Protein 4FAI (pdb70)

Solvent-accessible surface area: 24484 Å² total; per-residue (Å²): 145,75,32,105,10,26,93,21,5,102,22,89,20,110,4,54,99,88,86,0,72,102,18,6,110,50,74,51,125,135,29,3,65,100,0,0,101,85,0,21,40,38,0,20,3,58,56,104,46,3,49,66,0,35,119,39,0,12,88,24,0,113,111,31,92,10,69,13,85,52,12,54,18,104,51,130,0,41,99,79,17,157,17,74,0,24,0,0,8,0,8,9,12,67,129,14,106,80,1,0,0,0,0,0,2,0,2,4,35,46,29,100,92,74,123,5,43,0,0,1,3,0,0,0,0,0,0,4,0,3,2,1,0,52,18,0,64,101,33,2,103,84,7,51,187,39,146,36,0,0,1,0,0,0,0,0,0,9,5,0,10,115,137,86,17,124,170,10,4,11,2,0,0,64,60,0,0,134,65,6,106,159,72,63,86,12,131,52,5,1,0,0,0,1,0,5,6,1,1,9,69,130,13,21,2,27,2,30,39,94,30,1,5,42,46,1,3,9,0,26,18,0,15,59,50,9,69,169,51,161,93,147,31,1,50,38,47,15,31,44,97,34,178,40,94,1,0,2,20,9,0,59,180,74,49,6,4,0,5,7,2,4,2,36,112,65,20,117,22,103,38,50,61,89,0,37,60,102,27,14,49,68,70,11,0,28,60,0,2,19,6,4,11,0,1,0,0,1,22,19,46,63,182,94,74,35,97,8,15,87,22,5,90,24,91,19,118,7,54,85,98,93,0,75,103,18,6,99,50,73,50,124,128,35,3,72,104,0,3,108,95,0,21,40,41,0,21,4,58,61,103,45,3,32,67,0,28,104,47,0,10,93,25,0,113,118,33,92,12,66,12,90,52,10,56,18,98,49,126,7,43,111,77,29,130,20,75,0,22,0,0,10,0,9,9,14,67,132,14,112,31,1,0,0,0,0,0,2,0,2,3,36,54,31,99,93,62,138,4,38,0,0,0,3,0,0,0,0,0,0,5,0,2,2,1,1,52,20,1,63,101,37,2,96,85,6,55,186,37,145,50,0,0,0,0,0,0,0,0,0,9,4,0,14,117,139,90,14,106,160,13,3,10,1,0,0,51,60,0,0,137,57,8,116,159,72,65,86,14,113,46,4,8,0,0,0,1,0,5,4,1,1,7,70,134,12,20,4,28,2,29,44,56,32,1,1,42,47,2,2,8,0,24,19,0,3,39,42,0,50,153,59,152,54,80,192,70,32,1,46,37,51,3,16,78,24,35,177,38,92,2,0,2,53,1,0,59,148,55,84,5,4,0,5,7,3,4,3,31,112,62,20,116,21,106,43,44,76,87,0,36,56,103,28,16,47,74,69,10,0,27,25,0,3,14,0,6,11,0,0,0,0,1,22,17,50,55

Radius of gyration: 27.8 Å; Cα contacts (8 Å, |Δi|>4): 1243; chains: 2; bounding box: 54×65×81 Å

Organism: Drosophila melanogaster (NCBI:txid7227)

Secondary structure (DSSP, 8-state):
-EEEPPGGG-----S-HHHHHHHHT---HHHHHHHHHHH-S---TTSHHHHHHHHHHHHHHHHTT-EEEEEEEEEEETTTEEEEEEEEEEES-TT-SEEEEEEEE------TTS----IIIIIHHHHHHHHHHHHTHHHHGGGGTSSEEEEEEEES--S-SSS-BTTBS-HHHHHHHHHHHHTT-STTEEEEEEE-S-SSSS--EEE--GGGHHHHHHHHHHHHHHHHTT---EEEEEETT----STTHHHHTTT--EEEE--SSPPTTTTSTTSSGGG--HHHHHHHHHHHHHHHHHHHT-/--EEEPPGGG-----S-HHHHHHHHT---HHHHHHHHHHH-S---TTSHHHHHHHHHHHHHHHTTT-EEEEEEEEEEETTTEEEEEEEEEEESSTT-SEEEEEEEE------TTS----IIIIIHHHHHHHHHHHHTHHHHGGGGTSSEEEEEEEES--S-SSS-BTTBS-HHHHHHHHHHHHHT-STTEEEEEEE-S-SSSS--EEE--GGGHHHHHHHHHHHHHHHHTT----SEEEEEESS----STTHHHHTTT--EEEE--SSPPTTTTSTTSSGGG--HHHHHHHHHHHHHHHHHHHH-

InterPro domains:
  IPR007484 Peptidase M28 [PF04389] (119-341)
  IPR037457 M28 Zn-Peptidase Glutaminyl Cyclase [cd03880] (56-346)
  IPR040234 Glutaminyl-peptide cyclotransferase-like [PTHR12283] (41-347)

Sequence (607 aa):
ELVDIPKKISYNPSELSEPRFLEYSNLSDKLHLREAIDKILIPRVVGTTNHSSIVREYIVQSLRDLDWDVEVNSFHDHAPIKGKLHFHNIIATLNPNAERYLVLSCHYDSKYMPGVEFLGATDSAVPCAMLLNLAQVLQEQLKPLKKSKLSLMLLFFDGEEAFEEWGPKDSIYGARHLAKKWHHEGKLDRIDMLVLLDLLGAPDPAFYSFFENTESWYMRIQSVETRLAKLQLRYFQSQAMRSSFIEDDHIPFLRRNVPILHLIPVPFPSVWHTPDDNASVIDYATTDNLALIIRLFALEYLLAFELVDIPKISYNPSELSEPRFLEYSNLSDKLHLREAIDKKILIPRVVGTTNHSSIVREYIVQSLRDLDWDVEVNSFHDHAPIKGKLHFHNIIATLNPNAERYLVLSCHYDSKYMPGVEFLGATDSAVPCAMLLNLAQVLQEQLKPLKKSKLSLMLLFFDGEEAFEEWGPKDSIYGARHLAKKWHHEGKLDRIDMLVLLDLLGAPDPAFYSFFENTESWYMRIQSVETRLAKLQLLTRYFQSQAMRSSFIEDDHIPFLRRNVPILHLIPVPFPSVWHTPDDNASVIDYATTDNLALIIRLFALEYLLA

GO terms:
  GO:0005576 extracellular region (C, IDA)
  GO:0005739 mitochondrion (C, IDA)
  GO:0016603 glutaminyl-peptide cyclotransferase activity (F, IDA)
  GO:0016603 glutaminyl-peptide cyclotransferase activity (F, EXP)

CATH classification: 3.40.630.10

Structure (mmCIF, N/CA/C/O backbone):
data_4FAI
#
_entry.id   4FAI
#
_cell.length_a   46.443
_cell.length_b   47.734
_cell.length_c   74.556
_cell.angle_alpha   85.03
_cell.angle_beta   74.89
_cell.angle_gamma   73.90
#
_symmetry.space_group_name_H-M   'P 1'
#
loop_
_entity.id
_entity.type
_entity.pdbx_description
1 polymer 'CG5976, isoform B'
2 non-polymer 'ZINC ION'
3 non-polymer 1-(3,4-dimethoxyphenyl)-3-[3-(1H-imidazol-1-yl)propyl]thiourea
4 non-polymer 'CHLORIDE ION'
5 water water
#
loop_
_atom_site.group_PDB
_atom_site.id
_atom_site.type_symbol
_atom_site.label_atom_id
_atom_site.label_alt_id
_atom_site.label_comp_id
_atom_site.label_asym_id
_atom_site.label_entity_id
_atom_site.label_seq_id
_atom_site.pdbx_PDB_ins_code
_atom_site.Cartn_x
_atom_site.Cartn_y
_atom_site.Cartn_z
_atom_site.occupancy
_atom_site.B_iso_or_equiv
_atom_site.auth_seq_id
_atom_site.auth_comp_id
_atom_site.auth_asym_id
_atom_site.auth_atom_id
_atom_site.pdbx_PDB_model_num
ATOM 1 N N . GLU A 1 9 ? -30.839 -15.551 32.366 0.50 24.53 33 GLU A N 1
ATOM 2 C CA . GLU A 1 9 ? -30.415 -16.943 32.074 0.50 25.50 33 GLU A CA 1
ATOM 3 C C . GLU A 1 9 ? -29.098 -17.264 32.774 0.50 24.44 33 GLU A C 1
ATOM 4 O O . GLU A 1 9 ? -28.158 -16.473 32.703 0.50 23.65 33 GLU A O 1
ATOM 10 N N . LEU A 1 10 ? -29.035 -18.429 33.418 1.00 26.10 34 LEU A N 1
ATOM 11 C CA . LEU A 1 10 ? -27.784 -18.975 33.940 1.00 26.58 34 LEU A CA 1
ATOM 12 C C . LEU A 1 10 ? -27.179 -19.995 32.972 1.00 26.47 34 LEU A C 1
ATOM 13 O O . LEU A 1 10 ? -27.868 -20.856 32.455 1.00 28.17 34 LEU A O 1
ATOM 18 N N . VAL A 1 11 ? -25.875 -19.904 32.748 1.00 25.02 35 VAL A N 1
ATOM 19 C CA . VAL A 1 11 ? -25.154 -20.869 31.917 1.00 25.06 35 VAL A CA 1
ATOM 20 C C . VAL A 1 11 ? -24.032 -21.441 32.763 1.00 23.94 35 VAL A C 1
ATOM 21 O O . VAL A 1 11 ? -23.446 -20.713 33.546 1.00 21.68 35 VAL A O 1
ATOM 25 N N . ASP A 1 12 ? -23.733 -22.731 32.638 1.00 22.76 36 ASP A N 1
ATOM 26 C CA . ASP A 1 12 ? -22.601 -23.289 33.348 1.00 21.90 36 ASP A CA 1
ATOM 27 C C . ASP A 1 12 ? -21.327 -22.666 32.786 1.00 19.36 36 ASP A C 1
ATOM 28 O O . ASP A 1 12 ? -21.206 -22.469 31.571 1.00 18.89 36 ASP A O 1
ATOM 33 N N . ILE A 1 13 ? -20.381 -22.384 33.665 1.00 17.55 37 ILE A N 1
ATOM 34 C CA . ILE A 1 13 ? -19.109 -21.803 33.241 1.00 16.30 37 ILE A CA 1
ATOM 35 C C . ILE A 1 13 ? -18.277 -22.882 32.573 1.00 15.92 37 ILE A C 1
ATOM 36 O O . ILE A 1 13 ? -18.102 -23.981 33.134 1.00 15.52 37 ILE A O 1
ATOM 41 N N . PRO A 1 14 ? -17.785 -22.612 31.352 1.00 15.54 38 PRO A N 1
ATOM 42 C CA . PRO A 1 14 ? -16.995 -23.672 30.680 1.00 14.91 38 PRO A CA 1
ATOM 43 C C . PRO A 1 14 ? -15.618 -23.917 31.319 1.00 15.58 38 PRO A C 1
ATOM 44 O O . PRO A 1 14 ? -15.064 -23.052 32.007 1.00 14.80 38 PRO A O 1
ATOM 48 N N . LYS A 1 15 ? -15.066 -25.099 31.086 1.00 15.75 39 LYS A N 1
ATOM 49 C CA A LYS A 1 15 ? -13.761 -25.507 31.621 0.50 16.59 39 LYS A CA 1
ATOM 50 C CA B LYS A 1 15 ? -13.794 -25.448 31.696 0.50 16.86 39 LYS A CA 1
ATOM 51 C C . LYS A 1 15 ? -12.627 -24.554 31.282 1.00 15.89 39 LYS A C 1
ATOM 52 O O . LYS A 1 15 ? -11.674 -24.409 32.046 1.00 16.15 39 LYS A O 1
ATOM 63 N N . ILE A 1 16 ? -12.698 -23.911 30.119 1.00 14.94 40 ILE A N 1
ATOM 64 C CA . ILE A 1 16 ? -11.634 -23.012 29.700 1.00 15.02 40 ILE A CA 1
ATOM 65 C C . ILE A 1 16 ? -11.429 -21.871 30.715 1.00 14.20 40 ILE A C 1
ATOM 66 O O . ILE A 1 16 ? -10.328 -21.306 30.839 1.00 14.73 40 ILE A O 1
ATOM 71 N N . SER A 1 17 ? -12.499 -21.558 31.422 1.00 13.91 41 SER A N 1
ATOM 72 C CA . SER A 1 17 ? -12.473 -20.468 32.384 1.00 14.51 41 SER A CA 1
ATOM 73 C C . SER A 1 17 ? -12.028 -20.906 33.771 1.00 14.81 41 SER A C 1
ATOM 74 O O . SER A 1 17 ? -11.892 -20.070 34.651 1.00 15.59 41 SER A O 1
ATOM 77 N N . TYR A 1 18 ? -11.872 -22.201 34.006 1.00 16.09 42 TYR A N 1
ATOM 78 C CA . TYR A 1 18 ? -11.440 -22.660 35.334 1.00 16.44 42 TYR A CA 1
ATOM 79 C C . TYR A 1 18 ? -10.048 -22.137 35.596 1.00 14.99 42 TYR A C 1
ATOM 80 O O . TYR A 1 18 ? -9.256 -21.950 34.668 1.00 15.03 42 TYR A O 1
ATOM 89 N N . ASN A 1 19 ? -9.781 -21.789 36.852 1.00 14.53 43 ASN A N 1
ATOM 90 C CA . ASN A 1 19 ? -8.567 -21.051 37.182 1.00 15.00 43 ASN A CA 1
ATOM 91 C C . ASN A 1 19 ? -8.288 -21.289 38.658 1.00 15.89 43 ASN A C 1
ATOM 92 O O . ASN A 1 19 ? -8.438 -20.397 39.499 1.00 14.86 43 ASN A O 1
ATOM 97 N N . PRO A 1 20 ? -7.858 -22.511 38.973 1.00 16.71 44 PRO A N 1
ATOM 98 C CA . PRO A 1 20 ? -7.777 -22.874 40.384 1.00 17.62 44 PRO A CA 1
ATOM 99 C C . PRO A 1 20 ? -6.764 -22.066 41.183 1.00 16.81 44 PRO A C 1
ATOM 100 O O . PRO A 1 20 ? -5.747 -21.605 40.649 1.00 16.07 44 PRO A O 1
ATOM 104 N N . SER A 1 21 ? -7.048 -21.956 42.480 1.00 17.67 45 SER A N 1
ATOM 105 C CA . SER A 1 21 ? -6.087 -21.445 43.471 1.00 18.14 45 SER A CA 1
ATOM 106 C C . SER A 1 21 ? -4.665 -21.962 43.248 1.00 19.15 45 SER A C 1
ATOM 107 O O . SER A 1 21 ? -4.463 -23.169 43.017 1.00 19.66 45 SER A O 1
ATOM 110 N N . GLU A 1 22 ? -3.699 -21.054 43.269 1.00 18.77 46 GLU A N 1
ATOM 111 C CA . GLU A 1 22 ? -2.301 -21.347 42.934 1.00 21.09 46 GLU A CA 1
ATOM 112 C C . GLU A 1 22 ? -1.331 -21.178 44.110 1.00 20.47 46 GLU A C 1
ATOM 113 O O . GLU A 1 22 ? -0.148 -21.544 43.998 1.00 20.41 46 GLU A O 1
ATOM 119 N N . LEU A 1 23 ? -1.790 -20.587 45.209 1.00 20.01 47 LEU A N 1
ATOM 120 C CA . LEU A 1 23 ? -0.917 -20.453 46.378 1.00 19.96 47 LEU A CA 1
ATOM 121 C C . LEU A 1 23 ? -0.502 -21.858 46.835 1.00 17.91 47 LEU A C 1
ATOM 122 O O . LEU A 1 23 ? -1.291 -22.807 46.774 1.00 18.54 47 LEU A O 1
ATOM 127 N N . SER A 1 24 ? 0.753 -21.981 47.257 1.00 20.08 48 SER A N 1
ATOM 128 C CA . SER A 1 24 ? 1.206 -23.215 47.884 1.00 20.87 48 SER A CA 1
ATOM 129 C C . SER A 1 24 ? 0.274 -23.572 49.063 1.00 20.50 48 SER A C 1
ATOM 130 O O . SER A 1 24 ? -0.332 -22.690 49.705 1.00 19.81 48 SER A O 1
ATOM 133 N N . GLU A 1 25 ? 0.152 -24.851 49.377 1.00 20.79 49 GLU A N 1
ATOM 134 C CA . GLU A 1 25 ? -0.642 -25.249 50.518 1.00 22.52 49 GLU A CA 1
ATOM 135 C C . GLU A 1 25 ? -0.184 -24.545 51.799 1.00 21.41 49 GLU A C 1
ATOM 136 O O . GLU A 1 25 ? -1.025 -24.086 52.585 1.00 21.20 49 GLU A O 1
ATOM 142 N N . PRO A 1 26 ? 1.137 -24.474 52.026 1.00 21.45 50 PRO A N 1
ATOM 143 C CA . PRO A 1 26 ? 1.506 -23.869 53.316 1.00 22.54 50 PRO A CA 1
ATOM 144 C C . PRO A 1 26 ? 1.079 -22.397 53.398 1.00 21.45 50 PRO A C 1
ATOM 145 O O . PRO A 1 26 ? 0.562 -21.966 54.433 1.00 20.72 50 PRO A O 1
ATOM 149 N N . ARG A 1 27 ? 1.288 -21.647 52.315 1.00 20.24 51 ARG A N 1
ATOM 150 C CA . ARG A 1 27 ? 0.949 -20.216 52.287 1.00 22.38 51 ARG A CA 1
ATOM 151 C C . ARG A 1 27 ? -0.559 -20.024 52.337 1.00 20.06 51 ARG A C 1
ATOM 152 O O . ARG A 1 27 ? -1.053 -19.099 53.007 1.00 18.96 51 ARG A O 1
ATOM 160 N N . PHE A 1 28 ? -1.296 -20.888 51.651 1.00 18.42 52 PHE A N 1
ATOM 161 C CA . PHE A 1 28 ? -2.762 -20.823 51.701 1.00 18.36 52 PHE A CA 1
ATOM 162 C C . PHE A 1 28 ? -3.250 -21.058 53.146 1.00 19.58 52 PHE A C 1
ATOM 163 O O . PHE A 1 28 ? -4.106 -20.330 53.649 1.00 17.67 52 PHE A O 1
ATOM 171 N N . LEU A 1 29 ? -2.682 -22.071 53.814 1.00 19.63 53 LEU A N 1
ATOM 172 C CA . LEU A 1 29 ? -3.028 -22.371 55.208 1.00 19.92 53 LEU A CA 1
ATOM 173 C C . LEU A 1 29 ? -2.667 -21.194 56.128 1.00 19.22 53 LEU A C 1
ATOM 174 O O . LEU A 1 29 ? -3.450 -20.810 56.977 1.00 19.58 53 LEU A O 1
ATOM 179 N N . GLU A 1 30 ? -1.470 -20.663 55.953 1.00 19.12 54 GLU A N 1
ATOM 180 C CA . GLU A 1 30 ? -0.970 -19.547 56.751 1.00 20.00 54 GLU A CA 1
ATOM 181 C C . GLU A 1 30 ? -1.854 -18.307 56.561 1.00 18.98 54 GLU A C 1
ATOM 182 O O . GLU A 1 30 ? -2.284 -17.700 57.523 1.00 16.94 54 GLU A O 1
ATOM 188 N N . TYR A 1 31 ? -2.110 -17.954 55.302 1.00 18.09 55 TYR A N 1
ATOM 189 C CA . TYR A 1 31 ? -2.885 -16.743 55.009 1.00 19.15 55 TYR A CA 1
ATOM 190 C C . TYR A 1 31 ? -4.348 -16.904 55.395 1.00 20.03 55 TYR A C 1
ATOM 191 O O . TYR A 1 31 ? -4.977 -15.934 55.844 1.00 21.07 55 TYR A O 1
ATOM 200 N N . SER A 1 32 ? -4.890 -18.108 55.280 1.00 20.26 56 SER A N 1
ATOM 201 C CA . SER A 1 32 ? -6.282 -18.323 55.644 1.00 21.57 56 SER A CA 1
ATOM 202 C C . SER A 1 32 ? -6.487 -18.279 57.166 1.00 22.17 56 SER A C 1
ATOM 203 O O . SER A 1 32 ? -7.618 -18.197 57.623 1.00 22.19 56 SER A O 1
ATOM 206 N N . ASN A 1 33 ? -5.391 -18.326 57.931 1.00 22.93 57 ASN A N 1
ATOM 207 C CA . ASN A 1 33 ? -5.489 -18.153 59.368 1.00 24.83 57 ASN A CA 1
ATOM 208 C C . ASN A 1 33 ? -5.214 -16.748 59.883 1.00 24.07 57 ASN A C 1
ATOM 209 O O . ASN A 1 33 ? -5.155 -16.546 61.094 1.00 25.08 57 ASN A O 1
ATOM 214 N N . LEU A 1 34 ? -5.047 -15.782 58.974 1.00 21.97 58 LEU A N 1
ATOM 215 C CA . LEU A 1 34 ? -4.888 -14.382 59.339 1.00 21.63 58 LEU A CA 1
ATOM 216 C C . LEU A 1 34 ? -6.288 -13.803 59.397 1.00 20.48 58 LEU A C 1
ATOM 217 O O . LEU A 1 34 ? -7.086 -13.949 58.457 1.00 18.68 58 LEU A O 1
ATOM 222 N N . SER A 1 35 ? -6.603 -13.185 60.528 1.00 19.95 59 SER A N 1
ATOM 223 C CA . SER A 1 35 ? -7.867 -12.474 60.673 1.00 18.94 59 SER A CA 1
ATOM 224 C C . SER A 1 35 ? -7.806 -11.510 61.839 1.00 19.12 59 SER A C 1
ATOM 225 O O . SER A 1 35 ? -6.874 -11.551 62.658 1.00 19.61 59 SER A O 1
ATOM 228 N N . ASP A 1 36 ? -8.820 -10.656 61.920 1.00 17.80 60 ASP A N 1
ATOM 229 C CA . ASP A 1 36 ? -8.993 -9.758 63.061 1.00 17.97 60 ASP A CA 1
ATOM 230 C C . ASP A 1 36 ? -10.501 -9.470 63.167 1.00 18.28 60 ASP A C 1
ATOM 231 O O . ASP A 1 36 ? -10.973 -8.446 62.705 1.00 18.69 60 ASP A O 1
ATOM 236 N N . LYS A 1 37 ? -11.230 -10.404 63.762 1.00 18.01 61 LYS A N 1
ATOM 237 C CA . LYS A 1 37 ? -12.688 -10.338 63.872 1.00 18.71 61 LYS A CA 1
ATOM 238 C C . LYS A 1 37 ? -13.073 -9.067 64.620 1.00 18.70 61 LYS A C 1
ATOM 239 O O . LYS A 1 37 ? -14.063 -8.430 64.295 1.00 18.67 61 LYS A O 1
ATOM 245 N N . LEU A 1 38 ? -12.298 -8.736 65.655 1.00 20.59 62 LEU A N 1
ATOM 246 C CA . LEU A 1 38 ? -12.610 -7.571 66.464 1.00 20.11 62 LEU A CA 1
ATOM 247 C C . LEU A 1 38 ? -12.485 -6.312 65.631 1.00 18.20 62 LEU A C 1
ATOM 248 O O . LEU A 1 38 ? -13.380 -5.463 65.689 1.00 19.60 62 LEU A O 1
ATOM 253 N N . HIS A 1 39 ? -11.402 -6.174 64.863 1.00 16.80 63 HIS A N 1
ATOM 254 C CA . HIS A 1 39 ? -11.267 -5.002 64.010 1.00 15.78 63 HIS A CA 1
ATOM 255 C C . HIS A 1 39 ? -12.432 -4.919 63.009 1.00 15.65 63 HIS A C 1
ATOM 256 O O . HIS A 1 39 ? -12.984 -3.842 62.791 1.00 15.31 63 HIS A O 1
ATOM 263 N N . LEU A 1 40 ? -12.802 -6.046 62.401 1.00 14.43 64 LEU A N 1
ATOM 264 C CA . LEU A 1 40 ? -13.907 -6.038 61.414 1.00 14.81 64 LEU A CA 1
ATOM 265 C C . LEU A 1 40 ? -15.209 -5.514 62.029 1.00 15.89 64 LEU A C 1
ATOM 266 O O . LEU A 1 40 ? -15.871 -4.645 61.460 1.00 13.32 64 LEU A O 1
ATOM 271 N N . ARG A 1 41 ? -15.524 -5.997 63.229 1.00 16.16 65 ARG A N 1
ATOM 272 C CA . ARG A 1 41 ? -16.709 -5.578 63.967 1.00 17.72 65 ARG A CA 1
ATOM 273 C C . ARG A 1 41 ? -16.600 -4.109 64.386 1.00 16.21 65 ARG A C 1
ATOM 274 O O . ARG A 1 41 ? -17.585 -3.395 64.278 1.00 15.87 65 ARG A O 1
ATOM 282 N N . GLU A 1 42 ? -15.405 -3.645 64.776 1.00 17.50 66 GLU A N 1
ATOM 283 C CA . GLU A 1 42 ? -15.199 -2.227 65.135 1.00 19.08 66 GLU A CA 1
ATOM 284 C C . GLU A 1 42 ? -15.399 -1.276 63.925 1.00 17.58 66 GLU A C 1
ATOM 285 O O . GLU A 1 42 ? -16.056 -0.208 64.031 1.00 16.98 66 GLU A O 1
ATOM 291 N N . ALA A 1 43 ? -14.809 -1.654 62.791 1.00 16.18 67 ALA A N 1
ATOM 292 C CA . ALA A 1 43 ? -15.000 -0.926 61.534 1.00 14.59 67 ALA A CA 1
ATOM 293 C C . ALA A 1 43 ? -16.478 -0.874 61.141 1.00 14.52 67 ALA A C 1
ATOM 294 O O . ALA A 1 43 ? -16.965 0.191 60.748 1.00 15.16 67 ALA A O 1
ATOM 296 N N . ILE A 1 44 ? -17.183 -2.014 61.234 1.00 14.11 68 ILE A N 1
ATOM 297 C CA . ILE A 1 44 ? -18.598 -2.029 60.917 1.00 13.63 68 ILE A CA 1
ATOM 298 C C . ILE A 1 44 ? -19.330 -0.994 61.820 1.00 14.78 68 ILE A C 1
ATOM 299 O O . ILE A 1 44 ? -20.097 -0.142 61.356 1.00 15.03 68 ILE A O 1
ATOM 304 N N . ASP A 1 45 ? -19.073 -1.079 63.115 1.00 16.07 69 ASP A N 1
ATOM 305 C CA . ASP A 1 45 ? -19.717 -0.161 64.091 1.00 18.26 69 ASP A CA 1
ATOM 306 C C . ASP A 1 45 ? -19.449 1.312 63.794 1.00 16.82 69 ASP A C 1
ATOM 307 O O . ASP A 1 45 ? -20.344 2.174 63.916 1.00 18.84 69 ASP A O 1
ATOM 312 N N . LYS A 1 46 ? -18.238 1.627 63.379 1.00 15.38 70 LYS A N 1
ATOM 313 C CA . LYS A 1 46 ? -17.886 3.002 63.094 1.00 16.39 70 LYS A CA 1
ATOM 314 C C . LYS A 1 46 ? -18.589 3.545 61.853 1.00 15.55 70 LYS A C 1
ATOM 315 O O . LYS A 1 46 ? -18.952 4.729 61.799 1.00 17.53 70 LYS A O 1
ATOM 321 N N . ILE A 1 47 ? -18.710 2.698 60.844 1.00 14.05 71 ILE A N 1
ATOM 322 C CA . ILE A 1 47 ? -19.236 3.094 59.537 1.00 13.56 71 ILE A CA 1
ATOM 323 C C . ILE A 1 47 ? -20.761 3.050 59.492 1.00 13.32 71 ILE A C 1
ATOM 324 O O . ILE A 1 47 ? -21.382 3.821 58.731 1.00 12.90 71 ILE A O 1
ATOM 329 N N . LEU A 1 48 ? -21.367 2.197 60.325 1.00 13.80 72 LEU A N 1
ATOM 330 C CA . LEU A 1 48 ? -22.804 1.930 60.286 1.00 14.47 72 LEU A CA 1
ATOM 331 C C . LEU A 1 48 ? -23.587 3.021 61.029 1.00 13.94 72 LEU A C 1
ATOM 332 O O . LEU A 1 48 ? -24.161 2.796 62.104 1.00 16.02 72 LEU A O 1
ATOM 337 N N . ILE A 1 49 ? -23.591 4.189 60.415 1.00 13.43 73 ILE A N 1
ATOM 338 C CA . ILE A 1 49 ? -24.286 5.376 60.871 1.00 14.21 73 ILE A CA 1
ATOM 339 C C . ILE A 1 49 ? -24.925 5.971 59.633 1.00 14.07 73 ILE A C 1
ATOM 340 O O . ILE A 1 49 ? -24.441 5.724 58.518 1.00 14.36 73 ILE A O 1
ATOM 345 N N . PRO A 1 50 ? -25.997 6.762 59.791 1.00 13.83 74 PRO A N 1
ATOM 346 C CA . PRO A 1 50 ? -26.500 7.465 58.609 1.00 14.44 74 PRO A CA 1
ATOM 347 C C . PRO A 1 50 ? -25.429 8.380 58.061 1.00 13.58 74 PRO A C 1
ATOM 348 O O . PRO A 1 50 ? -24.774 9.055 58.843 1.00 13.76 74 PRO A O 1
ATOM 352 N N . ARG A 1 51 ? -25.222 8.338 56.748 1.00 13.21 75 ARG A N 1
ATOM 353 C CA . ARG A 1 51 ? -24.063 8.964 56.113 1.00 13.45 75 ARG A CA 1
ATOM 354 C C . ARG A 1 51 ? -24.418 9.439 54.714 1.00 13.98 75 ARG A C 1
ATOM 355 O O . ARG A 1 51 ? -23.758 9.152 53.706 1.00 12.74 75 ARG A O 1
ATOM 363 N N . VAL A 1 52 ? -25.495 10.227 54.668 1.00 14.27 76 VAL A N 1
ATOM 364 C CA . VAL A 1 52 ? -25.930 10.861 53.428 1.00 14.46 76 VAL A CA 1
ATOM 365 C C . VAL A 1 52 ? -24.924 11.903 52.974 1.00 14.19 76 VAL A C 1
ATOM 366 O O . VAL A 1 52 ? -24.370 12.677 53.801 1.00 14.43 76 VAL A O 1
ATOM 370 N N . VAL A 1 53 ? -24.670 11.957 51.663 1.00 13.59 77 VAL A N 1
ATOM 371 C CA . VAL A 1 53 ? -23.732 12.924 51.115 1.00 14.15 77 VAL A CA 1
ATOM 372 C C . VAL A 1 53 ? -24.020 14.340 51.663 1.00 15.57 77 VAL A C 1
ATOM 373 O O . VAL A 1 53 ? -25.182 14.771 51.753 1.00 16.73 77 VAL A O 1
ATOM 377 N N . GLY A 1 54 ? -22.957 15.021 52.078 1.00 15.72 78 GLY A N 1
ATOM 378 C CA . GLY A 1 54 ? -23.042 16.405 52.563 1.00 17.58 78 GLY A CA 1
ATOM 379 C C . GLY A 1 54 ? -23.269 16.554 54.058 1.00 18.84 78 GLY A C 1
ATOM 380 O O . GLY A 1 54 ? -23.193 17.688 54.569 1.00 22.70 78 GLY A O 1
ATOM 381 N N . THR A 1 55 ? -23.570 15.453 54.758 1.00 16.76 79 THR A N 1
ATOM 382 C CA . THR A 1 55 ? -23.855 15.502 56.188 1.00 16.47 79 THR A CA 1
ATOM 383 C C . THR A 1 55 ? -22.556 15.374 57.018 1.00 16.52 79 THR A C 1
ATOM 384 O O . THR A 1 55 ? -21.491 14.965 56.529 1.00 15.14 79 THR A O 1
ATOM 388 N N . THR A 1 56 ? -22.630 15.784 58.283 1.00 16.01 80 THR A N 1
ATOM 389 C CA . THR A 1 56 ? -21.517 15.628 59.188 1.00 15.57 80 THR A CA 1
ATOM 390 C C . THR A 1 56 ? -21.032 14.170 59.238 1.00 15.15 80 THR A C 1
ATOM 391 O O . THR A 1 56 ? -19.830 13.925 59.214 1.00 16.08 80 THR A O 1
ATOM 395 N N . ASN A 1 57 ? -21.946 13.214 59.357 1.00 13.88 81 ASN A N 1
ATOM 396 C CA . ASN A 1 57 ? -21.534 11.818 59.483 1.00 14.05 81 ASN A CA 1
ATOM 397 C C . ASN A 1 57 ? -20.817 11.328 58.228 1.00 13.57 81 ASN A C 1
ATOM 398 O O . ASN A 1 57 ? -19.949 10.470 58.321 1.00 12.42 81 ASN A O 1
ATOM 403 N N . HIS A 1 58 ? -21.224 11.845 57.086 1.00 13.91 82 HIS A N 1
ATOM 404 C CA . HIS A 1 58 ? -20.598 11.473 55.795 1.00 13.81 82 HIS A CA 1
ATOM 405 C C . HIS A 1 58 ? -19.128 11.848 55.843 1.00 13.70 82 HIS A C 1
ATOM 406 O O . HIS A 1 58 ? -18.273 11.071 55.451 1.00 14.27 82 HIS A O 1
ATOM 413 N N A SER A 1 59 ? -18.837 13.053 56.321 0.50 13.61 83 SER A N 1
ATOM 414 N N B SER A 1 59 ? -18.842 13.045 56.338 0.50 13.63 83 SER A N 1
ATOM 415 C CA A SER A 1 59 ? -17.458 13.496 56.526 0.50 13.85 83 SER A CA 1
ATOM 416 C CA B SER A 1 59 ? -17.466 13.490 56.511 0.50 13.88 83 SER A CA 1
ATOM 417 C C A SER A 1 59 ? -16.732 12.657 57.582 0.50 13.66 83 SER A C 1
ATOM 418 C C B SER A 1 59 ? -16.726 12.691 57.597 0.50 13.68 83 SER A C 1
ATOM 419 O O A SER A 1 59 ? -15.538 12.354 57.424 0.50 13.52 83 SER A O 1
ATOM 420 O O B SER A 1 59 ? -15.517 12.440 57.468 0.50 13.49 83 SER A O 1
ATOM 425 N N . ILE A 1 60 ? -17.437 12.285 58.657 1.00 12.87 84 ILE A N 1
ATOM 426 C CA . ILE A 1 60 ? -16.852 11.436 59.715 1.00 13.71 84 ILE A CA 1
ATOM 427 C C . ILE A 1 60 ? -16.442 10.064 59.171 1.00 12.95 84 ILE A C 1
ATOM 428 O O . ILE A 1 60 ? -15.340 9.567 59.458 1.00 13.05 84 ILE A O 1
ATOM 433 N N . VAL A 1 61 ? -17.311 9.473 58.352 1.00 12.45 85 VAL A N 1
ATOM 434 C CA . VAL A 1 61 ? -17.002 8.144 57.771 1.00 12.07 85 VAL A CA 1
ATOM 435 C C . VAL A 1 61 ? -15.809 8.271 56.800 1.00 11.81 85 VAL A C 1
ATOM 436 O O . VAL A 1 61 ? -14.882 7.441 56.854 1.00 11.29 85 VAL A O 1
ATOM 440 N N . ARG A 1 62 ? -15.790 9.315 55.967 1.00 12.13 86 ARG A N 1
ATOM 441 C CA . ARG A 1 62 ? -14.643 9.550 55.052 1.00 12.56 86 ARG A CA 1
ATOM 442 C C . ARG A 1 62 ? -13.341 9.684 55.849 1.00 13.34 86 ARG A C 1
ATOM 443 O O . ARG A 1 62 ? -12.344 9.014 55.555 1.00 13.50 86 ARG A O 1
ATOM 451 N N . GLU A 1 63 ? -13.372 10.501 56.904 1.00 13.97 87 GLU A N 1
ATOM 452 C CA . GLU A 1 63 ? -12.180 10.704 57.757 1.00 15.29 87 GLU A CA 1
ATOM 453 C C . GLU A 1 63 ? -11.663 9.395 58.381 1.00 14.50 87 GLU A C 1
ATOM 454 O O . GLU A 1 63 ? -10.452 9.173 58.446 1.00 15.66 87 GLU A O 1
ATOM 460 N N . TYR A 1 64 ? -12.578 8.538 58.799 1.00 13.86 88 TYR A N 1
ATOM 461 C CA . TYR A 1 64 ? -12.253 7.237 59.365 1.00 14.12 88 TYR A CA 1
ATOM 462 C C . TYR A 1 64 ? -11.570 6.350 58.338 1.00 13.03 88 TYR A C 1
ATOM 463 O O . TYR A 1 64 ? -10.554 5.717 58.658 1.00 12.81 88 TYR A O 1
ATOM 472 N N . ILE A 1 65 ? -12.136 6.291 57.150 1.00 12.03 89 ILE A N 1
ATOM 473 C CA . ILE A 1 65 ? -11.542 5.482 56.064 1.00 12.00 89 ILE A CA 1
ATOM 474 C C . ILE A 1 65 ? -10.149 6.037 55.725 1.00 12.25 89 ILE A C 1
ATOM 475 O O . ILE A 1 65 ? -9.181 5.287 55.632 1.00 13.35 89 ILE A O 1
ATOM 480 N N . VAL A 1 66 ? -10.066 7.343 55.521 1.00 12.47 90 VAL A N 1
ATOM 481 C CA . VAL A 1 66 ? -8.819 7.998 55.115 1.00 12.93 90 VAL A CA 1
ATOM 482 C C . VAL A 1 66 ? -7.763 7.806 56.191 1.00 13.73 90 VAL A C 1
ATOM 483 O O . VAL A 1 66 ? -6.629 7.347 55.891 1.00 14.46 90 VAL A O 1
ATOM 487 N N . GLN A 1 67 ? -8.111 8.101 57.447 1.00 13.85 91 GLN A N 1
ATOM 488 C CA . GLN A 1 67 ? -7.121 7.972 58.512 1.00 16.16 91 GLN A CA 1
ATOM 489 C C . GLN A 1 67 ? -6.684 6.535 58.765 1.00 15.55 91 GLN A C 1
ATOM 490 O O . GLN A 1 67 ? -5.467 6.259 59.023 1.00 15.53 91 GLN A O 1
ATOM 496 N N . SER A 1 68 ? -7.638 5.600 58.701 1.00 14.98 92 SER A N 1
ATOM 497 C CA . SER A 1 68 ? -7.308 4.187 58.909 1.00 14.74 92 SER A CA 1
ATOM 498 C C . SER A 1 68 ? -6.212 3.733 57.914 1.00 13.75 92 SER A C 1
ATOM 499 O O . SER A 1 68 ? -5.252 3.050 58.302 1.00 14.89 92 SER A O 1
ATOM 502 N N . LEU A 1 69 ? -6.373 4.074 56.638 1.00 13.33 93 LEU A N 1
ATOM 503 C CA . LEU A 1 69 ? -5.466 3.630 55.603 1.00 13.70 93 LEU A CA 1
ATOM 504 C C . LEU A 1 69 ? -4.165 4.412 55.670 1.00 15.20 93 LEU A C 1
ATOM 505 O O . LEU A 1 69 ? -3.087 3.835 55.550 1.00 14.77 93 LEU A O 1
ATOM 510 N N . ARG A 1 70 ? -4.250 5.719 55.891 1.00 15.51 94 ARG A N 1
ATOM 511 C CA . ARG A 1 70 ? -3.006 6.504 56.077 1.00 16.37 94 ARG A CA 1
ATOM 512 C C . ARG A 1 70 ? -2.166 5.990 57.260 1.00 17.25 94 ARG A C 1
ATOM 513 O O . ARG A 1 70 ? -0.920 5.918 57.174 1.00 18.30 94 ARG A O 1
ATOM 521 N N . ASP A 1 71 ? -2.818 5.580 58.342 1.00 16.58 95 ASP A N 1
ATOM 522 C CA . ASP A 1 71 ? -2.138 5.001 59.519 1.00 17.92 95 ASP A CA 1
ATOM 523 C C . ASP A 1 71 ? -1.429 3.668 59.211 1.00 18.67 95 ASP A C 1
ATOM 524 O O . ASP A 1 71 ? -0.410 3.329 59.840 1.00 20.05 95 ASP A O 1
ATOM 529 N N . LEU A 1 72 ? -1.927 2.944 58.201 1.00 16.10 96 LEU A N 1
ATOM 530 C CA . LEU A 1 72 ? -1.319 1.729 57.662 1.00 17.06 96 LEU A CA 1
ATOM 531 C C . LEU A 1 72 ? -0.346 2.014 56.473 1.00 16.49 96 LEU A C 1
ATOM 532 O O . LEU A 1 72 ? 0.028 1.099 55.735 1.00 17.93 96 LEU A O 1
ATOM 537 N N . ASP A 1 73 ? 0.016 3.276 56.275 1.00 17.86 97 ASP A N 1
ATOM 538 C CA . ASP A 1 73 ? 0.996 3.725 55.266 1.00 17.97 97 ASP A CA 1
ATOM 539 C C . ASP A 1 73 ? 0.538 3.598 53.798 1.00 17.14 97 ASP A C 1
ATOM 540 O O . ASP A 1 73 ? 1.344 3.391 52.913 1.00 17.14 97 ASP A O 1
ATOM 545 N N . TRP A 1 74 ? -0.777 3.696 53.565 1.00 15.52 98 TRP A N 1
ATOM 546 C CA . TRP A 1 74 ? -1.330 3.848 52.237 1.00 14.95 98 TRP A CA 1
ATOM 547 C C . TRP A 1 74 ? -1.289 5.314 51.826 1.00 15.32 98 TRP A C 1
ATOM 548 O O . TRP A 1 74 ? -1.537 6.238 52.644 1.00 15.28 98 TRP A O 1
ATOM 559 N N . ASP A 1 75 ? -1.001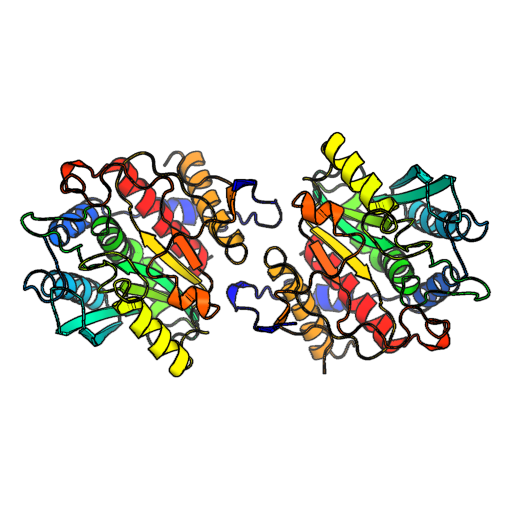 5.539 50.561 1.00 16.48 99 ASP A N 1
ATOM 560 C CA . ASP A 1 75 ? -1.214 6.832 49.970 1.00 17.29 99 ASP A CA 1
ATOM 561 C C . ASP A 1 75 ? -2.725 7.002 49.754 1.00 17.56 99 ASP A C 1
ATOM 562 O O . ASP A 1 75 ? -3.343 6.136 49.145 1.00 17.35 99 ASP A O 1
ATOM 567 N N . VAL A 1 76 ? -3.300 8.093 50.250 1.00 15.61 100 VAL A N 1
ATOM 568 C CA . VAL A 1 76 ? -4.747 8.339 50.083 1.00 16.01 100 VAL A CA 1
ATOM 569 C C . VAL A 1 76 ? -5.059 9.706 49.441 1.00 17.20 100 VAL A C 1
ATOM 570 O O . VAL A 1 76 ? -4.645 10.752 49.962 1.00 17.83 100 VAL A O 1
ATOM 574 N N . GLU A 1 77 ? -5.732 9.674 48.289 1.00 17.09 101 GLU A N 1
ATOM 575 C CA . GLU A 1 77 ? -6.138 10.884 47.555 1.00 17.90 101 GLU A CA 1
ATOM 576 C C . GLU A 1 77 ? -7.624 10.983 47.710 1.00 17.56 101 GLU A C 1
ATOM 577 O O . GLU A 1 77 ? -8.305 9.995 47.558 1.00 18.39 101 GLU A O 1
ATOM 583 N N . VAL A 1 78 ? -8.125 12.172 48.010 1.00 15.63 102 VAL A N 1
ATOM 584 C CA . VAL A 1 78 ? -9.565 12.401 47.951 1.00 15.82 102 VAL A CA 1
ATOM 585 C C . VAL A 1 78 ? -9.877 13.184 46.686 1.00 16.72 102 VAL A C 1
ATOM 586 O O . VAL A 1 78 ? -9.345 14.283 46.491 1.00 17.83 102 VAL A O 1
ATOM 590 N N . ASN A 1 79 ? -10.728 12.611 45.845 1.00 15.35 103 ASN A N 1
ATOM 591 C CA . ASN A 1 79 ? -11.207 13.214 44.601 1.00 15.65 103 ASN A CA 1
ATOM 592 C C . ASN A 1 79 ? -12.546 13.927 44.879 1.00 16.58 103 ASN A C 1
ATOM 593 O O . ASN A 1 79 ? -13.622 13.291 44.922 1.00 16.33 103 ASN A O 1
ATOM 598 N N . SER A 1 80 ? -12.462 15.245 45.080 1.00 17.39 104 SER A N 1
ATOM 599 C CA . SER A 1 80 ? -13.621 16.072 45.477 1.00 18.65 104 SER A CA 1
ATOM 600 C C . SER A 1 80 ? -14.202 16.874 44.307 1.00 18.54 104 SER A C 1
ATOM 601 O O . SER A 1 80 ? -13.453 17.452 43.517 1.00 21.36 104 SER A O 1
ATOM 604 N N . PHE A 1 81 ? -15.515 16.913 44.189 1.00 17.76 105 PHE A N 1
ATOM 605 C CA . PHE A 1 81 ? -16.167 17.619 43.116 1.00 18.91 105 PHE A CA 1
ATOM 606 C C . PHE A 1 81 ? -17.612 17.952 43.467 1.00 20.44 105 PHE A C 1
ATOM 607 O O . PHE A 1 81 ? -18.213 17.356 44.368 1.00 19.33 105 PHE A O 1
ATOM 615 N N . HIS A 1 82 ? -18.174 18.917 42.745 1.00 22.69 106 HIS A N 1
ATOM 616 C CA . HIS A 1 82 ? -19.568 19.288 42.936 1.00 23.27 106 HIS A CA 1
ATOM 617 C C . HIS A 1 82 ? -20.450 18.769 41.800 1.00 23.05 106 HIS A C 1
ATOM 618 O O . HIS A 1 82 ? -20.024 18.705 40.646 1.00 24.78 106 HIS A O 1
ATOM 625 N N . ASP A 1 83 ? -21.665 18.356 42.140 1.00 23.49 107 ASP A N 1
ATOM 626 C CA . ASP A 1 83 ? -22.660 17.968 41.161 1.00 23.76 107 ASP A CA 1
ATOM 627 C C . ASP A 1 83 ? -24.066 18.239 41.731 1.00 23.19 107 ASP A C 1
ATOM 628 O O . ASP A 1 83 ? -24.243 18.363 42.946 1.00 23.18 107 ASP A O 1
ATOM 633 N N . HIS A 1 84 ? -25.057 18.319 40.851 1.00 23.62 108 HIS A N 1
ATOM 634 C CA . HIS A 1 84 ? -26.436 18.604 41.240 1.00 25.59 108 HIS A CA 1
ATOM 635 C C . HIS A 1 84 ? -27.313 17.351 41.301 1.00 23.64 108 HIS A C 1
ATOM 636 O O . HIS A 1 84 ? -27.385 16.563 40.345 1.00 24.22 108 HIS A O 1
ATOM 643 N N . ALA A 1 85 ? -27.983 17.169 42.430 1.00 22.61 109 ALA A N 1
ATOM 644 C CA . ALA A 1 85 ? -28.874 16.051 42.643 1.00 21.81 109 ALA A CA 1
ATOM 645 C C . ALA A 1 85 ? -30.307 16.543 42.789 1.00 23.38 109 ALA A C 1
ATOM 646 O O . ALA A 1 85 ? -30.529 17.603 43.357 1.00 21.35 109 ALA A O 1
ATOM 648 N N . PRO A 1 86 ? -31.286 15.729 42.370 1.00 24.13 110 PRO A N 1
ATOM 649 C CA . PRO A 1 86 ? -32.655 16.063 42.745 1.00 25.09 110 PRO A CA 1
ATOM 650 C C . PRO A 1 86 ? -32.780 16.143 44.250 1.00 25.22 110 PRO A C 1
ATOM 651 O O . PRO A 1 86 ? -32.054 15.443 44.962 1.00 23.26 110 PRO A O 1
ATOM 655 N N . ILE A 1 87 ? -33.685 17.000 44.715 1.00 23.95 111 ILE A N 1
ATOM 656 C CA . ILE A 1 87 ? -34.004 17.165 46.132 1.00 24.54 111 ILE A CA 1
ATOM 657 C C . ILE A 1 87 ? -32.896 17.924 46.874 1.00 26.24 111 ILE A C 1
ATOM 658 O O . ILE A 1 87 ? -33.135 18.996 47.423 1.00 23.84 111 ILE A O 1
ATOM 663 N N . LYS A 1 88 ? -31.685 17.379 46.878 1.00 23.58 112 LYS A N 1
ATOM 664 C CA . LYS A 1 88 ? -30.582 17.950 47.638 1.00 24.06 112 LYS A CA 1
ATOM 665 C C . LYS A 1 88 ? -29.890 19.123 46.994 1.00 23.45 112 LYS A C 1
ATOM 666 O O . LYS A 1 88 ? -29.197 19.870 47.688 1.00 24.00 112 LYS A O 1
ATOM 672 N N . GLY A 1 89 ? -30.056 19.293 45.685 1.00 22.53 113 GLY A N 1
ATOM 673 C CA . GLY A 1 89 ? -29.363 20.365 44.973 1.00 23.77 113 GLY A CA 1
ATOM 674 C C . GLY A 1 89 ? -27.863 20.129 44.861 1.00 25.20 113 GLY A C 1
ATOM 675 O O . GLY A 1 89 ? -27.410 18.981 44.678 1.00 24.29 113 GLY A O 1
ATOM 676 N N . LYS A 1 90 ? -27.089 21.204 44.962 1.00 26.17 114 LYS A N 1
ATOM 677 C CA . LYS A 1 90 ? -25.639 21.124 44.785 1.00 26.57 114 LYS A CA 1
ATOM 678 C C . LYS A 1 90 ? -24.990 20.429 45.983 1.00 24.55 114 LYS A C 1
ATOM 679 O O . LYS A 1 90 ? -25.200 20.820 47.134 1.00 22.88 114 LYS A O 1
ATOM 685 N N . LEU A 1 91 ? -24.208 19.381 45.715 1.00 21.88 115 LEU A N 1
ATOM 686 C CA . LEU A 1 91 ? -23.531 18.624 46.786 1.00 20.85 115 LEU A CA 1
ATOM 687 C C . LEU A 1 91 ? -22.051 18.510 46.444 1.00 21.15 115 LEU A C 1
ATOM 688 O O . LEU A 1 91 ? -21.705 18.468 45.255 1.00 20.73 115 LEU A O 1
ATOM 693 N N . HIS A 1 92 ? -21.208 18.465 47.485 1.00 20.69 116 HIS A N 1
ATOM 694 C CA . HIS A 1 92 ? -19.786 18.164 47.399 1.00 21.20 116 HIS A CA 1
ATOM 695 C C . HIS A 1 92 ? -19.602 16.644 47.629 1.00 19.97 116 HIS A C 1
ATOM 696 O O . HIS A 1 92 ? -19.862 16.131 48.736 1.00 19.74 116 HIS A O 1
ATOM 703 N N . PHE A 1 93 ? -19.195 15.953 46.575 1.00 16.57 117 PHE A N 1
ATOM 704 C CA . PHE A 1 93 ? -18.898 14.512 46.608 1.00 15.91 117 PHE A CA 1
ATOM 705 C C . PHE A 1 93 ? -17.373 14.320 46.783 1.00 14.63 117 PHE A C 1
ATOM 706 O O . PHE A 1 93 ? -16.561 15.156 46.343 1.00 14.56 117 PHE A O 1
ATOM 714 N N . HIS A 1 94 ? -16.968 13.210 47.400 1.00 14.37 118 HIS A N 1
ATOM 715 C CA . HIS A 1 94 ? -15.578 12.957 47.712 1.00 14.15 118 HIS A CA 1
ATOM 716 C C . HIS A 1 94 ? -15.264 11.466 47.542 1.00 13.10 118 HIS A C 1
ATOM 717 O O . HIS A 1 94 ? -15.541 10.697 48.437 1.00 11.94 118 HIS A O 1
ATOM 724 N N . ASN A 1 95 ? -14.748 11.065 46.369 1.00 12.31 119 ASN A N 1
ATOM 725 C CA . ASN A 1 95 ? -14.265 9.690 46.183 1.00 12.91 119 ASN A CA 1
ATOM 726 C C . ASN A 1 95 ? -12.955 9.507 46.949 1.00 12.69 119 ASN A C 1
ATOM 727 O O . ASN A 1 95 ? -12.116 10.424 47.003 1.00 13.29 119 ASN A O 1
ATOM 732 N N . ILE A 1 96 ? -12.753 8.340 47.553 1.00 12.29 120 ILE A N 1
ATOM 733 C CA . ILE A 1 96 ? -11.501 8.052 48.271 1.00 12.07 120 ILE A CA 1
ATOM 734 C C . ILE A 1 96 ? -10.675 7.023 47.502 1.00 11.71 120 ILE A C 1
ATOM 735 O O . ILE A 1 96 ? -11.146 5.935 47.238 1.00 11.51 120 ILE A O 1
ATOM 740 N N . ILE A 1 97 ? -9.449 7.383 47.126 1.00 12.55 121 ILE A N 1
ATOM 741 C CA . ILE A 1 97 ? -8.605 6.509 46.322 1.00 13.16 121 ILE A CA 1
ATOM 742 C C . ILE A 1 97 ? -7.341 6.175 47.127 1.00 12.72 121 ILE A C 1
ATOM 743 O O . ILE A 1 97 ? -6.427 7.011 47.280 1.00 13.85 121 ILE A O 1
ATOM 748 N N . ALA A 1 98 ? -7.249 4.953 47.625 1.00 12.47 122 ALA A N 1
ATOM 749 C CA . ALA A 1 98 ? -6.129 4.544 48.473 1.00 12.27 122 ALA A CA 1
ATOM 750 C C . ALA A 1 98 ? -5.253 3.576 47.691 1.00 12.78 122 ALA A C 1
ATOM 751 O O . ALA A 1 98 ? -5.764 2.628 47.101 1.00 12.76 122 ALA A O 1
ATOM 753 N N . THR A 1 99 ? -3.933 3.799 47.688 1.00 12.82 123 THR A N 1
ATOM 754 C CA . THR A 1 99 ? -3.037 2.871 46.993 1.00 14.24 123 THR A CA 1
ATOM 755 C C . THR A 1 99 ? -1.833 2.535 47.851 1.00 14.14 123 THR A C 1
ATOM 756 O O . THR A 1 99 ? -1.384 3.357 48.678 1.00 14.27 123 THR A O 1
ATOM 760 N N . LEU A 1 100 ? -1.351 1.305 47.723 1.00 14.42 124 LEU A N 1
ATOM 761 C CA . LEU A 1 100 ? -0.110 0.935 48.393 1.00 15.44 124 LEU A CA 1
ATOM 762 C C . LEU A 1 100 ? 1.064 1.585 47.647 1.00 15.95 124 LEU A C 1
ATOM 763 O O . LEU A 1 100 ? 1.911 2.181 48.282 1.00 17.19 124 LEU A O 1
ATOM 768 N N . ASN A 1 101 ? 1.078 1.477 46.321 1.00 16.42 125 ASN A N 1
ATOM 769 C CA . ASN A 1 101 ? 2.059 2.170 45.468 1.00 17.52 125 ASN A CA 1
ATOM 770 C C . ASN A 1 101 ? 1.353 3.188 44.587 1.00 18.05 125 ASN A C 1
ATOM 771 O O . ASN A 1 101 ? 0.739 2.820 43.606 1.00 18.46 125 ASN A O 1
ATOM 776 N N . PRO A 1 102 ? 1.429 4.481 44.938 1.00 18.86 126 PRO A N 1
ATOM 777 C CA . PRO A 1 102 ? 0.795 5.522 44.126 1.00 20.43 126 PRO A CA 1
ATOM 778 C C . PRO A 1 102 ? 1.445 5.676 42.749 1.00 21.20 126 PRO A C 1
ATOM 779 O O . PRO A 1 102 ? 0.845 6.256 41.856 1.00 21.55 126 PRO A O 1
ATOM 783 N N . ASN A 1 103 ? 2.642 5.120 42.583 1.00 22.59 127 ASN A N 1
ATOM 784 C CA . ASN A 1 103 ? 3.330 5.105 41.288 1.00 24.25 127 ASN A CA 1
ATOM 785 C C . ASN A 1 103 ? 3.294 3.791 40.505 1.00 22.60 127 ASN A C 1
ATOM 786 O O . ASN A 1 103 ? 4.060 3.638 39.534 1.00 22.35 127 ASN A O 1
ATOM 791 N N . ALA A 1 104 ? 2.401 2.865 40.876 1.00 21.16 128 ALA A N 1
ATOM 792 C CA . ALA A 1 104 ? 2.275 1.595 40.153 1.00 20.73 128 ALA A CA 1
ATOM 793 C C . ALA A 1 104 ? 1.934 1.800 38.694 1.00 19.91 128 ALA A C 1
ATOM 794 O O . ALA A 1 104 ? 1.288 2.780 38.314 1.00 20.91 128 ALA A O 1
ATOM 796 N N . GLU A 1 105 ? 2.336 0.838 37.876 1.00 21.07 129 GLU A N 1
ATOM 797 C CA . GLU A 1 105 ? 1.924 0.803 36.487 1.00 21.33 129 GLU A CA 1
ATOM 798 C C . GLU A 1 105 ? 0.531 0.190 36.353 1.00 19.10 129 GLU A C 1
ATOM 799 O O . GLU A 1 105 ? -0.210 0.561 35.459 1.00 17.98 129 GLU A O 1
ATOM 805 N N . ARG A 1 106 ? 0.213 -0.771 37.225 1.00 18.03 130 ARG A N 1
ATOM 806 C CA . ARG A 1 106 ? -1.053 -1.531 37.144 1.00 18.77 130 ARG A CA 1
ATOM 807 C C . ARG A 1 106 ? -1.643 -1.732 38.538 1.00 16.94 130 ARG A C 1
ATOM 808 O O . ARG A 1 106 ? -0.908 -1.804 39.520 1.00 16.52 130 ARG A O 1
ATOM 816 N N . TYR A 1 107 ? -2.981 -1.811 38.612 1.00 15.49 131 TYR A N 1
ATOM 817 C CA . TYR A 1 107 ? -3.673 -2.078 39.878 1.00 14.84 131 TYR A CA 1
ATOM 818 C C . TYR A 1 107 ? -4.737 -3.173 39.774 1.00 13.50 131 TYR A C 1
ATOM 819 O O . TYR A 1 107 ? -5.542 -3.208 38.817 1.00 13.19 131 TYR A O 1
ATOM 828 N N . LEU A 1 108 ? -4.765 -4.023 40.798 1.00 12.59 132 LEU A N 1
ATOM 829 C CA . LEU A 1 108 ? -6.019 -4.680 41.160 1.00 11.61 132 LEU A CA 1
ATOM 830 C C . LEU A 1 108 ? -6.783 -3.625 41.963 1.00 10.97 132 LEU A C 1
ATOM 831 O O . LEU A 1 108 ? -6.237 -3.110 42.911 1.00 11.03 132 LEU A O 1
ATOM 836 N N . VAL A 1 109 ? -8.061 -3.383 41.629 1.00 10.26 133 VAL A N 1
ATOM 837 C CA . VAL A 1 109 ? -8.866 -2.411 42.399 1.00 10.25 133 VAL A CA 1
ATOM 838 C C . VAL A 1 109 ? -10.019 -3.117 43.102 1.00 10.03 133 VAL A C 1
ATOM 839 O O . VAL A 1 109 ? -10.766 -3.847 42.473 1.00 9.98 133 VAL A O 1
ATOM 843 N N . LEU A 1 110 ? -10.092 -2.976 44.427 1.00 10.03 134 LEU A N 1
ATOM 844 C CA . LEU A 1 110 ? -11.246 -3.458 45.201 1.00 10.02 134 LEU A CA 1
ATOM 845 C C . LEU A 1 110 ? -12.003 -2.231 45.627 1.00 9.81 134 LEU A C 1
ATOM 846 O O . LEU A 1 110 ? -11.414 -1.231 46.085 1.00 9.70 134 LEU A O 1
ATOM 851 N N . SER A 1 111 ? -13.314 -2.306 45.511 1.00 10.00 135 SER A N 1
ATOM 852 C CA . SER A 1 111 ? -14.120 -1.074 45.616 1.00 10.40 135 SER A CA 1
ATOM 853 C C . SER A 1 111 ? -15.481 -1.309 46.218 1.00 10.59 135 SER A C 1
ATOM 854 O O . SER A 1 111 ? -15.952 -2.418 46.241 1.00 10.07 135 SER A O 1
ATOM 857 N N . CYS A 1 112 ? -16.083 -0.229 46.709 1.00 11.02 136 CYS A N 1
ATOM 858 C CA . CYS A 1 112 ? -17.451 -0.241 47.195 1.00 11.75 136 CYS A CA 1
ATOM 859 C C . CYS A 1 112 ? -17.879 1.203 47.355 1.00 11.09 136 CYS A C 1
ATOM 860 O O . CYS A 1 112 ? -17.087 2.075 47.099 1.00 10.81 136 CYS A O 1
ATOM 863 N N . HIS A 1 113 ? -19.107 1.462 47.805 1.00 11.09 137 HIS A N 1
ATOM 864 C CA . HIS A 1 113 ? -19.544 2.823 48.074 1.00 10.38 137 HIS A CA 1
ATOM 865 C C . HIS A 1 113 ? -19.681 3.100 49.559 1.00 10.59 137 HIS A C 1
ATOM 866 O O . HIS A 1 113 ? -20.072 2.218 50.305 1.00 10.96 137 HIS A O 1
ATOM 873 N N . TYR A 1 114 ? -19.366 4.322 49.984 1.00 10.50 138 TYR A N 1
ATOM 874 C CA . TYR A 1 114 ? -19.428 4.671 51.428 1.00 10.55 138 TYR A CA 1
ATOM 875 C C . TYR A 1 114 ? -20.600 5.573 51.834 1.00 11.54 138 TYR A C 1
ATOM 876 O O . TYR A 1 114 ? -20.863 5.717 53.025 1.00 11.49 138 TYR A O 1
ATOM 885 N N . ASP A 1 115 ? -21.310 6.139 50.855 1.00 11.98 139 ASP A N 1
ATOM 886 C CA . ASP A 1 115 ? -22.504 6.945 51.138 1.00 12.25 139 ASP A CA 1
ATOM 887 C C . ASP A 1 115 ? -23.656 6.030 51.502 1.00 12.33 139 ASP A C 1
ATOM 888 O O . ASP A 1 115 ? -23.675 4.873 51.090 1.00 12.44 139 ASP A O 1
ATOM 893 N N . SER A 1 116 ? -24.626 6.552 52.261 1.00 11.65 140 SER A N 1
ATOM 894 C CA . SER A 1 116 ? -25.866 5.826 52.470 1.00 12.48 140 SER A CA 1
ATOM 895 C C . SER A 1 116 ? -27.032 6.546 51.783 1.00 13.12 140 SER A C 1
ATOM 896 O O . SER A 1 116 ? -26.988 7.760 51.611 1.00 14.50 140 SER A O 1
ATOM 899 N N . LYS A 1 117 ? -28.006 5.768 51.336 1.00 13.94 141 LYS A N 1
ATOM 900 C CA . LYS A 1 117 ? -29.172 6.279 50.615 1.00 15.84 141 LYS A CA 1
ATOM 901 C C . LYS A 1 117 ? -30.012 7.244 51.467 1.00 16.68 141 LYS A C 1
ATOM 902 O O . LYS A 1 117 ? -30.314 6.979 52.618 1.00 15.37 141 LYS A O 1
ATOM 908 N N . TYR A 1 118 ? -30.356 8.361 50.848 1.00 17.50 142 TYR A N 1
ATOM 909 C CA . TYR A 1 118 ? -31.232 9.355 51.431 1.00 20.28 142 TYR A CA 1
ATOM 910 C C . TYR A 1 118 ? -32.673 8.813 51.370 1.00 19.80 142 TYR A C 1
ATOM 911 O O . TYR A 1 118 ? -33.169 8.437 50.301 1.00 19.15 142 TYR A O 1
ATOM 920 N N . MET A 1 119 ? -33.311 8.709 52.527 1.00 22.29 143 MET A N 1
ATOM 921 C CA . MET A 1 119 ? -34.693 8.195 52.618 1.00 25.57 143 MET A CA 1
ATOM 922 C C . MET A 1 119 ? -35.512 9.192 53.419 1.00 27.30 143 MET A C 1
ATOM 923 O O . MET A 1 119 ? -35.348 9.276 54.628 1.00 25.94 143 MET A O 1
ATOM 928 N N . PRO A 1 120 ? -36.394 9.955 52.751 1.00 31.10 144 PRO A N 1
ATOM 929 C CA . PRO A 1 120 ? -37.075 11.028 53.487 1.00 31.92 144 PRO A CA 1
ATOM 930 C C . PRO A 1 120 ? -37.820 10.494 54.703 1.00 30.59 144 PRO A C 1
ATOM 931 O O . PRO A 1 120 ? -38.492 9.472 54.600 1.00 32.21 144 PRO A O 1
ATOM 935 N N . GLY A 1 121 ? -37.632 11.145 55.850 1.00 30.99 145 GLY A N 1
ATOM 936 C CA . GLY A 1 121 ? -38.376 10.842 57.075 1.00 32.36 145 GLY A CA 1
ATOM 937 C C . GLY A 1 121 ? -37.984 9.614 57.883 1.00 32.13 145 GLY A C 1
ATOM 938 O O . GLY A 1 121 ? -38.661 9.271 58.846 1.00 32.59 145 GLY A O 1
ATOM 939 N N . VAL A 1 122 ? -36.892 8.948 57.510 1.00 29.82 146 VAL A N 1
ATOM 940 C CA . VAL A 1 122 ? -36.425 7.785 58.250 1.00 28.94 146 VAL A CA 1
ATOM 941 C C . VAL A 1 122 ? -34.895 7.719 58.196 1.00 27.50 146 VAL A C 1
ATOM 942 O O . VAL A 1 122 ? -34.291 8.233 57.266 1.00 27.96 146 VAL A O 1
ATOM 946 N N . GLU A 1 123 ? -34.266 7.131 59.209 1.00 27.07 147 GLU A N 1
ATOM 947 C CA . GLU A 1 123 ? -32.828 6.890 59.133 1.00 24.87 147 GLU A CA 1
ATOM 948 C C . GLU A 1 123 ? -32.628 5.579 58.369 1.00 22.94 147 GLU A C 1
ATOM 949 O O . GLU A 1 123 ? -33.305 4.554 58.638 1.00 22.31 147 GLU A O 1
ATOM 955 N N . PHE A 1 124 ? -31.726 5.613 57.400 1.00 19.27 148 PHE A N 1
ATOM 956 C CA . PHE A 1 124 ? -31.369 4.401 56.677 1.00 17.54 148 PHE A CA 1
ATOM 957 C C . PHE A 1 124 ? -29.888 4.151 56.898 1.00 16.08 148 PHE A C 1
ATOM 958 O O . PHE A 1 124 ? -29.065 4.962 56.522 1.00 16.33 148 PHE A O 1
ATOM 966 N N . LEU A 1 125 ? -29.571 2.998 57.459 1.00 16.18 149 LEU A N 1
ATOM 967 C CA . LEU A 1 125 ? -28.188 2.714 57.841 1.00 16.31 149 LEU A CA 1
ATOM 968 C C . LEU A 1 125 ? -27.378 2.009 56.758 1.00 15.61 149 LEU A C 1
ATOM 969 O O . LEU A 1 125 ? -26.150 2.092 56.773 1.00 14.34 149 LEU A O 1
ATOM 974 N N . GLY A 1 126 ? -28.035 1.308 55.843 1.00 14.13 150 GLY A N 1
ATOM 975 C CA . GLY A 1 126 ? -27.339 0.609 54.757 1.00 14.10 150 GLY A CA 1
ATOM 976 C C . GLY A 1 126 ? -26.232 -0.313 55.264 1.00 14.37 150 GLY A C 1
ATOM 977 O O . GLY A 1 126 ? -25.066 -0.165 54.883 1.00 13.57 150 GLY A O 1
ATOM 978 N N . ALA A 1 127 ? -26.596 -1.273 56.104 1.00 13.48 151 ALA A N 1
ATOM 979 C CA . ALA A 1 127 ? -25.622 -2.226 56.662 1.00 13.48 151 ALA A CA 1
ATOM 980 C C . ALA A 1 127 ? -24.899 -3.035 55.578 1.00 14.02 151 ALA A C 1
ATOM 981 O O . ALA A 1 127 ? -23.678 -3.050 55.546 1.00 14.46 151 ALA A O 1
ATOM 983 N N . THR A 1 128 ? -25.666 -3.705 54.713 1.00 13.87 152 THR A N 1
ATOM 984 C CA . THR A 1 128 ? -25.120 -4.476 53.597 1.00 14.55 152 THR A CA 1
ATOM 985 C C . THR A 1 128 ? -24.753 -3.545 52.460 1.00 14.28 152 THR A C 1
ATOM 986 O O . THR A 1 128 ? -23.969 -3.926 51.596 1.00 13.94 152 THR A O 1
ATOM 990 N N . ASP A 1 129 ? -25.299 -2.322 52.491 1.00 13.41 153 ASP A N 1
ATOM 991 C CA . ASP A 1 129 ? -25.341 -1.418 51.336 1.00 13.57 153 ASP A CA 1
ATOM 992 C C . ASP A 1 129 ? -24.820 -0.008 51.676 1.00 12.68 153 ASP A C 1
ATOM 993 O O . ASP A 1 129 ? -25.606 0.975 51.764 1.00 13.21 153 ASP A O 1
ATOM 998 N N . SER A 1 130 ? -23.516 0.167 51.910 1.00 12.06 154 SER A N 1
ATOM 999 C CA . SER A 1 130 ? -22.449 -0.821 51.868 1.00 11.98 154 SER A CA 1
ATOM 1000 C C . SER A 1 130 ? -21.461 -0.668 53.031 1.00 11.09 154 SER A C 1
ATOM 1001 O O . SER A 1 130 ? -20.231 -0.759 52.878 1.00 10.16 154 SER A O 1
ATOM 1004 N N . ALA A 1 131 ? -21.994 -0.487 54.243 1.00 11.34 155 ALA A N 1
ATOM 1005 C CA . ALA A 1 131 ? -21.157 -0.389 55.425 1.00 11.19 155 ALA A CA 1
ATOM 1006 C C . ALA A 1 131 ? -20.263 -1.626 55.594 1.00 10.71 155 ALA A C 1
ATOM 1007 O O . ALA A 1 131 ? -19.056 -1.484 55.836 1.00 11.71 155 ALA A O 1
ATOM 1009 N N . VAL A 1 132 ? -20.854 -2.830 55.499 1.00 10.58 156 VAL A N 1
ATOM 1010 C CA . VAL A 1 132 ? -20.076 -4.069 55.622 1.00 10.87 156 VAL A CA 1
ATOM 1011 C C . VAL A 1 132 ? -18.966 -4.194 54.536 1.00 10.70 156 VAL A C 1
ATOM 1012 O O . VAL A 1 132 ? -17.802 -4.456 54.890 1.00 10.46 156 VAL A O 1
ATOM 1016 N N . PRO A 1 133 ? -19.304 -4.041 53.250 1.00 10.73 157 PRO A N 1
ATOM 1017 C CA . PRO A 1 133 ? -18.226 -3.966 52.229 1.00 10.70 157 PRO A CA 1
ATOM 1018 C C . PRO A 1 133 ? -17.107 -2.987 52.606 1.00 10.84 157 PRO A C 1
ATOM 1019 O O . PRO A 1 133 ? -15.941 -3.310 52.476 1.00 9.66 157 PRO A O 1
ATOM 1023 N N . CYS A 1 134 ? -17.453 -1.768 53.035 1.00 10.54 158 CYS A N 1
ATOM 1024 C CA . CYS A 1 134 ? -16.419 -0.805 53.401 1.00 11.39 158 CYS A CA 1
ATOM 1025 C C . CYS A 1 134 ? -15.502 -1.331 54.521 1.00 10.81 158 CYS A C 1
ATOM 1026 O O . CYS A 1 134 ? -14.283 -1.224 54.426 1.00 11.25 158 CYS A O 1
ATOM 1029 N N . ALA A 1 135 ? -16.121 -1.862 55.562 1.00 10.87 159 ALA A N 1
ATOM 1030 C CA . ALA A 1 135 ? -15.423 -2.498 56.670 1.00 10.87 159 ALA A CA 1
ATOM 1031 C C . ALA A 1 135 ? -14.570 -3.665 56.211 1.00 10.77 159 ALA A C 1
ATOM 1032 O O . ALA A 1 135 ? -13.459 -3.789 56.694 1.00 10.83 159 ALA A O 1
ATOM 1034 N N . MET A 1 136 ? -15.058 -4.494 55.272 1.00 10.87 160 MET A N 1
ATOM 1035 C CA . MET A 1 136 ? -14.249 -5.625 54.766 1.00 11.53 160 MET A CA 1
ATOM 1036 C C . MET A 1 136 ? -12.945 -5.140 54.133 1.00 10.53 160 MET A C 1
ATOM 1037 O O . MET A 1 136 ? -11.935 -5.784 54.301 1.00 10.75 160 MET A O 1
ATOM 1042 N N . LEU A 1 137 ? -12.988 -4.016 53.419 1.00 9.95 161 LEU A N 1
ATOM 1043 C CA . LEU A 1 137 ? -11.804 -3.500 52.751 1.00 10.55 161 LEU A CA 1
ATOM 1044 C C . LEU A 1 137 ? -10.825 -2.882 53.740 1.00 10.79 161 LEU A C 1
ATOM 1045 O O . LEU A 1 137 ? -9.615 -3.105 53.631 1.00 11.25 161 LEU A O 1
ATOM 1050 N N . LEU A 1 138 ? -11.312 -2.138 54.724 1.00 11.36 162 LEU A N 1
ATOM 1051 C CA . LEU A 1 138 ? -10.412 -1.638 55.774 1.00 11.78 162 LEU A CA 1
ATOM 1052 C C . LEU A 1 138 ? -9.783 -2.799 56.571 1.00 12.12 162 LEU A C 1
ATOM 1053 O O . LEU A 1 138 ? -8.577 -2.762 56.915 1.00 12.85 162 LEU A O 1
ATOM 1058 N N . ASN A 1 139 ? -10.599 -3.814 56.843 1.00 12.04 163 ASN A N 1
ATOM 1059 C CA . ASN A 1 139 ? -10.160 -4.971 57.570 1.00 12.26 163 ASN A CA 1
ATOM 1060 C C . ASN A 1 139 ? -9.117 -5.776 56.766 1.00 12.60 163 ASN A C 1
ATOM 1061 O O . ASN A 1 139 ? -8.164 -6.332 57.340 1.00 13.52 163 ASN A O 1
ATOM 1066 N N . LEU A 1 140 ? -9.259 -5.774 55.452 1.00 11.80 164 LEU A N 1
ATOM 1067 C CA . LEU A 1 140 ? -8.311 -6.446 54.570 1.00 12.33 164 LEU A CA 1
ATOM 1068 C C . LEU A 1 140 ? -6.945 -5.796 54.711 1.00 12.71 164 LEU A C 1
ATOM 1069 O O . LEU A 1 140 ? -5.940 -6.485 54.886 1.00 12.93 164 LEU A O 1
ATOM 1074 N N . ALA A 1 141 ? -6.917 -4.461 54.698 1.00 12.76 165 ALA A N 1
ATOM 1075 C CA . ALA A 1 141 ? -5.668 -3.707 54.844 1.00 14.08 165 ALA A CA 1
ATOM 1076 C C . ALA A 1 141 ? -5.001 -3.980 56.208 1.00 14.60 165 ALA A C 1
ATOM 1077 O O . ALA A 1 141 ? -3.780 -4.131 56.295 1.00 15.26 165 ALA A O 1
ATOM 1079 N N . GLN A 1 142 ? -5.809 -4.024 57.253 1.00 15.06 166 GLN A N 1
ATOM 1080 C CA . GLN A 1 142 ? -5.328 -4.241 58.628 1.00 15.15 166 GLN A CA 1
ATOM 1081 C C . GLN A 1 142 ? -4.767 -5.665 58.781 1.00 14.76 166 GLN A C 1
ATOM 1082 O O . GLN A 1 142 ? -3.632 -5.851 59.243 1.00 15.32 166 GLN A O 1
ATOM 1088 N N . VAL A 1 143 ? -5.547 -6.658 58.349 1.00 14.02 167 VAL A N 1
ATOM 1089 C CA . VAL A 1 143 ? -5.195 -8.073 58.533 1.00 14.70 167 VAL A CA 1
ATOM 1090 C C . VAL A 1 143 ? -3.974 -8.487 57.722 1.00 15.20 167 VAL A C 1
ATOM 1091 O O . VAL A 1 143 ? -3.093 -9.189 58.252 1.00 16.79 167 VAL A O 1
ATOM 1095 N N . LEU A 1 144 ? -3.868 -8.019 56.475 1.00 15.78 168 LEU A N 1
ATOM 1096 C CA . LEU A 1 144 ? -2.787 -8.415 55.542 1.00 16.81 168 LEU A CA 1
ATOM 1097 C C . LEU A 1 144 ? -1.606 -7.441 55.483 1.00 16.51 168 LEU A C 1
ATOM 1098 O O . LEU A 1 144 ? -0.799 -7.498 54.575 1.00 17.55 168 LEU A O 1
ATOM 1103 N N . GLN A 1 145 ? -1.505 -6.524 56.442 1.00 16.91 169 GLN A N 1
ATOM 1104 C CA . GLN A 1 145 ? -0.557 -5.440 56.309 1.00 17.88 169 GLN A CA 1
ATOM 1105 C C . GLN A 1 145 ? 0.892 -5.962 56.073 1.00 18.28 169 GLN A C 1
ATOM 1106 O O . GLN A 1 145 ? 1.625 -5.397 55.285 1.00 20.35 169 GLN A O 1
ATOM 1112 N N . GLU A 1 146 ? 1.261 -7.054 56.728 1.00 19.79 170 GLU A N 1
ATOM 1113 C CA . GLU A 1 146 ? 2.597 -7.624 56.535 1.00 21.60 170 GLU A CA 1
ATOM 1114 C C . GLU A 1 146 ? 2.796 -8.163 55.117 1.00 20.20 170 GLU A C 1
ATOM 1115 O O . GLU A 1 146 ? 3.822 -7.907 54.488 1.00 20.82 170 GLU A O 1
ATOM 1121 N N . GLN A 1 147 ? 1.797 -8.855 54.593 1.00 20.15 171 GLN A N 1
ATOM 1122 C CA . GLN A 1 147 ? 1.906 -9.500 53.279 1.00 19.61 171 GLN A CA 1
ATOM 1123 C C . GLN A 1 147 ? 1.880 -8.498 52.130 1.00 19.76 171 GLN A C 1
ATOM 1124 O O . GLN A 1 147 ? 2.413 -8.755 51.054 1.00 19.87 171 GLN A O 1
ATOM 1130 N N . LEU A 1 148 ? 1.221 -7.352 52.358 1.00 18.97 172 LEU A N 1
ATOM 1131 C CA . LEU A 1 148 ? 1.042 -6.303 51.364 1.00 18.13 172 LEU A CA 1
ATOM 1132 C C . LEU A 1 148 ? 2.220 -5.324 51.207 1.00 18.29 172 LEU A C 1
ATOM 1133 O O . LEU A 1 148 ? 2.307 -4.567 50.227 1.00 19.32 172 LEU A O 1
ATOM 1138 N N . LYS A 1 149 ? 3.128 -5.340 52.183 1.00 19.69 173 LYS A N 1
ATOM 1139 C CA . LYS A 1 149 ? 4.250 -4.413 52.201 1.00 20.60 173 LYS A CA 1
ATOM 1140 C C . LYS A 1 149 ? 5.047 -4.286 50.881 1.00 20.40 173 LYS A C 1
ATOM 1141 O O . LYS A 1 149 ? 5.325 -3.188 50.433 1.00 21.81 173 LYS A O 1
ATOM 1147 N N . PRO A 1 150 ? 5.385 -5.406 50.234 1.00 21.60 174 PRO A N 1
ATOM 1148 C CA . PRO A 1 150 ? 6.106 -5.316 48.966 1.00 22.27 174 PRO A CA 1
ATOM 1149 C C . PRO A 1 150 ? 5.352 -4.607 47.848 1.00 21.90 174 PRO A C 1
ATOM 1150 O O . PRO A 1 150 ? 5.980 -4.047 46.941 1.00 22.29 174 PRO A O 1
ATOM 1154 N N . LEU A 1 151 ? 4.018 -4.621 47.920 1.00 20.10 175 LEU A N 1
ATOM 1155 C CA . LEU A 1 151 ? 3.193 -3.929 46.945 1.00 20.08 175 LEU A CA 1
ATOM 1156 C C . LEU A 1 151 ? 3.313 -2.411 46.999 1.00 19.23 175 LEU A C 1
ATOM 1157 O O . LEU A 1 151 ? 2.807 -1.721 46.107 1.00 19.54 175 LEU A O 1
ATOM 1162 N N . LYS A 1 152 ? 3.954 -1.861 48.040 1.00 18.64 176 LYS A N 1
ATOM 1163 C CA . LYS A 1 152 ? 4.222 -0.428 48.068 1.00 19.46 176 LYS A CA 1
ATOM 1164 C C . LYS A 1 152 ? 5.242 -0.020 47.000 1.00 19.86 176 LYS A C 1
ATOM 1165 O O . LYS A 1 152 ? 5.290 1.144 46.595 1.00 19.97 176 LYS A O 1
ATOM 1171 N N . LYS A 1 153 ? 6.042 -0.979 46.544 1.00 21.79 177 LYS A N 1
ATOM 1172 C CA . LYS A 1 153 ? 7.068 -0.706 45.534 1.00 23.67 177 LYS A CA 1
ATOM 1173 C C . LYS A 1 153 ? 6.925 -1.423 44.179 1.00 24.47 177 LYS A C 1
ATOM 1174 O O . LYS A 1 153 ? 7.616 -1.081 43.220 1.00 26.77 177 LYS A O 1
ATOM 1180 N N . SER A 1 154 ? 5.973 -2.344 44.060 1.00 23.26 178 SER A N 1
ATOM 1181 C CA . SER A 1 154 ? 5.878 -3.184 42.862 1.00 23.53 178 SER A CA 1
ATOM 1182 C C . SER A 1 154 ? 5.122 -2.491 41.734 1.00 22.75 178 SER A C 1
ATOM 1183 O O . SER A 1 154 ? 4.346 -1.574 41.989 1.00 22.22 178 SER A O 1
ATOM 1186 N N . LYS A 1 155 ? 5.342 -2.947 40.496 1.00 21.05 179 LYS A N 1
ATOM 1187 C CA . LYS A 1 155 ? 4.699 -2.395 39.321 1.00 21.67 179 LYS A CA 1
ATOM 1188 C C . LYS A 1 155 ? 3.202 -2.699 39.307 1.00 19.70 179 LYS A C 1
ATOM 1189 O O . LYS A 1 155 ? 2.424 -1.890 38.830 1.00 20.47 179 LYS A O 1
ATOM 1195 N N . LEU A 1 156 ? 2.838 -3.860 39.812 1.00 19.49 180 LEU A N 1
ATOM 1196 C CA . LEU A 1 156 ? 1.407 -4.196 40.044 1.00 18.60 180 LEU A CA 1
ATOM 1197 C C . LEU A 1 156 ? 1.157 -4.049 41.529 1.00 17.57 180 LEU A C 1
ATOM 1198 O O . LEU A 1 156 ? 1.842 -4.657 42.358 1.00 18.44 180 LEU A O 1
ATOM 1203 N N . SER A 1 157 ? 0.168 -3.243 41.872 1.00 17.36 181 SER A N 1
ATOM 1204 C CA . SER A 1 157 ? -0.116 -2.960 43.267 1.00 15.92 181 SER A CA 1
ATOM 1205 C C . SER A 1 157 ? -1.639 -3.038 43.509 1.00 14.72 181 SER A C 1
ATOM 1206 O O . SER A 1 157 ? -2.397 -3.491 42.650 1.00 14.87 181 SER A O 1
ATOM 1209 N N . LEU A 1 158 ? -2.052 -2.587 44.690 1.00 13.45 182 LEU A N 1
ATOM 1210 C CA . LEU A 1 158 ? -3.444 -2.727 45.136 1.00 12.99 182 LEU A CA 1
ATOM 1211 C C . LEU A 1 158 ? -3.983 -1.332 45.378 1.00 13.00 182 LEU A C 1
ATOM 1212 O O . LEU A 1 158 ? -3.292 -0.475 45.985 1.00 13.67 182 LEU A O 1
ATOM 1217 N N . MET A 1 159 ? -5.210 -1.107 44.912 1.00 12.42 183 MET A N 1
ATOM 1218 C CA . MET A 1 159 ? -5.957 0.107 45.170 1.00 12.20 183 MET A CA 1
ATOM 1219 C C . MET A 1 159 ? -7.262 -0.283 45.855 1.00 11.58 183 MET A C 1
ATOM 1220 O O . MET A 1 159 ? -7.927 -1.257 45.435 1.00 11.73 183 MET A O 1
ATOM 1225 N N . LEU A 1 160 ? -7.612 0.464 46.911 1.00 11.05 184 LEU A N 1
ATOM 1226 C CA . LEU A 1 160 ? -8.938 0.373 47.538 1.00 10.50 184 LEU A CA 1
ATOM 1227 C C . LEU A 1 160 ? -9.664 1.689 47.217 1.00 10.88 184 LEU A C 1
ATOM 1228 O O . LEU A 1 160 ? -9.188 2.782 47.595 1.00 11.71 184 LEU A O 1
ATOM 1233 N N . LEU A 1 161 ? -10.818 1.581 46.549 1.00 10.17 185 LEU A N 1
ATOM 1234 C CA . LEU A 1 161 ? -11.545 2.722 46.009 1.00 10.65 185 LEU A CA 1
ATOM 1235 C C . LEU A 1 161 ? -12.923 2.753 46.636 1.00 10.16 185 LEU A C 1
ATOM 1236 O O . LEU A 1 161 ? -13.726 1.821 46.460 1.00 10.71 185 LEU A O 1
ATOM 1241 N N . PHE A 1 162 ? -13.190 3.814 47.409 1.00 9.66 186 PHE A N 1
ATOM 1242 C CA . PHE A 1 162 ? -14.479 4.010 48.076 1.00 10.45 186 PHE A CA 1
ATOM 1243 C C . PHE A 1 162 ? -15.223 5.116 47.342 1.00 10.46 186 PHE A C 1
ATOM 1244 O O . PHE A 1 162 ? -14.894 6.316 47.475 1.00 11.26 186 PHE A O 1
ATOM 1252 N N . PHE A 1 163 ? -16.175 4.688 46.521 1.00 10.44 187 PHE A N 1
ATOM 1253 C CA . PHE A 1 163 ? -16.972 5.617 45.697 1.00 10.90 187 PHE A CA 1
ATOM 1254 C C . PHE A 1 163 ? -17.927 6.397 46.590 1.00 11.04 187 PHE A C 1
ATOM 1255 O O . PHE A 1 163 ? -18.481 5.881 47.545 1.00 10.95 187 PHE A O 1
ATOM 1263 N N . ASP A 1 164 ? -18.129 7.656 46.239 1.00 12.08 188 ASP A N 1
ATOM 1264 C CA . ASP A 1 164 ? -19.134 8.472 46.864 1.00 12.77 188 ASP A CA 1
ATOM 1265 C C . ASP A 1 164 ? -20.344 8.603 45.952 1.00 13.65 188 ASP A C 1
ATOM 1266 O O . ASP A 1 164 ? -20.240 8.422 44.714 1.00 13.10 188 ASP A O 1
ATOM 1271 N N . GLY A 1 165 ? -21.488 8.930 46.559 1.00 13.39 189 GLY A N 1
ATOM 1272 C CA . GLY A 1 165 ? -22.736 9.195 45.815 1.00 13.60 189 GLY A CA 1
ATOM 1273 C C . GLY A 1 165 ? -23.220 8.091 44.878 1.00 14.08 189 GLY A C 1
ATOM 1274 O O . GLY A 1 165 ? -23.765 8.357 43.800 1.00 14.63 189 GLY A O 1
ATOM 1275 N N . GLU A 1 166 ? -23.005 6.828 45.254 1.00 14.44 190 GLU A N 1
ATOM 1276 C CA . GLU A 1 166 ? -23.605 5.724 44.522 1.00 14.84 190 GLU A CA 1
ATOM 1277 C C . GLU A 1 166 ? -25.135 5.821 44.452 1.00 14.85 190 GLU A C 1
ATOM 1278 O O . GLU A 1 166 ? -25.723 5.559 43.396 1.00 13.72 190 GLU A O 1
ATOM 1284 N N . GLU A 1 167 ? -25.775 6.194 45.561 1.00 14.90 191 GLU A N 1
ATOM 1285 C CA . GLU A 1 167 ? -27.233 6.096 45.656 1.00 15.59 191 GLU A CA 1
ATOM 1286 C C . GLU A 1 167 ? -27.942 7.285 45.027 1.00 16.38 191 GLU A C 1
ATOM 1287 O O . GLU A 1 167 ? -27.460 8.401 45.069 1.00 16.08 191 GLU A O 1
ATOM 1293 N N . ALA A 1 168 ? -29.101 6.979 44.453 1.00 17.94 192 ALA A N 1
ATOM 1294 C CA . ALA A 1 168 ? -30.010 7.997 43.940 1.00 17.94 192 ALA A CA 1
ATOM 1295 C C . ALA A 1 168 ? -30.607 8.772 45.108 1.00 17.76 192 ALA A C 1
ATOM 1296 O O . ALA A 1 168 ? -30.769 8.251 46.199 1.00 17.36 192 ALA A O 1
ATOM 1298 N N . PHE A 1 169 ? -30.962 10.028 44.845 1.00 18.83 193 PHE A N 1
ATOM 1299 C CA . PHE A 1 169 ? -31.610 10.875 45.824 1.00 19.06 193 PHE A CA 1
ATOM 1300 C C . PHE A 1 169 ? -33.122 10.919 45.673 1.00 21.35 193 PHE A C 1
ATOM 1301 O O . PHE A 1 169 ? -33.815 11.095 46.672 1.00 24.79 193 PHE A O 1
ATOM 1309 N N . GLU A 1 170 ? -33.630 10.709 44.458 1.00 23.85 194 GLU A N 1
ATOM 1310 C CA . GLU A 1 170 ? -35.079 10.690 44.231 1.00 25.69 194 GLU A CA 1
ATOM 1311 C C . GLU A 1 170 ? -35.559 9.400 43.588 1.00 25.56 194 GLU A C 1
ATOM 1312 O O . GLU A 1 170 ? -36.458 8.749 44.102 1.00 28.56 194 GLU A O 1
ATOM 1318 N N . GLU A 1 171 ? -34.978 9.051 42.449 1.00 26.89 195 GLU A N 1
ATOM 1319 C CA . GLU A 1 171 ? -35.346 7.841 41.726 1.00 27.24 195 GLU A CA 1
ATOM 1320 C C . GLU A 1 171 ? -34.181 7.439 40.829 1.00 25.30 195 GLU A C 1
ATOM 1321 O O . GLU A 1 171 ? -33.711 8.250 40.015 1.00 22.65 195 GLU A O 1
ATOM 1327 N N . TRP A 1 172 ? -33.730 6.199 40.986 1.00 24.49 196 TRP A N 1
ATOM 1328 C CA . TRP A 1 172 ? -32.547 5.691 40.286 1.00 24.11 196 TRP A CA 1
ATOM 1329 C C . TRP A 1 172 ? -32.743 5.858 38.787 1.00 25.24 196 TRP A C 1
ATOM 1330 O O . TRP A 1 172 ? -33.740 5.403 38.244 1.00 25.52 196 TRP A O 1
ATOM 1341 N N . GLY A 1 173 ? -31.801 6.538 38.151 1.00 24.89 197 GLY A N 1
ATOM 1342 C CA . GLY A 1 173 ? -31.801 6.737 36.707 1.00 26.64 197 GLY A CA 1
ATOM 1343 C C . GLY A 1 173 ? -30.439 7.221 36.262 1.00 27.53 197 GLY A C 1
ATOM 1344 O O . GLY A 1 173 ? -29.559 7.443 37.100 1.00 25.60 197 GLY A O 1
ATOM 1345 N N . PRO A 1 174 ? -30.254 7.422 34.944 1.00 29.33 198 PRO A N 1
ATOM 1346 C CA . PRO A 1 174 ? -28.934 7.838 34.437 1.00 29.66 198 PRO A CA 1
ATOM 1347 C C . PRO A 1 174 ? -28.409 9.179 34.998 1.00 27.96 198 PRO A C 1
ATOM 1348 O O . PRO A 1 174 ? -27.193 9.371 35.104 1.00 26.48 198 PRO A O 1
ATOM 1352 N N . LYS A 1 175 ? -29.307 10.095 35.355 1.00 28.01 199 LYS A N 1
ATOM 1353 C CA . LYS A 1 175 ? -28.902 11.378 35.918 1.00 26.99 199 LYS A CA 1
ATOM 1354 C C . LYS A 1 175 ? -29.065 11.443 37.451 1.00 24.62 199 LYS A C 1
ATOM 1355 O O . LYS A 1 175 ? -28.819 12.496 38.051 1.00 26.94 199 LYS A O 1
ATOM 1361 N N . ASP A 1 176 ? -29.490 10.348 38.076 1.00 22.62 200 ASP A N 1
ATOM 1362 C CA . ASP A 1 176 ? -29.645 10.330 39.541 1.00 21.45 200 ASP A CA 1
ATOM 1363 C C . ASP A 1 176 ? -29.186 8.963 40.046 1.00 19.99 200 ASP A C 1
ATOM 1364 O O . ASP A 1 176 ? -29.979 8.083 40.386 1.00 20.06 200 ASP A O 1
ATOM 1369 N N . SER A 1 177 ? -27.875 8.793 40.020 1.00 18.54 201 SER A N 1
ATOM 1370 C CA . SER A 1 177 ? -27.207 7.565 40.519 1.00 17.22 201 SER A CA 1
ATOM 1371 C C . SER A 1 177 ? -25.709 7.689 40.247 1.00 15.46 201 SER A C 1
ATOM 1372 O O . SER A 1 177 ? -25.283 8.463 39.396 1.00 15.06 201 SER A O 1
ATOM 1375 N N . ILE A 1 178 ? -24.913 6.911 40.985 1.00 15.87 202 ILE A N 1
ATOM 1376 C CA . ILE A 1 178 ? -23.477 6.751 40.739 1.00 14.94 202 ILE A CA 1
ATOM 1377 C C . ILE A 1 178 ? -22.740 8.065 40.386 1.00 14.21 202 ILE A C 1
ATOM 1378 O O . ILE A 1 178 ? -21.966 8.186 39.415 1.00 14.17 202 ILE A O 1
ATOM 1383 N N . TYR A 1 179 ? -22.949 9.060 41.226 1.00 13.64 203 TYR A N 1
ATOM 1384 C CA . TYR A 1 179 ? -22.330 10.369 40.998 1.00 13.65 203 TYR A CA 1
ATOM 1385 C C . TYR A 1 179 ? -20.804 10.357 41.007 1.00 12.81 203 TYR A C 1
ATOM 1386 O O . TYR A 1 179 ? -20.154 10.887 40.118 1.00 13.41 203 TYR A O 1
ATOM 1395 N N . GLY A 1 180 ? -20.242 9.738 42.038 1.00 12.58 204 GLY A N 1
ATOM 1396 C CA . GLY A 1 180 ? -18.829 9.615 42.198 1.00 11.36 204 GLY A CA 1
ATOM 1397 C C . GLY A 1 180 ? -18.171 8.757 41.130 1.00 11.46 204 GLY A C 1
ATOM 1398 O O . GLY A 1 180 ? -17.096 9.096 40.649 1.00 11.87 204 GLY A O 1
ATOM 1399 N N . ALA A 1 181 ? -18.795 7.646 40.792 1.00 11.88 205 ALA A N 1
ATOM 1400 C CA . ALA A 1 181 ? -18.205 6.728 39.818 1.00 12.38 205 ALA A CA 1
ATOM 1401 C C . ALA A 1 181 ? -18.213 7.357 38.424 1.00 13.33 205 ALA A C 1
ATOM 1402 O O . ALA A 1 181 ? -17.222 7.266 37.671 1.00 14.03 205 ALA A O 1
ATOM 1404 N N . ARG A 1 182 ? -19.307 8.006 38.079 1.00 14.20 206 ARG A N 1
ATOM 1405 C CA . ARG A 1 182 ? -19.420 8.664 36.737 1.00 15.83 206 ARG A CA 1
ATOM 1406 C C . ARG A 1 182 ? -18.363 9.763 36.600 1.00 15.99 206 ARG A C 1
ATOM 1407 O O . ARG A 1 182 ? -17.666 9.846 35.585 1.00 17.24 206 ARG A O 1
ATOM 1415 N N . HIS A 1 183 ? -18.216 10.598 37.630 1.00 15.37 207 HIS A N 1
ATOM 1416 C CA . HIS A 1 183 ? -17.166 11.605 37.661 1.00 15.73 207 HIS A CA 1
ATOM 1417 C C . HIS A 1 183 ? -15.752 11.053 37.528 1.00 16.10 207 HIS A C 1
ATOM 1418 O O . HIS A 1 183 ? -14.962 11.512 36.681 1.00 15.60 207 HIS A O 1
ATOM 1425 N N . LEU A 1 184 ? -15.439 10.050 38.340 1.00 15.45 208 LEU A N 1
ATOM 1426 C CA . LEU A 1 184 ? -14.107 9.519 38.404 1.00 15.02 208 LEU A CA 1
ATOM 1427 C C . LEU A 1 184 ? -13.774 8.734 37.110 1.00 14.75 208 LEU A C 1
ATOM 1428 O O . LEU A 1 184 ? -12.664 8.849 36.597 1.00 14.24 208 LEU A O 1
ATOM 1433 N N . ALA A 1 185 ? -14.719 7.944 36.614 1.00 14.18 209 ALA A N 1
ATOM 1434 C CA . ALA A 1 185 ? -14.499 7.209 35.345 1.00 14.76 209 ALA A CA 1
ATOM 1435 C C . ALA A 1 185 ? -14.225 8.192 34.178 1.00 16.14 209 ALA A C 1
ATOM 1436 O O . ALA A 1 185 ? -13.315 7.971 33.359 1.00 17.67 209 ALA A O 1
ATOM 1438 N N . LYS A 1 186 ? -15.011 9.261 34.098 1.00 16.33 210 LYS A N 1
ATOM 1439 C CA . LYS A 1 186 ? -14.778 10.302 33.067 1.00 18.97 210 LYS A CA 1
ATOM 1440 C C . LYS A 1 186 ? -13.405 10.982 33.225 1.00 18.10 210 LYS A C 1
ATOM 1441 O O . LYS A 1 186 ? -12.669 11.177 32.236 1.00 18.00 210 LYS A O 1
ATOM 1447 N N . LYS A 1 187 ? -13.063 11.364 34.457 1.00 16.87 211 LYS A N 1
ATOM 1448 C CA . LYS A 1 187 ? -11.796 12.006 34.756 1.00 17.81 211 LYS A CA 1
ATOM 1449 C C . LYS A 1 187 ? -10.593 11.125 34.402 1.00 18.50 211 LYS A C 1
ATOM 1450 O O . LYS A 1 187 ? -9.629 11.566 33.743 1.00 18.61 211 LYS A O 1
ATOM 1456 N N . TRP A 1 188 ? -10.624 9.887 34.866 1.00 16.27 212 TRP A N 1
ATOM 1457 C CA . TRP A 1 188 ? -9.532 8.977 34.599 1.00 16.25 212 TRP A CA 1
ATOM 1458 C C . TRP A 1 188 ? -9.456 8.591 33.107 1.00 15.89 212 TRP A C 1
ATOM 1459 O O . TRP A 1 188 ? -8.359 8.384 32.607 1.00 18.05 212 TRP A O 1
ATOM 1470 N N . HIS A 1 189 ? -10.587 8.479 32.428 1.00 16.05 213 HIS A N 1
ATOM 1471 C CA . HIS A 1 189 ? -10.616 8.195 30.979 1.00 16.97 213 HIS A CA 1
ATOM 1472 C C . HIS A 1 189 ? -9.893 9.341 30.247 1.00 17.56 213 HIS A C 1
ATOM 1473 O O . HIS A 1 189 ? -8.969 9.112 29.459 1.00 18.43 213 HIS A O 1
ATOM 1480 N N . HIS A 1 190 ? -10.288 10.564 30.582 1.00 18.30 214 HIS A N 1
ATOM 1481 C CA . HIS A 1 190 ? -9.708 11.770 29.994 1.00 20.49 214 HIS A CA 1
ATOM 1482 C C . HIS A 1 190 ? -8.205 11.831 30.237 1.00 19.57 214 HIS A C 1
ATOM 1483 O O . HIS A 1 190 ? -7.455 12.247 29.342 1.00 20.64 214 HIS A O 1
ATOM 1490 N N . GLU A 1 191 ? -7.773 11.444 31.444 1.00 18.44 215 GLU A N 1
ATOM 1491 C CA . GLU A 1 191 ? -6.364 11.440 31.895 1.00 19.47 215 GLU A CA 1
ATOM 1492 C C . GLU A 1 191 ? -5.513 10.214 31.503 1.00 20.58 215 GLU A C 1
ATOM 1493 O O . GLU A 1 191 ? -4.338 10.133 31.900 1.00 21.60 215 GLU A O 1
ATOM 1499 N N . GLY A 1 192 ? -6.084 9.292 30.731 1.00 20.34 216 GLY A N 1
ATOM 1500 C CA . GLY A 1 192 ? -5.408 8.037 30.384 1.00 22.50 216 GLY A CA 1
ATOM 1501 C C . GLY A 1 192 ? -5.029 7.201 31.591 1.00 23.55 216 GLY A C 1
ATOM 1502 O O . GLY A 1 192 ? -3.964 6.577 31.615 1.00 24.31 216 GLY A O 1
ATOM 1503 N N . LYS A 1 193 ? -5.898 7.188 32.604 1.00 23.04 217 LYS A N 1
ATOM 1504 C CA . LYS A 1 193 ? -5.620 6.463 33.852 1.00 21.70 217 LYS A CA 1
ATOM 1505 C C . LYS A 1 193 ? -6.563 5.257 34.059 1.00 20.64 217 LYS A C 1
ATOM 1506 O O . LYS A 1 193 ? -6.651 4.742 35.182 1.00 23.15 217 LYS A O 1
ATOM 1512 N N . LEU A 1 194 ? -7.265 4.835 33.011 1.00 18.68 218 LEU A N 1
ATOM 1513 C CA . LEU A 1 194 ? -8.168 3.655 33.099 1.00 16.91 218 LEU A CA 1
ATOM 1514 C C . LEU A 1 194 ? -7.450 2.394 32.663 1.00 18.72 218 LEU A C 1
ATOM 1515 O O . LEU A 1 194 ? -7.734 1.302 33.165 1.00 17.36 218 LEU A O 1
ATOM 1520 N N . ASP A 1 195 ? -6.511 2.546 31.728 1.00 19.92 219 ASP A N 1
ATOM 1521 C CA . ASP A 1 195 ? -5.793 1.386 31.215 1.00 21.79 219 ASP A CA 1
ATOM 1522 C C . ASP A 1 195 ? -5.015 0.663 32.312 1.00 20.75 219 ASP A C 1
ATOM 1523 O O . ASP A 1 195 ? -4.868 -0.573 32.257 1.00 23.74 219 ASP A O 1
ATOM 1528 N N . ARG A 1 196 ? -4.548 1.411 33.316 1.00 20.98 220 ARG A N 1
ATOM 1529 C CA . ARG A 1 196 ? -3.796 0.846 34.456 1.00 19.27 220 ARG A CA 1
ATOM 1530 C C . ARG A 1 196 ? -4.654 -0.039 35.400 1.00 17.12 220 ARG A C 1
ATOM 1531 O O . ARG A 1 196 ? -4.107 -0.713 36.264 1.00 16.41 220 ARG A O 1
ATOM 1539 N N . ILE A 1 197 ? -5.973 0.003 35.267 1.00 15.58 221 ILE A N 1
ATOM 1540 C CA . ILE A 1 197 ? -6.826 -0.892 36.045 1.00 14.02 221 ILE A CA 1
ATOM 1541 C C . ILE A 1 197 ? -6.850 -2.289 35.389 1.00 14.08 221 ILE A C 1
ATOM 1542 O O . ILE A 1 197 ? -7.448 -2.469 34.316 1.00 14.27 221 ILE A O 1
ATOM 1547 N N . ASP A 1 198 ? -6.218 -3.263 36.025 1.00 13.32 222 ASP A N 1
ATOM 1548 C CA . ASP A 1 198 ? -6.302 -4.661 35.564 1.00 13.80 222 ASP A CA 1
ATOM 1549 C C . ASP A 1 198 ? -7.754 -5.116 35.613 1.00 13.40 222 ASP A C 1
ATOM 1550 O O . ASP A 1 198 ? -8.326 -5.590 34.622 1.00 13.41 222 ASP A O 1
ATOM 1555 N N . MET A 1 199 ? -8.358 -4.913 36.766 1.00 12.95 223 MET A N 1
ATOM 1556 C CA . MET A 1 199 ? -9.746 -5.292 36.985 1.00 12.82 223 MET A CA 1
ATOM 1557 C C . MET A 1 199 ? -10.273 -4.470 38.147 1.00 11.89 223 MET A C 1
ATOM 1558 O O . MET A 1 199 ? -9.554 -4.259 39.116 1.00 11.19 223 MET A O 1
ATOM 1563 N N . LEU A 1 200 ? -11.528 -4.067 38.037 1.00 11.77 224 LEU A N 1
ATOM 1564 C CA . LEU A 1 200 ? -12.260 -3.368 39.089 1.00 12.19 224 LEU A CA 1
ATOM 1565 C C . LEU A 1 200 ? -13.209 -4.386 39.691 1.00 12.02 224 LEU A C 1
ATOM 1566 O O . LEU A 1 200 ? -14.180 -4.825 39.032 1.00 12.69 224 LEU A O 1
ATOM 1571 N N . VAL A 1 201 ? -12.915 -4.751 40.932 1.00 11.06 225 VAL A N 1
ATOM 1572 C CA . VAL A 1 201 ? -13.744 -5.679 41.698 1.00 11.07 225 VAL A CA 1
ATOM 1573 C C . VAL A 1 201 ? -14.656 -4.806 42.565 1.00 10.95 225 VAL A C 1
ATOM 1574 O O . VAL A 1 201 ? -14.170 -4.004 43.379 1.00 11.99 225 VAL A O 1
ATOM 1578 N N . LEU A 1 202 ? -15.967 -4.963 42.393 1.00 10.19 226 LEU A N 1
ATOM 1579 C CA . LEU A 1 202 ? -16.925 -4.126 43.112 1.00 10.38 226 LEU A CA 1
ATOM 1580 C C . LEU A 1 202 ? -17.732 -4.957 44.096 1.00 10.36 226 LEU A C 1
ATOM 1581 O O . LEU A 1 202 ? -18.486 -5.853 43.673 1.00 11.37 226 LEU A O 1
ATOM 1586 N N . LEU A 1 203 ? -17.564 -4.679 45.393 1.00 10.56 227 LEU A N 1
ATOM 1587 C CA . LEU A 1 203 ? -18.323 -5.354 46.498 1.00 11.01 227 LEU A CA 1
ATOM 1588 C C . LEU A 1 203 ? -19.595 -4.556 46.790 1.00 11.23 227 LEU A C 1
ATOM 1589 O O . LEU A 1 203 ? -19.507 -3.356 47.006 1.00 12.02 227 LEU A O 1
ATOM 1594 N N . ASP A 1 204 ? -20.762 -5.189 46.796 1.00 11.85 228 ASP A N 1
ATOM 1595 C CA . ASP A 1 204 ? -21.999 -4.462 47.122 1.00 12.15 228 ASP A CA 1
ATOM 1596 C C . ASP A 1 204 ? -22.987 -5.462 47.731 1.00 12.42 228 ASP A C 1
ATOM 1597 O O . ASP A 1 204 ? -23.010 -6.621 47.333 1.00 12.60 228 ASP A O 1
ATOM 1602 N N . LEU A 1 205 ? -23.781 -4.998 48.693 1.00 12.40 229 LEU A N 1
ATOM 1603 C CA . LEU A 1 205 ? -24.863 -5.786 49.316 1.00 12.59 229 LEU A CA 1
ATOM 1604 C C . LEU A 1 205 ? -24.363 -7.078 50.004 1.00 13.30 229 LEU A C 1
ATOM 1605 O O . LEU A 1 205 ? -24.937 -8.152 49.829 1.00 12.82 229 LEU A O 1
ATOM 1610 N N . LEU A 1 206 ? -23.267 -6.952 50.750 1.00 12.72 230 LEU A N 1
ATOM 1611 C CA . LEU A 1 206 ? -22.678 -8.089 51.457 1.00 12.59 230 LEU A CA 1
ATOM 1612 C C . LEU A 1 206 ? -22.928 -7.961 52.959 1.00 13.90 230 LEU A C 1
ATOM 1613 O O . LEU A 1 206 ? -22.910 -6.855 53.519 1.00 13.25 230 LEU A O 1
ATOM 1618 N N . GLY A 1 207 ? -23.098 -9.116 53.597 1.00 14.64 231 GLY A N 1
ATOM 1619 C CA . GLY A 1 207 ? -23.233 -9.199 55.052 1.00 14.60 231 GLY A CA 1
ATOM 1620 C C . GLY A 1 207 ? -24.502 -9.904 55.514 1.00 16.20 231 GLY A C 1
ATOM 1621 O O . GLY A 1 207 ? -24.602 -10.261 56.694 1.00 16.59 231 GLY A O 1
ATOM 1622 N N . ALA A 1 208 ? -25.461 -10.060 54.613 1.00 17.73 232 ALA A N 1
ATOM 1623 C CA . ALA A 1 208 ? -26.686 -10.794 54.927 1.00 19.14 232 ALA A CA 1
ATOM 1624 C C . ALA A 1 208 ? -26.460 -12.308 54.728 1.00 19.55 232 ALA A C 1
ATOM 1625 O O . ALA A 1 208 ? -25.489 -12.726 54.116 1.00 19.53 232 ALA A O 1
ATOM 1627 N N . PRO A 1 209 ? -27.356 -13.146 55.270 1.00 21.33 233 PRO A N 1
ATOM 1628 C CA . PRO A 1 209 ? -27.175 -14.590 55.115 1.00 21.83 233 PRO A CA 1
ATOM 1629 C C . PRO A 1 209 ? -27.350 -15.071 53.676 1.00 20.58 233 PRO A C 1
ATOM 1630 O O . PRO A 1 209 ? -28.007 -14.402 52.911 1.00 21.74 233 PRO A O 1
ATOM 1634 N N . ASP A 1 210 ? -26.751 -16.221 53.351 1.00 23.53 234 ASP A N 1
ATOM 1635 C CA . ASP A 1 210 ? -27.031 -16.991 52.118 1.00 24.69 234 ASP A CA 1
ATOM 1636 C C . ASP A 1 210 ? -26.935 -16.180 50.804 1.00 22.11 234 ASP A C 1
ATOM 1637 O O . ASP A 1 210 ? -27.826 -16.247 49.947 1.00 21.50 234 ASP A O 1
ATOM 1642 N N . PRO A 1 211 ? -25.851 -15.409 50.630 1.00 19.86 235 PRO A N 1
ATOM 1643 C CA . PRO A 1 211 ? -25.697 -14.770 49.336 1.00 18.26 235 PRO A CA 1
ATOM 1644 C C . PRO A 1 211 ? -25.368 -15.797 48.237 1.00 17.70 235 PRO A C 1
ATOM 1645 O O . PRO A 1 211 ? -24.719 -16.782 48.520 1.00 17.82 235 PRO A O 1
ATOM 1649 N N . ALA A 1 212 ? -25.824 -15.549 47.015 1.00 16.04 236 ALA A N 1
ATOM 1650 C CA . ALA A 1 212 ? -2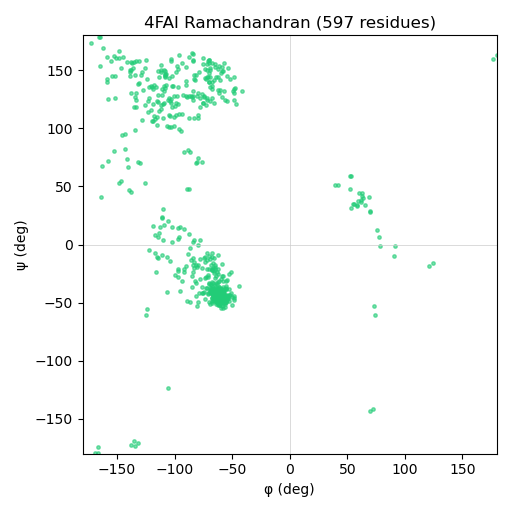5.403 -16.355 45.862 1.00 15.41 236 ALA A CA 1
ATOM 1651 C C . ALA A 1 212 ? -24.770 -15.471 44.799 1.00 14.64 236 ALA A C 1
ATOM 1652 O O . ALA A 1 212 ? -25.357 -14.495 44.380 1.00 14.96 236 ALA A O 1
ATOM 1654 N N . PHE A 1 213 ? -23.559 -15.816 44.383 1.00 14.18 237 PHE A N 1
ATOM 1655 C CA . PHE A 1 213 ? -22.840 -15.048 43.351 1.00 14.06 237 PHE A CA 1
ATOM 1656 C C . PHE A 1 213 ? -22.769 -15.793 42.038 1.00 14.28 237 PHE A C 1
ATOM 1657 O O . PHE A 1 213 ? -22.721 -17.015 42.014 1.00 14.14 237 PHE A O 1
ATOM 1665 N N . TYR A 1 214 ? -22.749 -15.018 40.965 1.00 14.39 238 TYR A N 1
ATOM 1666 C CA . TYR A 1 214 ? -22.580 -15.513 39.622 1.00 15.28 238 TYR A CA 1
ATOM 1667 C C . TYR A 1 214 ? -21.545 -14.673 38.890 1.00 13.96 238 TYR A C 1
ATOM 1668 O O . TYR A 1 214 ? -21.348 -13.491 39.216 1.00 15.07 238 TYR A O 1
ATOM 1677 N N . SER A 1 215 ? -20.939 -15.223 37.850 1.00 13.32 239 SER A N 1
ATOM 1678 C CA . SER A 1 215 ? -20.109 -14.405 36.951 1.00 12.60 239 SER A CA 1
ATOM 1679 C C . SER A 1 215 ? -20.962 -13.595 35.978 1.00 13.69 239 SER A C 1
ATOM 1680 O O . SER A 1 215 ? -21.808 -14.147 35.265 1.00 14.68 239 SER A O 1
ATOM 1683 N N . PHE A 1 216 ? -20.749 -12.282 35.936 1.00 14.02 240 PHE A N 1
ATOM 1684 C CA . PHE A 1 216 ? -21.503 -11.431 35.020 1.00 15.12 240 PHE A CA 1
ATOM 1685 C C . PHE A 1 216 ? -20.809 -11.101 33.694 1.00 15.69 240 PHE A C 1
ATOM 1686 O O . PHE A 1 216 ? -21.489 -10.698 32.734 1.00 15.88 240 PHE A O 1
ATOM 1694 N N . PHE A 1 217 ? -19.480 -11.227 33.649 1.00 14.51 241 PHE A N 1
ATOM 1695 C CA . PHE A 1 217 ? -18.710 -10.705 32.538 1.00 15.59 241 PHE A CA 1
ATOM 1696 C C . PHE A 1 217 ? -17.701 -11.733 32.041 1.00 15.85 241 PHE A C 1
ATOM 1697 O O . PHE A 1 217 ? -16.868 -12.230 32.794 1.00 14.91 241 PHE A O 1
ATOM 1705 N N . GLU A 1 218 ? -17.776 -12.031 30.755 1.00 16.32 242 GLU A N 1
ATOM 1706 C CA . GLU A 1 218 ? -16.970 -13.096 30.203 1.00 17.67 242 GLU A CA 1
ATOM 1707 C C . GLU A 1 218 ? -15.477 -12.804 30.323 1.00 15.79 242 GLU A C 1
ATOM 1708 O O . GLU A 1 218 ? -14.701 -13.709 30.536 1.00 15.26 242 GLU A O 1
ATOM 1714 N N . ASN A 1 219 ? -15.076 -11.546 30.217 1.00 14.71 243 ASN A N 1
ATOM 1715 C CA . ASN A 1 219 ? -13.629 -11.259 30.256 1.00 15.08 243 ASN A CA 1
ATOM 1716 C C . ASN A 1 219 ? -13.021 -11.403 31.645 1.00 14.56 243 ASN A C 1
ATOM 1717 O O . ASN A 1 219 ? -11.787 -11.492 31.771 1.00 16.55 243 ASN A O 1
ATOM 1722 N N . THR A 1 220 ? -13.863 -11.455 32.679 1.00 13.98 244 THR A N 1
ATOM 1723 C CA . THR A 1 220 ? -13.383 -11.722 34.051 1.00 13.20 244 THR A CA 1
ATOM 1724 C C . THR A 1 220 ? -13.842 -13.048 34.647 1.00 12.62 244 THR A C 1
ATOM 1725 O O . THR A 1 220 ? -13.597 -13.322 35.835 1.00 12.27 244 THR A O 1
ATOM 1729 N N . GLU A 1 221 ? -14.442 -13.897 33.811 1.00 12.95 245 GLU A N 1
ATOM 1730 C CA . GLU A 1 221 ? -14.985 -15.175 34.241 1.00 13.27 245 GLU A CA 1
ATOM 1731 C C . GLU A 1 221 ? -13.916 -16.056 34.845 1.00 13.04 245 GLU A C 1
ATOM 1732 O O . GLU A 1 221 ? -14.182 -16.740 35.805 1.00 12.39 245 GLU A O 1
ATOM 1738 N N . SER A 1 222 ? -12.705 -16.027 34.284 1.00 13.77 246 SER A N 1
ATOM 1739 C CA . SER A 1 222 ? -11.571 -16.798 34.797 1.00 15.38 246 SER A CA 1
ATOM 1740 C C . SER A 1 222 ? -11.151 -16.343 36.207 1.00 14.36 246 SER A C 1
ATOM 1741 O O . SER A 1 222 ? -10.886 -17.160 37.070 1.00 14.05 246 SER A O 1
ATOM 1744 N N . TRP A 1 223 ? -11.095 -15.031 36.437 1.00 13.21 247 TRP A N 1
ATOM 1745 C CA . TRP A 1 223 ? -10.849 -14.548 37.791 1.00 13.39 247 TRP A CA 1
ATOM 1746 C C . TRP A 1 223 ? -12.025 -14.789 38.754 1.00 13.31 247 TRP A C 1
ATOM 1747 O O . TRP A 1 223 ? -11.812 -15.068 39.930 1.00 12.71 247 TRP A O 1
ATOM 1758 N N . TYR A 1 224 ? -13.265 -14.724 38.263 1.00 12.96 248 TYR A N 1
ATOM 1759 C CA . TYR A 1 224 ? -14.380 -15.220 39.059 1.00 13.08 248 TYR A CA 1
ATOM 1760 C C . TYR A 1 224 ? -14.121 -16.673 39.514 1.00 12.59 248 TYR A C 1
ATOM 1761 O O . TYR A 1 224 ? -14.296 -17.026 40.694 1.00 13.65 248 TYR A O 1
ATOM 1770 N N . MET A 1 225 ? -13.677 -17.511 38.584 1.00 12.40 249 MET A N 1
ATOM 1771 C CA . MET A 1 225 ? -13.424 -18.903 38.929 1.00 12.33 249 MET A CA 1
ATOM 1772 C C . MET A 1 225 ? -12.278 -19.075 39.919 1.00 12.20 249 MET A C 1
ATOM 1773 O O . MET A 1 225 ? -12.253 -20.048 40.649 1.00 12.64 249 MET A O 1
ATOM 1778 N N . ARG A 1 226 ? -11.348 -18.127 39.995 1.00 12.09 250 ARG A N 1
ATOM 1779 C CA . ARG A 1 226 ? -10.327 -18.163 41.047 1.00 12.66 250 ARG A CA 1
ATOM 1780 C C . ARG A 1 226 ? -10.965 -17.937 42.423 1.00 12.82 250 ARG A C 1
ATOM 1781 O O . ARG A 1 226 ? -10.636 -18.639 43.371 1.00 14.04 250 ARG A O 1
ATOM 1789 N N . ILE A 1 227 ? -11.889 -16.987 42.545 1.00 12.81 251 ILE A N 1
ATOM 1790 C CA . ILE A 1 227 ? -12.633 -16.835 43.806 1.00 13.72 251 ILE A CA 1
ATOM 1791 C C . ILE A 1 227 ? -13.414 -18.091 44.148 1.00 13.73 251 ILE A C 1
ATOM 1792 O O . ILE A 1 227 ? -13.361 -18.564 45.303 1.00 13.31 251 ILE A O 1
ATOM 1797 N N . GLN A 1 228 ? -14.099 -18.658 43.149 1.00 14.35 252 GLN A N 1
ATOM 1798 C CA . GLN A 1 228 ? -14.848 -19.897 43.346 1.00 15.00 252 GLN A CA 1
ATOM 1799 C C . GLN A 1 228 ? -13.905 -20.974 43.913 1.00 14.94 252 GLN A C 1
ATOM 1800 O O . GLN A 1 228 ? -14.285 -21.690 44.838 1.00 16.23 252 GLN A O 1
ATOM 1806 N N . SER A 1 229 ? -12.693 -21.067 43.370 1.00 14.81 253 SER A N 1
ATOM 1807 C CA . SER A 1 229 ? -11.709 -22.064 43.772 1.00 15.57 253 SER A CA 1
ATOM 1808 C C . SER A 1 229 ? -11.179 -21.795 45.169 1.00 15.62 253 SER A C 1
ATOM 1809 O O . SER A 1 229 ? -10.959 -22.752 45.953 1.00 16.40 253 SER A O 1
ATOM 1812 N N . VAL A 1 230 ? -10.950 -20.529 45.492 1.00 15.11 254 VAL A N 1
ATOM 1813 C CA . VAL A 1 230 ? -10.548 -20.150 46.862 1.00 15.74 254 VAL A CA 1
ATOM 1814 C C . VAL A 1 230 ? -11.589 -20.656 47.864 1.00 14.84 254 VAL A C 1
ATOM 1815 O O . VAL A 1 230 ? -11.234 -21.263 48.896 1.00 14.59 254 VAL A O 1
ATOM 1819 N N . GLU A 1 231 ? -12.869 -20.471 47.542 1.00 14.64 255 GLU A N 1
ATOM 1820 C CA . GLU A 1 231 ? -13.961 -20.921 48.410 1.00 15.89 255 GLU A CA 1
ATOM 1821 C C . GLU A 1 231 ? -13.981 -22.460 48.586 1.00 16.43 255 GLU A C 1
ATOM 1822 O O . GLU A 1 231 ? -14.133 -22.968 49.703 1.00 16.83 255 GLU A O 1
ATOM 1828 N N . THR A 1 232 ? -13.767 -23.161 47.487 1.00 16.88 256 THR A N 1
ATOM 1829 C CA . THR A 1 232 ? -13.699 -24.608 47.477 1.00 18.28 256 THR A CA 1
ATOM 1830 C C . THR A 1 232 ? -12.530 -25.111 48.319 1.00 18.35 256 THR A C 1
ATOM 1831 O O . THR A 1 232 ? -12.706 -26.022 49.142 1.00 20.42 256 THR A O 1
ATOM 1835 N N . ARG A 1 233 ? -11.363 -24.508 48.131 1.00 17.70 257 ARG A N 1
ATOM 1836 C CA . ARG A 1 233 ? -10.158 -24.893 48.867 1.00 19.06 257 ARG A CA 1
ATOM 1837 C C . ARG A 1 233 ? -10.307 -24.638 50.383 1.00 19.29 257 ARG A C 1
ATOM 1838 O O . ARG A 1 233 ? -9.878 -25.479 51.193 1.00 20.01 257 ARG A O 1
ATOM 1846 N N . LEU A 1 234 ? -10.903 -23.509 50.772 1.00 18.93 258 LEU A N 1
ATOM 1847 C CA . LEU A 1 234 ? -11.186 -23.263 52.192 1.00 21.98 258 LEU A CA 1
ATOM 1848 C C . LEU A 1 234 ? -12.138 -24.319 52.758 1.00 23.88 258 LEU A C 1
ATOM 1849 O O . LEU A 1 234 ? -11.926 -24.800 53.872 1.00 24.48 258 LEU A O 1
ATOM 1854 N N . ALA A 1 235 ? -13.173 -24.672 51.995 1.00 26.11 259 ALA A N 1
ATOM 1855 C CA . ALA A 1 235 ? -14.119 -25.713 52.407 1.00 28.54 259 ALA A CA 1
ATOM 1856 C C . ALA A 1 235 ? -13.432 -27.057 52.610 1.00 28.38 259 ALA A C 1
ATOM 1857 O O . ALA A 1 235 ? -13.658 -27.712 53.625 1.00 31.04 259 ALA A O 1
ATOM 1859 N N . LYS A 1 236 ? -12.570 -27.434 51.667 1.00 30.27 260 LYS A N 1
ATOM 1860 C CA . LYS A 1 236 ? -11.803 -28.678 51.716 1.00 31.45 260 LYS A CA 1
ATOM 1861 C C . LYS A 1 236 ? -10.892 -28.722 52.950 1.00 34.16 260 LYS A C 1
ATOM 1862 O O . LYS A 1 236 ? -10.806 -29.750 53.617 1.00 33.90 260 LYS A O 1
ATOM 1868 N N . LEU A 1 237 ? -10.229 -27.603 53.250 1.00 36.12 261 LEU A N 1
ATOM 1869 C CA . LEU A 1 237 ? -9.444 -27.445 54.482 1.00 36.77 261 LEU A CA 1
ATOM 1870 C C . LEU A 1 237 ? -10.328 -27.159 55.707 1.00 39.90 261 LEU A C 1
ATOM 1871 O O . LEU A 1 237 ? -9.821 -26.894 56.795 1.00 44.84 261 LEU A O 1
ATOM 1876 N N . GLN A 1 238 ? -11.645 -27.173 55.512 1.00 42.49 262 GLN A N 1
ATOM 1877 C CA . GLN A 1 238 ? -12.631 -27.115 56.587 1.00 44.20 262 GLN A CA 1
ATOM 1878 C C . GLN A 1 238 ? -12.570 -25.800 57.369 1.00 46.12 262 GLN A C 1
ATOM 1879 O O . GLN A 1 238 ? -12.727 -25.776 58.587 1.00 50.46 262 GLN A O 1
ATOM 1885 N N . LEU A 1 239 ? -12.371 -24.696 56.649 1.00 45.91 263 LEU A N 1
ATOM 1886 C CA . LEU A 1 239 ? -12.242 -23.377 57.263 1.00 45.75 263 LEU A CA 1
ATOM 1887 C C . LEU A 1 239 ? -13.438 -22.484 56.941 1.00 43.79 263 LEU A C 1
ATOM 1888 O O . LEU A 1 239 ? -13.467 -21.320 57.342 1.00 45.84 263 LEU A O 1
ATOM 1893 N N . ARG A 1 255 ? -22.687 -23.081 49.905 1.00 31.12 279 ARG A N 1
ATOM 1894 C CA . ARG A 1 255 ? -21.642 -22.280 49.226 1.00 28.31 279 ARG A CA 1
ATOM 1895 C C . ARG A 1 255 ? -22.152 -21.042 48.476 1.00 24.69 279 ARG A C 1
ATOM 1896 O O . ARG A 1 255 ? -23.271 -20.996 47.967 1.00 24.31 279 ARG A O 1
ATOM 1904 N N . TYR A 1 256 ? -21.319 -20.015 48.430 1.00 19.78 280 TYR A N 1
ATOM 1905 C CA . TYR A 1 256 ? -21.743 -18.724 47.919 1.00 17.83 280 TYR A CA 1
ATOM 1906 C C . TYR A 1 256 ? -21.526 -18.594 46.422 1.00 16.44 280 TYR A C 1
ATOM 1907 O O . TYR A 1 256 ? -22.422 -18.169 45.707 1.00 15.64 280 TYR A O 1
ATOM 1916 N N . PHE A 1 257 ? -20.327 -18.940 45.959 1.00 14.89 281 PHE A N 1
ATOM 1917 C CA . PHE A 1 257 ? -19.963 -18.726 44.539 1.00 15.53 281 PHE A CA 1
ATOM 1918 C C . PHE A 1 257 ? -20.388 -19.909 43.685 1.00 16.44 281 PHE A C 1
ATOM 1919 O O . PHE A 1 257 ? -19.844 -21.003 43.806 1.00 18.16 281 PHE A O 1
ATOM 1927 N N . GLN A 1 258 ? -21.400 -19.672 42.867 1.00 16.96 282 GLN A N 1
ATOM 1928 C CA . GLN A 1 258 ? -21.919 -20.664 41.942 1.00 18.69 282 GLN A CA 1
ATOM 1929 C C . GLN A 1 258 ? -21.058 -20.712 40.696 1.00 18.17 282 GLN A C 1
ATOM 1930 O O . GLN A 1 258 ? -20.597 -19.692 40.222 1.00 19.73 282 GLN A O 1
ATOM 1936 N N . SER A 1 259 ? -20.923 -21.904 40.117 1.00 19.77 283 SER A N 1
ATOM 1937 C CA . SER A 1 259 ? -20.095 -22.082 38.922 1.00 19.76 283 SER A CA 1
ATOM 1938 C C . SER A 1 259 ? -20.896 -21.827 37.668 1.00 19.56 283 SER A C 1
ATOM 1939 O O . SER A 1 259 ? -20.856 -22.614 36.705 1.00 19.17 283 SER A O 1
ATOM 1942 N N . GLN A 1 260 ? -21.625 -20.716 37.688 1.00 19.61 284 GLN A N 1
ATOM 1943 C CA . GLN A 1 260 ? -22.511 -20.312 36.628 1.00 20.39 284 GLN A CA 1
ATOM 1944 C C . GLN A 1 260 ? -22.359 -18.830 36.317 1.00 19.65 284 GLN A C 1
ATOM 1945 O O . GLN A 1 260 ? -21.987 -18.011 37.189 1.00 18.70 284 GLN A O 1
ATOM 1951 N N . ALA A 1 261 ? -22.644 -18.503 35.071 1.00 18.47 285 ALA A N 1
ATOM 1952 C CA . ALA A 1 261 ? -22.611 -17.157 34.565 1.00 19.89 285 ALA A CA 1
ATOM 1953 C C . ALA A 1 261 ? -24.029 -16.704 34.342 1.00 22.67 285 ALA A C 1
ATOM 1954 O O . ALA A 1 261 ? -24.889 -17.499 33.956 1.00 21.30 285 ALA A O 1
ATOM 1956 N N . MET A 1 262 ? -24.275 -15.422 34.571 1.00 24.20 286 MET A N 1
ATOM 1957 C CA . MET A 1 262 ? -25.584 -14.842 34.399 1.00 28.34 286 MET A CA 1
ATOM 1958 C C . MET A 1 262 ? -25.474 -13.949 33.184 1.00 31.63 286 MET A C 1
ATOM 1959 O O . MET A 1 262 ? -24.800 -12.917 33.215 1.00 32.86 286 MET A O 1
ATOM 1964 N N . ARG A 1 263 ? -26.099 -14.387 32.101 1.00 36.35 287 ARG A N 1
ATOM 1965 C CA . ARG A 1 263 ? -26.089 -13.641 30.859 1.00 39.91 287 ARG A CA 1
ATOM 1966 C C . ARG A 1 263 ? -27.342 -12.776 30.835 1.00 44.16 287 ARG A C 1
ATOM 1967 O O . ARG A 1 263 ? -28.337 -13.073 31.528 1.00 43.68 287 ARG A O 1
ATOM 1969 N N . SER A 1 264 ? -27.278 -11.697 30.060 1.00 48.17 288 SER A N 1
ATOM 1970 C CA . SER A 1 264 ? -28.374 -10.733 29.959 1.00 51.02 288 SER A CA 1
ATOM 1971 C C . SER A 1 264 ? -28.794 -10.199 31.330 1.00 50.38 288 SER A C 1
ATOM 1972 O O . SER A 1 264 ? -29.977 -9.952 31.587 1.00 47.78 288 SER A O 1
ATOM 1975 N N . SER A 1 265 ? -27.806 -10.043 32.208 1.00 49.38 289 SER A N 1
ATOM 1976 C CA . SER A 1 265 ? -27.991 -9.373 33.478 1.00 47.73 289 SER A CA 1
ATOM 1977 C C . SER A 1 265 ? -27.503 -7.950 33.266 1.00 47.09 289 SER A C 1
ATOM 1978 O O . SER A 1 265 ? -26.391 -7.731 32.767 1.00 48.94 289 SER A O 1
ATOM 1981 N N . PHE A 1 266 ? -28.345 -6.987 33.610 1.00 43.33 290 PHE A N 1
ATOM 1982 C CA . PHE A 1 266 ? -28.009 -5.583 33.406 1.00 40.80 290 PHE A CA 1
ATOM 1983 C C . PHE A 1 266 ? -28.149 -4.836 34.729 1.00 36.61 290 PHE A C 1
ATOM 1984 O O . PHE A 1 266 ? -28.863 -3.819 34.804 1.00 34.70 290 PHE A O 1
ATOM 1992 N N . ILE A 1 267 ? -27.483 -5.357 35.768 1.00 30.10 291 ILE A N 1
ATOM 1993 C CA . ILE A 1 267 ? -27.499 -4.706 37.100 1.00 27.73 291 ILE A CA 1
ATOM 1994 C C . ILE A 1 267 ? -26.607 -3.464 37.107 1.00 26.59 291 ILE A C 1
ATOM 1995 O O . ILE A 1 267 ? -25.402 -3.538 36.837 1.00 27.50 291 ILE A O 1
ATOM 2000 N N . GLU A 1 268 ? -27.197 -2.319 37.418 1.00 22.55 292 GLU A N 1
ATOM 2001 C CA . GLU A 1 268 ? -26.457 -1.067 37.413 1.00 22.19 292 GLU A CA 1
ATOM 2002 C C . GLU A 1 268 ? -25.828 -0.783 38.785 1.00 18.90 292 GLU A C 1
ATOM 2003 O O . GLU A 1 268 ? -26.427 -1.068 39.815 1.00 18.36 292 GLU A O 1
ATOM 2009 N N . ASP A 1 269 ? -24.612 -0.259 38.783 1.00 17.98 293 ASP A N 1
ATOM 2010 C CA . ASP A 1 269 ? -23.874 0.023 40.010 1.00 16.31 293 ASP A CA 1
ATOM 2011 C C . ASP A 1 269 ? -22.680 0.915 39.616 1.00 16.56 293 ASP A C 1
ATOM 2012 O O . ASP A 1 269 ? -22.550 1.339 38.441 1.00 16.00 293 ASP A O 1
ATOM 2017 N N . ASP A 1 270 ? -21.816 1.187 40.584 1.00 15.43 294 ASP A N 1
ATOM 2018 C CA . ASP A 1 270 ? -20.625 2.012 40.373 1.00 16.58 294 ASP A CA 1
ATOM 2019 C C . ASP A 1 270 ? -19.736 1.559 39.210 1.00 16.92 294 ASP A C 1
ATOM 2020 O O . ASP A 1 270 ? -18.988 2.353 38.669 1.00 18.03 294 ASP A O 1
ATOM 2025 N N . HIS A 1 271 ? -19.784 0.283 38.846 1.00 17.32 295 HIS A N 1
ATOM 2026 C CA . HIS A 1 271 ? -18.914 -0.198 37.764 1.00 17.41 295 HIS A CA 1
ATOM 2027 C C . HIS A 1 271 ? -19.311 0.278 36.354 1.00 17.77 295 HIS A C 1
ATOM 2028 O O . HIS A 1 271 ? -18.497 0.206 35.443 1.00 17.23 295 HIS A O 1
ATOM 2035 N N . ILE A 1 272 ? -20.569 0.679 36.165 1.00 17.58 296 ILE A N 1
ATOM 2036 C CA . ILE A 1 272 ? -21.108 0.949 34.825 1.00 18.62 296 ILE A CA 1
ATOM 2037 C C . ILE A 1 272 ? -20.285 1.922 33.959 1.00 18.11 296 ILE A C 1
ATOM 2038 O O . ILE A 1 272 ? -19.969 1.592 32.779 1.00 18.95 296 ILE A O 1
ATOM 2043 N N . PRO A 1 273 ? -19.888 3.095 34.522 1.00 16.81 297 PRO A N 1
ATOM 2044 C CA . PRO A 1 273 ? -19.079 4.009 33.738 1.00 17.81 297 PRO A CA 1
ATOM 2045 C C . PRO A 1 273 ? -17.666 3.488 33.413 1.00 16.98 297 PRO A C 1
ATOM 2046 O O . PRO A 1 273 ? -17.059 3.945 32.447 1.00 18.10 297 PRO A O 1
ATOM 2050 N N . PHE A 1 274 ? -17.168 2.527 34.187 1.00 17.02 298 PHE A N 1
ATOM 2051 C CA . PHE A 1 274 ? -15.883 1.896 33.896 1.00 16.43 298 PHE A CA 1
ATOM 2052 C C . PHE A 1 274 ? -16.081 0.816 32.837 1.00 16.43 298 PHE A C 1
ATOM 2053 O O . PHE A 1 274 ? -15.294 0.717 31.890 1.00 15.14 298 PHE A O 1
ATOM 2061 N N . LEU A 1 275 ? -17.133 0.013 33.007 1.00 16.74 299 LEU A N 1
ATOM 2062 C CA . LEU A 1 275 ? -17.489 -1.059 32.055 1.00 17.90 299 LEU A CA 1
ATOM 2063 C C . LEU A 1 275 ? -17.632 -0.486 30.643 1.00 19.46 299 LEU A C 1
ATOM 2064 O O . LEU A 1 275 ? -17.102 -1.056 29.648 1.00 19.39 299 LEU A O 1
ATOM 2069 N N . ARG A 1 276 ? -18.345 0.631 30.550 1.00 20.40 300 ARG A N 1
ATOM 2070 C CA . ARG A 1 276 ? -18.608 1.284 29.274 1.00 21.19 300 ARG A CA 1
ATOM 2071 C C . ARG A 1 276 ? -17.333 1.803 28.612 1.00 20.57 300 ARG A C 1
ATOM 2072 O O . ARG A 1 276 ? -17.312 2.036 27.388 1.00 22.51 300 ARG A O 1
ATOM 2080 N N . ARG A 1 277 ? -16.271 1.963 29.394 1.00 19.81 301 ARG A N 1
ATOM 2081 C CA . ARG A 1 277 ? -14.989 2.393 28.883 1.00 20.14 301 ARG A CA 1
ATOM 2082 C C . ARG A 1 277 ? -13.903 1.302 28.903 1.00 19.78 301 ARG A C 1
ATOM 2083 O O . ARG A 1 277 ? -12.695 1.594 29.018 1.00 21.22 301 ARG A O 1
ATOM 2091 N N . ASN A 1 278 ? -14.349 0.061 28.750 1.00 19.57 302 ASN A N 1
ATOM 2092 C CA . ASN A 1 278 ? -13.484 -1.107 28.513 1.00 19.52 302 ASN A CA 1
ATOM 2093 C C . ASN A 1 278 ? -12.735 -1.620 29.742 1.00 17.13 302 ASN A C 1
ATOM 2094 O O . ASN A 1 278 ? -11.795 -2.415 29.596 1.00 17.70 302 ASN A O 1
ATOM 2099 N N . VAL A 1 279 ? -13.099 -1.174 30.943 1.00 14.56 303 VAL A N 1
ATOM 2100 C CA . VAL A 1 279 ? -12.401 -1.667 32.155 1.00 13.67 303 VAL A CA 1
ATOM 2101 C C . VAL A 1 279 ? -13.074 -2.995 32.562 1.00 12.45 303 VAL A C 1
ATOM 2102 O O . VAL A 1 279 ? -14.303 -3.054 32.642 1.00 12.93 303 VAL A O 1
ATOM 2106 N N . PRO A 1 280 ? -12.278 -4.069 32.741 1.00 12.19 304 PRO A N 1
ATOM 2107 C CA . PRO A 1 280 ? -12.828 -5.362 33.149 1.00 12.99 304 PRO A CA 1
ATOM 2108 C C . PRO A 1 280 ? -13.364 -5.284 34.596 1.00 12.40 304 PRO A C 1
ATOM 2109 O O . PRO A 1 280 ? -12.742 -4.662 35.447 1.00 12.90 304 PRO A O 1
ATOM 2113 N N . ILE A 1 281 ? -14.556 -5.814 34.793 1.00 12.69 305 ILE A N 1
ATOM 2114 C CA . ILE A 1 281 ? -15.289 -5.742 36.059 1.00 12.15 305 ILE A CA 1
ATOM 2115 C C . ILE A 1 281 ? -15.549 -7.153 36.607 1.00 12.78 305 ILE A C 1
ATOM 2116 O O . ILE A 1 281 ? -15.946 -8.073 35.870 1.00 12.32 305 ILE A O 1
ATOM 2121 N N . LEU A 1 282 ? -15.324 -7.296 37.914 1.00 13.29 306 LEU A N 1
ATOM 2122 C CA . LEU A 1 282 ? -15.808 -8.450 38.677 1.00 13.98 306 LEU A CA 1
ATOM 2123 C C . LEU A 1 282 ? -16.823 -7.906 39.690 1.00 13.51 306 LEU A C 1
ATOM 2124 O O . LEU A 1 282 ? -16.442 -7.179 40.605 1.00 13.30 306 LEU A O 1
ATOM 2129 N N . HIS A 1 283 ? -18.121 -8.202 39.516 1.00 12.98 307 HIS A N 1
ATOM 2130 C CA . HIS A 1 283 ? -19.147 -7.535 40.301 1.00 12.85 307 HIS A CA 1
ATOM 2131 C C . HIS A 1 283 ? -19.604 -8.526 41.397 1.00 12.49 307 HIS A C 1
ATOM 2132 O O . HIS A 1 283 ? -20.417 -9.446 41.159 1.00 12.43 307 HIS A O 1
ATOM 2139 N N . LEU A 1 284 ? -19.085 -8.315 42.609 1.00 12.13 308 LEU A N 1
ATOM 2140 C CA . LEU A 1 284 ? -19.421 -9.158 43.762 1.00 12.69 308 LEU A CA 1
ATOM 2141 C C . LEU A 1 284 ? -20.657 -8.625 44.484 1.00 13.01 308 LEU A C 1
ATOM 2142 O O . LEU A 1 284 ? -20.598 -7.935 45.510 1.00 13.56 308 LEU A O 1
ATOM 2147 N N . ILE A 1 285 ? -21.793 -8.990 43.917 1.00 12.72 309 ILE A N 1
ATOM 2148 C CA . ILE A 1 285 ? -23.124 -8.613 44.394 1.00 12.91 309 ILE A CA 1
ATOM 2149 C C . ILE A 1 285 ? -24.024 -9.866 44.301 1.00 13.31 309 ILE A C 1
ATOM 2150 O O . ILE A 1 285 ? -24.039 -10.546 43.269 1.00 13.18 309 ILE A O 1
ATOM 2155 N N . PRO A 1 286 ? -24.735 -10.196 45.380 1.00 14.53 310 PRO A N 1
ATOM 2156 C CA . PRO A 1 286 ? -25.563 -11.406 45.368 1.00 15.33 310 PRO A CA 1
ATOM 2157 C C . PRO A 1 286 ? -26.815 -11.193 44.516 1.00 16.08 310 PRO A C 1
ATOM 2158 O O . PRO A 1 286 ? -27.282 -10.059 44.370 1.00 17.08 310 PRO A O 1
ATOM 2162 N N . VAL A 1 287 ? -27.310 -12.276 43.930 1.00 16.56 311 VAL A N 1
ATOM 2163 C CA . VAL A 1 287 ? -28.583 -12.284 43.216 1.00 17.92 311 VAL A CA 1
ATOM 2164 C C . VAL A 1 287 ? -29.336 -13.549 43.662 1.00 18.39 311 VAL A C 1
ATOM 2165 O O . VAL A 1 287 ? -28.862 -14.668 43.494 1.00 17.05 311 VAL A O 1
ATOM 2169 N N . PRO A 1 288 ? -30.503 -13.370 44.285 1.00 20.08 312 PRO A N 1
ATOM 2170 C CA . PRO A 1 288 ? -31.199 -12.117 44.516 1.00 19.57 312 PRO A CA 1
ATOM 2171 C C . PRO A 1 288 ? -30.524 -11.168 45.542 1.00 18.50 312 PRO A C 1
ATOM 2172 O O . PRO A 1 288 ? -29.725 -11.601 46.348 1.00 21.86 312 PRO A O 1
ATOM 2176 N N . PHE A 1 289 ? -30.852 -9.880 45.482 1.00 19.42 313 PHE A N 1
ATOM 2177 C CA . PHE A 1 289 ? -30.414 -8.927 46.511 1.00 18.81 313 PHE A CA 1
ATOM 2178 C C . PHE A 1 289 ? -31.008 -9.357 47.851 1.00 19.26 313 PHE A C 1
ATOM 2179 O O . PHE A 1 289 ? -32.069 -9.985 47.884 1.00 20.65 313 PHE A O 1
ATOM 2187 N N . PRO A 1 290 ? -30.352 -9.006 48.971 1.00 19.77 314 PRO A N 1
ATOM 2188 C CA . PRO A 1 290 ? -30.931 -9.232 50.298 1.00 20.39 314 PRO A CA 1
ATOM 2189 C C . PRO A 1 290 ? -32.378 -8.730 50.376 1.00 21.25 314 PRO A C 1
ATOM 2190 O O . PRO A 1 290 ? -32.721 -7.726 49.748 1.00 20.05 314 PRO A O 1
ATOM 2194 N N . SER A 1 291 ? -33.219 -9.440 51.128 1.00 24.10 315 SER A N 1
ATOM 2195 C CA . SER A 1 291 ? -34.644 -9.097 51.189 1.00 25.19 315 SER A CA 1
ATOM 2196 C C . SER A 1 291 ? -34.889 -7.740 51.833 1.00 24.67 315 SER A C 1
ATOM 2197 O O . SER A 1 291 ? -35.886 -7.091 51.541 1.00 25.81 315 SER A O 1
ATOM 2200 N N . VAL A 1 292 ? -33.943 -7.271 52.642 1.00 21.62 316 VAL A N 1
ATOM 2201 C CA . VAL A 1 292 ? -34.083 -5.965 53.304 1.00 20.53 316 VAL A CA 1
ATOM 2202 C C . VAL A 1 292 ? -33.665 -4.766 52.454 1.00 19.81 316 VAL A C 1
ATOM 2203 O O . VAL A 1 292 ? -33.730 -3.635 52.925 1.00 20.28 316 VAL A O 1
ATOM 2207 N N . TRP A 1 293 ? -33.268 -5.020 51.201 1.00 17.71 317 TRP A N 1
ATOM 2208 C CA . TRP A 1 293 ? -32.679 -4.023 50.324 1.00 18.44 317 TRP A CA 1
ATOM 2209 C C . TRP A 1 293 ? -33.485 -2.722 50.289 1.00 19.04 317 TRP A C 1
ATOM 2210 O O . TRP A 1 293 ? -34.693 -2.737 49.976 1.00 18.43 317 TRP A O 1
ATOM 2221 N N . HIS A 1 294 ? -32.808 -1.607 50.601 1.00 17.78 318 HIS A N 1
ATOM 2222 C CA . HIS A 1 294 ? -33.426 -0.270 50.588 1.00 18.24 318 HIS A CA 1
ATOM 2223 C C . HIS A 1 294 ? -34.647 -0.141 51.522 1.00 19.06 318 HIS A C 1
ATOM 2224 O O . HIS A 1 294 ? -35.569 0.616 51.249 1.00 20.76 318 HIS A O 1
ATOM 2231 N N . THR A 1 295 ? -34.591 -0.851 52.633 1.00 20.00 319 THR A N 1
ATOM 2232 C CA . THR A 1 295 ? -35.510 -0.633 53.760 1.00 20.97 319 THR A CA 1
ATOM 2233 C C . THR A 1 295 ? -34.720 -0.381 55.046 1.00 21.17 319 THR A C 1
ATOM 2234 O O . THR A 1 295 ? -33.564 -0.807 55.169 1.00 20.78 319 THR A O 1
ATOM 2238 N N . PRO A 1 296 ? -35.353 0.250 56.055 1.00 21.19 320 PRO A N 1
ATOM 2239 C CA . PRO A 1 296 ? -34.627 0.436 57.293 1.00 21.49 320 PRO A CA 1
ATOM 2240 C C . PRO A 1 296 ? -34.234 -0.858 57.986 1.00 21.92 320 PRO A C 1
ATOM 2241 O O . PRO A 1 296 ? -33.436 -0.818 58.914 1.00 24.84 320 PRO A O 1
ATOM 2245 N N . ASP A 1 297 ? -34.738 -2.000 57.508 1.00 20.26 321 ASP A N 1
ATOM 2246 C CA . ASP A 1 297 ? -34.326 -3.293 58.034 1.00 21.24 321 ASP A CA 1
ATOM 2247 C C . ASP A 1 297 ? -32.910 -3.694 57.581 1.00 19.45 321 ASP A C 1
ATOM 2248 O O . ASP A 1 297 ? -32.358 -4.679 58.102 1.00 20.66 321 ASP A O 1
ATOM 2253 N N . ASP A 1 298 ? -32.329 -2.961 56.620 1.00 20.63 322 ASP A N 1
ATOM 2254 C CA . ASP A 1 298 ? -30.899 -3.133 56.303 1.00 18.50 322 ASP A CA 1
ATOM 2255 C C . ASP A 1 298 ? -30.053 -2.442 57.390 1.00 17.81 322 ASP A C 1
ATOM 2256 O O . ASP A 1 298 ? -29.448 -1.388 57.149 1.00 16.94 322 ASP A O 1
ATOM 2261 N N . ASN A 1 299 ? -30.041 -3.041 58.580 1.00 19.61 323 ASN A N 1
ATOM 2262 C CA . ASN A 1 299 ? -29.418 -2.470 59.754 1.00 19.15 323 ASN A CA 1
ATOM 2263 C C . ASN A 1 299 ? -28.522 -3.497 60.452 1.00 18.77 323 ASN A C 1
ATOM 2264 O O . ASN A 1 299 ? -28.290 -4.593 59.928 1.00 17.18 323 ASN A O 1
ATOM 2269 N N . ALA A 1 300 ? -28.048 -3.151 61.649 1.00 19.32 324 ALA A N 1
ATOM 2270 C CA . ALA A 1 300 ? -27.159 -4.019 62.424 1.00 20.05 324 ALA A CA 1
ATOM 2271 C C . ALA A 1 300 ? -27.692 -5.436 62.626 1.00 20.68 324 ALA A C 1
ATOM 2272 O O . ALA A 1 300 ? -26.929 -6.419 62.566 1.00 21.02 324 ALA A O 1
ATOM 2274 N N . SER A 1 301 ? -29.003 -5.549 62.835 1.00 20.56 325 SER A N 1
ATOM 2275 C CA . SER A 1 301 ? -29.650 -6.836 63.055 1.00 21.71 325 SER A CA 1
ATOM 2276 C C . SER A 1 301 ? -29.640 -7.800 61.846 1.00 21.03 325 SER A C 1
ATOM 2277 O O . SER A 1 301 ? -29.767 -9.014 62.039 1.00 22.63 325 SER A O 1
ATOM 2280 N N . VAL A 1 302 ? -29.444 -7.300 60.625 1.00 20.32 326 VAL A N 1
ATOM 2281 C CA . VAL A 1 302 ? -29.469 -8.174 59.448 1.00 19.57 326 VAL A CA 1
ATOM 2282 C C . VAL A 1 302 ? -28.126 -8.849 59.240 1.00 18.66 326 VAL A C 1
ATOM 2283 O O . VAL A 1 302 ? -28.049 -9.870 58.545 1.00 19.35 326 VAL A O 1
ATOM 2287 N N . ILE A 1 303 ? -27.070 -8.286 59.829 1.00 18.68 327 ILE A N 1
ATOM 2288 C CA . ILE A 1 303 ? -25.725 -8.778 59.581 1.00 18.51 327 ILE A CA 1
ATOM 2289 C C . ILE A 1 303 ? -25.556 -10.195 60.140 1.00 20.12 327 ILE A C 1
ATOM 2290 O O . ILE A 1 303 ? -25.792 -10.443 61.349 1.00 18.82 327 ILE A O 1
ATOM 2295 N N . ASP A 1 304 ? -25.195 -11.131 59.260 1.00 18.06 328 ASP A N 1
ATOM 2296 C CA . ASP A 1 304 ? -24.814 -12.451 59.704 1.00 19.97 328 ASP A CA 1
ATOM 2297 C C . ASP A 1 304 ? -23.307 -12.489 59.809 1.00 19.28 328 ASP A C 1
ATOM 2298 O O . ASP A 1 304 ? -22.617 -12.431 58.774 1.00 18.43 328 ASP A O 1
ATOM 2303 N N . TYR A 1 305 ? -22.784 -12.597 61.028 1.00 20.17 329 TYR A N 1
ATOM 2304 C CA . TYR A 1 305 ? -21.351 -12.403 61.237 1.00 20.33 329 TYR A CA 1
ATOM 2305 C C . TYR A 1 305 ? -20.532 -13.584 60.730 1.00 21.24 329 TYR A C 1
ATOM 2306 O O . TYR A 1 305 ? -19.402 -13.394 60.309 1.00 20.96 329 TYR A O 1
ATOM 2315 N N . ALA A 1 306 ? -21.113 -14.784 60.734 1.00 21.25 330 ALA A N 1
ATOM 2316 C CA . ALA A 1 306 ? -20.443 -15.975 60.204 1.00 22.19 330 ALA A CA 1
ATOM 2317 C C . ALA A 1 306 ? -20.245 -15.809 58.685 1.00 21.28 330 ALA A C 1
ATOM 2318 O O . ALA A 1 306 ? -19.137 -16.011 58.188 1.00 20.28 330 ALA A O 1
ATOM 2320 N N . THR A 1 307 ? -21.299 -15.398 57.990 1.00 19.39 331 THR A N 1
ATOM 2321 C CA . THR A 1 307 ? -21.224 -15.134 56.537 1.00 19.50 331 THR A CA 1
ATOM 2322 C C . THR A 1 307 ? -20.240 -13.996 56.271 1.00 17.64 331 THR A C 1
ATOM 2323 O O . THR A 1 307 ? -19.417 -14.073 55.359 1.00 16.35 331 THR A O 1
ATOM 2327 N N . THR A 1 308 ? -20.311 -12.952 57.082 1.00 17.03 332 THR A N 1
ATOM 2328 C CA . THR A 1 308 ? -19.415 -11.801 56.915 1.00 16.28 332 THR A CA 1
ATOM 2329 C C . THR A 1 308 ? -17.948 -12.163 57.088 1.00 16.07 332 THR A C 1
ATOM 2330 O O . THR A 1 308 ? -17.150 -11.818 56.245 1.00 15.28 332 THR A O 1
ATOM 2334 N N . ASP A 1 309 ? -17.605 -12.902 58.149 1.00 15.34 333 ASP A N 1
ATOM 2335 C CA . ASP A 1 309 ? -16.229 -13.335 58.379 1.00 15.63 333 ASP A CA 1
ATOM 2336 C C . ASP A 1 309 ? -15.764 -14.215 57.204 1.00 15.64 333 ASP A C 1
ATOM 2337 O O . ASP A 1 309 ? -14.645 -14.072 56.744 1.00 14.89 333 ASP A O 1
ATOM 2342 N N . ASN A 1 310 ? -16.626 -15.151 56.790 1.00 16.20 334 ASN A N 1
ATOM 2343 C CA . ASN A 1 310 ? -16.372 -16.058 55.651 1.00 16.86 334 ASN A CA 1
ATOM 2344 C C . ASN A 1 310 ? -16.061 -15.323 54.348 1.00 16.13 334 ASN A C 1
ATOM 2345 O O . ASN A 1 310 ? -15.028 -15.565 53.706 1.00 14.87 334 ASN A O 1
ATOM 2350 N N . LEU A 1 311 ? -16.955 -14.415 53.976 1.00 15.23 335 LEU A N 1
ATOM 2351 C CA . LEU A 1 311 ? -16.798 -13.664 52.714 1.00 16.34 335 LEU A CA 1
ATOM 2352 C C . LEU A 1 311 ? -15.565 -12.800 52.782 1.00 14.68 335 LEU A C 1
ATOM 2353 O O . LEU A 1 311 ? -14.822 -12.736 51.811 1.00 14.31 335 LEU A O 1
ATOM 2358 N N . ALA A 1 312 ? -15.345 -12.115 53.914 1.00 13.49 336 ALA A N 1
ATOM 2359 C CA . ALA A 1 312 ? -14.146 -11.293 54.065 1.00 12.43 336 ALA A CA 1
ATOM 2360 C C . ALA A 1 312 ? -12.876 -12.152 53.882 1.00 13.25 336 ALA A C 1
ATOM 2361 O O . ALA A 1 312 ? -11.909 -11.718 53.237 1.00 12.99 336 ALA A O 1
ATOM 2363 N N . LEU A 1 313 ? -12.876 -13.361 54.428 1.00 12.80 337 LEU A N 1
ATOM 2364 C CA . LEU A 1 313 ? -11.689 -14.218 54.311 1.00 13.22 337 LEU A CA 1
ATOM 2365 C C . LEU A 1 313 ? -11.448 -14.620 52.839 1.00 12.88 337 LEU A C 1
ATOM 2366 O O . LEU A 1 313 ? -10.323 -14.582 52.353 1.00 12.79 337 LEU A O 1
ATOM 2371 N N . ILE A 1 314 ? -12.518 -15.023 52.173 1.00 12.78 338 ILE A N 1
ATOM 2372 C CA . ILE A 1 314 ? -12.481 -15.407 50.761 1.00 13.79 338 ILE A CA 1
ATOM 2373 C C . ILE A 1 314 ? -11.933 -14.258 49.921 1.00 13.53 338 ILE A C 1
ATOM 2374 O O . ILE A 1 314 ? -11.089 -14.443 49.077 1.00 13.04 338 ILE A O 1
ATOM 2379 N N . ILE A 1 315 ? -12.408 -13.048 50.164 1.00 12.82 339 ILE A N 1
ATOM 2380 C CA . ILE A 1 315 ? -11.919 -11.888 49.428 1.00 13.17 339 ILE A CA 1
ATOM 2381 C C . ILE A 1 315 ? -10.434 -11.577 49.705 1.00 12.08 339 ILE A C 1
ATOM 2382 O O . ILE A 1 315 ? -9.688 -11.252 48.803 1.00 12.37 339 ILE A O 1
ATOM 2387 N N . ARG A 1 316 ? -10.002 -11.678 50.970 1.00 12.19 340 ARG A N 1
ATOM 2388 C CA . ARG A 1 316 ? -8.612 -11.517 51.318 1.00 12.69 340 ARG A CA 1
ATOM 2389 C C . ARG A 1 316 ? -7.708 -12.505 50.541 1.00 12.64 340 ARG A C 1
ATOM 2390 O O . ARG A 1 316 ? -6.660 -12.127 50.010 1.00 11.89 340 ARG A O 1
ATOM 2398 N N . LEU A 1 317 ? -8.116 -13.757 50.517 1.00 13.05 341 LEU A N 1
ATOM 2399 C CA . LEU A 1 317 ? -7.349 -14.779 49.829 1.00 13.65 341 LEU A CA 1
ATOM 2400 C C . LEU A 1 317 ? -7.354 -14.561 48.319 1.00 13.11 341 LEU A C 1
ATOM 2401 O O . LEU A 1 317 ? -6.344 -14.761 47.663 1.00 12.51 341 LEU A O 1
ATOM 2406 N N . PHE A 1 318 ? -8.493 -14.130 47.760 1.00 13.50 342 PHE A N 1
ATOM 2407 C CA . PHE A 1 318 ? -8.533 -13.773 46.346 1.00 13.33 342 PHE A CA 1
ATOM 2408 C C . PHE A 1 318 ? -7.504 -12.690 46.029 1.00 13.16 342 PHE A C 1
ATOM 2409 O O . PHE A 1 318 ? -6.772 -12.787 45.050 1.00 12.98 342 PHE A O 1
ATOM 2417 N N . ALA A 1 319 ? -7.458 -11.637 46.856 1.00 12.57 343 ALA A N 1
ATOM 2418 C CA . ALA A 1 319 ? -6.520 -10.551 46.648 1.00 12.96 343 ALA A CA 1
ATOM 2419 C C . ALA A 1 319 ? -5.082 -11.056 46.656 1.00 13.68 343 ALA A C 1
ATOM 2420 O O . ALA A 1 319 ? -4.279 -10.673 45.793 1.00 13.38 343 ALA A O 1
ATOM 2422 N N . LEU A 1 320 ? -4.769 -11.916 47.622 1.00 13.92 344 LEU A N 1
ATOM 2423 C CA . LEU A 1 320 ? -3.424 -12.502 47.705 1.00 15.15 344 LEU A CA 1
ATOM 2424 C C . LEU A 1 320 ? -3.118 -13.416 46.503 1.00 15.05 344 LEU A C 1
ATOM 2425 O O . LEU A 1 320 ? -1.998 -13.405 45.974 1.00 15.77 344 LEU A O 1
ATOM 2430 N N . GLU A 1 321 ? -4.103 -14.208 46.088 1.00 14.87 345 GLU A N 1
ATOM 2431 C CA . GLU A 1 321 ? -3.963 -15.060 44.880 1.00 15.30 345 GLU A CA 1
ATOM 2432 C C . GLU A 1 321 ? -3.570 -14.215 43.663 1.00 16.08 345 GLU A C 1
ATOM 2433 O O . GLU A 1 321 ? -2.616 -14.531 42.937 1.00 16.55 345 GLU A O 1
ATOM 2439 N N . TYR A 1 322 ? -4.298 -13.121 43.450 1.00 14.57 346 TYR A N 1
ATOM 2440 C CA . TYR A 1 322 ? -4.070 -12.267 42.285 1.00 15.32 346 TYR A CA 1
ATOM 2441 C C . TYR A 1 322 ? -2.735 -11.564 42.353 1.00 15.18 346 TYR A C 1
ATOM 2442 O O . TYR A 1 322 ? -1.993 -11.564 41.387 1.00 15.27 346 TYR A O 1
ATOM 2451 N N . LEU A 1 323 ? -2.424 -10.990 43.520 1.00 16.44 347 LEU A N 1
ATOM 2452 C CA . LEU A 1 323 ? -1.303 -10.072 43.660 1.00 17.61 347 LEU A CA 1
ATOM 2453 C C . LEU A 1 323 ? 0.006 -10.793 43.897 1.00 20.15 347 LEU A C 1
ATOM 2454 O O . LEU A 1 323 ? 1.026 -10.364 43.366 1.00 21.03 347 LEU A O 1
ATOM 2459 N N . LEU A 1 324 ? -0.033 -11.883 44.654 1.00 21.87 348 LEU A N 1
ATOM 2460 C CA . LEU A 1 324 ? 1.197 -12.575 45.083 1.00 26.62 348 LEU A CA 1
ATOM 2461 C C . LEU A 1 324 ? 1.455 -13.895 44.359 1.00 32.70 348 LEU A C 1
ATOM 2462 O O . LEU A 1 324 ? 2.604 -14.203 44.026 1.00 37.54 348 LEU A O 1
ATOM 2467 N N . ALA A 1 325 ? 0.407 -14.680 44.136 1.00 35.46 349 ALA A N 1
ATOM 2468 C CA . ALA A 1 325 ? 0.479 -15.855 43.255 1.00 38.70 349 ALA A CA 1
ATOM 2469 C C . ALA A 1 325 ? 1.355 -16.970 43.818 1.00 42.77 349 ALA A C 1
ATOM 2470 O O . ALA A 1 325 ? 0.891 -18.102 43.986 1.00 45.24 349 ALA A O 1
ATOM 2472 N N . PHE B 1 8 ? -16.093 -4.909 12.066 1.00 66.06 32 PHE B N 1
ATOM 2473 C CA . PHE B 1 8 ? -16.953 -3.848 12.658 1.00 63.68 32 PHE B CA 1
ATOM 2474 C C . PHE B 1 8 ? -16.196 -3.218 13.839 1.00 60.81 32 PHE B C 1
ATOM 2475 O O . PHE B 1 8 ? -14.964 -3.167 13.808 1.00 61.45 32 PHE B O 1
ATOM 2483 N N . GLU B 1 9 ? -16.906 -2.757 14.873 1.00 57.08 33 GLU B N 1
ATOM 2484 C CA . GLU B 1 9 ? -16.273 -2.014 15.971 1.00 53.69 33 GLU B CA 1
ATOM 2485 C C . GLU B 1 9 ? -15.104 -2.781 16.602 1.00 47.61 33 GLU B C 1
ATOM 2486 O O . GLU B 1 9 ? -15.262 -3.930 17.034 1.00 48.25 33 GLU B O 1
ATOM 2492 N N . LEU B 1 10 ? -13.929 -2.152 16.606 1.00 39.85 34 LEU B N 1
ATOM 2493 C CA . LEU B 1 10 ? -12.747 -2.704 17.253 1.00 37.78 34 LEU B CA 1
ATOM 2494 C C . LEU B 1 10 ? -12.553 -2.072 18.633 1.00 35.22 34 LEU B C 1
ATOM 2495 O O . LEU B 1 10 ? -12.899 -0.915 18.859 1.00 34.85 34 LEU B O 1
ATOM 2500 N N . VAL B 1 11 ? -11.996 -2.853 19.544 1.00 32.82 35 VAL B N 1
ATOM 2501 C CA . VAL B 1 11 ? -11.676 -2.409 20.892 1.00 32.03 35 VAL B CA 1
ATOM 2502 C C . VAL B 1 11 ? -10.314 -3.006 21.240 1.00 29.54 35 VAL B C 1
ATOM 2503 O O . VAL B 1 11 ? -10.001 -4.121 20.823 1.00 29.69 35 VAL B O 1
ATOM 2507 N N . ASP B 1 12 ? -9.492 -2.281 21.987 1.00 28.48 36 ASP B N 1
ATOM 2508 C CA . ASP B 1 12 ? -8.189 -2.811 22.409 1.00 27.19 36 ASP B CA 1
ATOM 2509 C C . ASP B 1 12 ? -8.431 -3.934 23.428 1.00 26.00 36 ASP B C 1
ATOM 2510 O O . ASP B 1 12 ? -9.358 -3.863 24.240 1.00 25.59 36 ASP B O 1
ATOM 2515 N N . ILE B 1 13 ? -7.595 -4.960 23.389 1.00 24.94 37 ILE B N 1
ATOM 2516 C CA . ILE B 1 13 ? -7.728 -6.061 24.333 1.00 23.68 37 ILE B CA 1
ATOM 2517 C C . ILE B 1 13 ? -7.176 -5.580 25.671 1.00 22.79 37 ILE B C 1
ATOM 2518 O O . ILE B 1 13 ? -6.059 -5.025 25.735 1.00 22.13 37 ILE B O 1
ATOM 2523 N N . PRO B 1 14 ? -7.957 -5.771 26.743 1.00 21.61 38 PRO B N 1
ATOM 2524 C CA . PRO B 1 14 ? -7.498 -5.298 28.048 1.00 21.94 38 PRO B CA 1
ATOM 2525 C C . PRO B 1 14 ? -6.327 -6.113 28.582 1.00 20.06 38 PRO B C 1
ATOM 2526 O O . PRO B 1 14 ? -6.163 -7.280 28.223 1.00 20.88 38 PRO B O 1
ATOM 2530 N N . LYS B 1 15 ? -5.524 -5.518 29.470 1.00 20.99 39 LYS B N 1
ATOM 2531 C CA . LYS B 1 15 ? -4.367 -6.217 30.059 1.00 20.35 39 LYS B CA 1
ATOM 2532 C C . LYS B 1 15 ? -4.703 -7.540 30.806 1.00 20.10 39 LYS B C 1
ATOM 2533 O O . LYS B 1 15 ? -3.889 -8.440 30.872 1.00 19.27 39 LYS B O 1
ATOM 2539 N N . ILE B 1 16 ? -5.915 -7.652 31.320 1.00 20.80 40 ILE B N 1
ATOM 2540 C CA . ILE B 1 16 ? -6.381 -8.875 31.997 1.00 21.65 40 ILE B CA 1
ATOM 2541 C C . ILE B 1 16 ? -6.302 -10.112 31.093 1.00 21.87 40 ILE B C 1
ATOM 2542 O O . ILE B 1 16 ? -6.041 -11.235 31.554 1.00 20.80 40 ILE B O 1
ATOM 2547 N N . SER B 1 17 ? -6.489 -9.888 29.797 1.00 19.52 41 SER B N 1
ATOM 2548 C CA . SER B 1 17 ? -6.513 -10.998 28.830 1.00 20.91 41 SER B CA 1
ATOM 2549 C C . SER B 1 17 ? -5.100 -11.366 28.358 1.00 22.55 41 SER B C 1
ATOM 2550 O O . SER B 1 17 ? -4.881 -12.435 27.792 1.00 24.03 41 SER B O 1
ATOM 2553 N N . TYR B 1 18 ? -4.110 -10.515 28.625 1.00 23.59 42 TYR B N 1
ATOM 2554 C CA . TYR B 1 18 ? -2.743 -10.861 28.227 1.00 24.75 42 TYR B CA 1
ATOM 2555 C C . TYR B 1 18 ? -2.355 -12.155 28.907 1.00 23.86 42 TYR B C 1
ATOM 2556 O O . TYR B 1 18 ? -2.815 -12.438 30.011 1.00 24.48 42 TYR B O 1
ATOM 2565 N N . ASN B 1 19 ? -1.521 -12.946 28.232 1.00 24.54 43 ASN B N 1
ATOM 2566 C CA . ASN B 1 19 ? -1.273 -14.343 28.587 1.00 25.19 43 ASN B CA 1
ATOM 2567 C C . ASN B 1 19 ? 0.001 -14.815 27.900 1.00 26.21 43 ASN B C 1
ATOM 2568 O O . ASN B 1 19 ? -0.027 -15.684 26.994 1.00 26.40 43 ASN B O 1
ATOM 2573 N N . PRO B 1 20 ? 1.138 -14.247 28.322 1.00 26.03 44 PRO B N 1
ATOM 2574 C CA . PRO B 1 20 ? 2.424 -14.459 27.650 1.00 26.65 44 PRO B CA 1
ATOM 2575 C C . PRO B 1 20 ? 2.812 -15.911 27.486 1.00 24.75 44 PRO B C 1
ATOM 2576 O O . PRO B 1 20 ? 2.530 -16.738 28.353 1.00 25.94 44 PRO B O 1
ATOM 2580 N N . SER B 1 21 ? 3.476 -16.205 26.369 1.00 26.13 45 SER B N 1
ATOM 2581 C CA . SER B 1 21 ? 4.097 -17.501 26.137 1.00 25.93 45 SER B CA 1
ATOM 2582 C C . SER B 1 21 ? 4.900 -17.926 27.351 1.00 29.46 45 SER B C 1
ATOM 2583 O O . SER B 1 21 ? 5.678 -17.124 27.889 1.00 27.80 45 SER B O 1
ATOM 2586 N N . GLU B 1 22 ? 4.736 -19.189 27.743 1.00 29.09 46 GLU B N 1
ATOM 2587 C CA . GLU B 1 22 ? 5.253 -19.721 29.001 1.00 31.31 46 GLU B CA 1
ATOM 2588 C C . GLU B 1 22 ? 6.323 -20.774 28.817 1.00 30.87 46 GLU B C 1
ATOM 2589 O O . GLU B 1 22 ? 6.946 -21.172 29.784 1.00 29.89 46 GLU B O 1
ATOM 2595 N N . LEU B 1 23 ? 6.518 -21.265 27.602 1.00 30.50 47 LEU B N 1
ATOM 2596 C CA . LEU B 1 23 ? 7.534 -22.292 27.391 1.00 30.45 47 LEU B CA 1
ATOM 2597 C C . LEU B 1 23 ? 8.904 -21.715 27.745 1.00 29.15 47 LEU B C 1
ATOM 2598 O O . LEU B 1 23 ? 9.173 -20.525 27.500 1.00 28.39 47 LEU B O 1
ATOM 2603 N N . SER B 1 24 ? 9.754 -22.554 28.319 1.00 29.34 48 SER B N 1
ATOM 2604 C CA . SER B 1 24 ? 11.132 -22.135 28.632 1.00 30.05 48 SER B CA 1
ATOM 2605 C C . SER B 1 24 ? 11.843 -21.642 27.357 1.00 30.67 48 SER B C 1
ATOM 2606 O O . SER B 1 24 ? 11.463 -22.004 26.244 1.00 29.66 48 SER B O 1
ATOM 2609 N N . GLU B 1 25 ? 12.866 -20.809 27.496 1.00 31.30 49 GLU B N 1
ATOM 2610 C CA . GLU B 1 25 ? 13.621 -20.400 26.303 1.00 33.18 49 GLU B CA 1
ATOM 2611 C C . GLU B 1 25 ? 14.176 -21.615 25.516 1.00 31.90 49 GLU B C 1
ATOM 2612 O O . GLU B 1 25 ? 14.046 -21.659 24.286 1.00 29.77 49 GLU B O 1
ATOM 2618 N N . PRO B 1 26 ? 14.777 -22.612 26.212 1.00 32.39 50 PRO B N 1
ATOM 2619 C CA . PRO B 1 26 ? 15.269 -23.807 25.511 1.00 33.04 50 PRO B CA 1
ATOM 2620 C C . PRO B 1 26 ? 14.214 -24.544 24.698 1.00 32.31 50 PRO B C 1
ATOM 2621 O O . PRO B 1 26 ? 14.437 -24.850 23.519 1.00 31.81 50 PRO B O 1
ATOM 2625 N N . ARG B 1 27 ? 13.082 -24.841 25.333 1.00 33.43 51 ARG B N 1
ATOM 2626 C CA . ARG B 1 27 ? 12.019 -25.609 24.676 1.00 32.30 51 ARG B CA 1
ATOM 2627 C C . ARG B 1 27 ? 11.370 -24.813 23.548 1.00 30.00 51 ARG B C 1
ATOM 2628 O O . ARG B 1 27 ? 11.131 -25.359 22.480 1.00 28.12 51 ARG B O 1
ATOM 2636 N N . PHE B 1 28 ? 11.137 -23.519 23.763 1.00 30.02 52 PHE B N 1
ATOM 2637 C CA . PHE B 1 28 ? 10.576 -22.652 22.710 1.00 30.65 52 PHE B CA 1
ATOM 2638 C C . PHE B 1 28 ? 11.500 -22.588 21.503 1.00 32.26 52 PHE B C 1
ATOM 2639 O O . PHE B 1 28 ? 11.036 -22.703 20.367 1.00 29.61 52 PHE B O 1
ATOM 2647 N N . LEU B 1 29 ? 12.807 -22.403 21.749 1.00 31.88 53 LEU B N 1
ATOM 2648 C CA . LEU B 1 29 ? 13.808 -22.454 20.672 1.00 32.96 53 LEU B CA 1
ATOM 2649 C C . LEU B 1 29 ? 13.797 -23.793 19.959 1.00 31.02 53 LEU B C 1
ATOM 2650 O O . LEU B 1 29 ? 13.803 -23.841 18.730 1.00 34.86 53 LEU B O 1
ATOM 2655 N N . GLU B 1 30 ? 13.775 -24.875 20.718 1.00 30.01 54 GLU B N 1
ATOM 2656 C CA . GLU B 1 30 ? 13.831 -26.196 20.107 1.00 30.53 54 GLU B CA 1
ATOM 2657 C C . GLU B 1 30 ? 12.622 -26.446 19.208 1.00 30.88 54 GLU B C 1
ATOM 2658 O O . GLU B 1 30 ? 12.769 -26.832 18.041 1.00 29.65 54 GLU B O 1
ATOM 2664 N N . TYR B 1 31 ? 11.436 -26.237 19.770 1.00 30.54 55 TYR B N 1
ATOM 2665 C CA . TYR B 1 31 ? 10.191 -26.508 19.044 1.00 31.71 55 TYR B CA 1
ATOM 2666 C C . TYR B 1 31 ? 10.064 -25.589 17.854 1.00 29.99 55 TYR B C 1
ATOM 2667 O O . TYR B 1 31 ? 9.594 -26.020 16.792 1.00 30.91 55 TYR B O 1
ATOM 2676 N N . SER B 1 32 ? 10.481 -24.334 18.017 1.00 29.69 56 SER B N 1
ATOM 2677 C CA . SER B 1 32 ? 10.371 -23.362 16.945 1.00 31.73 56 SER B CA 1
ATOM 2678 C C . SER B 1 32 ? 11.237 -23.703 15.735 1.00 32.51 56 SER B C 1
ATOM 2679 O O . SER B 1 32 ? 10.998 -23.177 14.653 1.00 31.77 56 SER B O 1
ATOM 2682 N N . ASN B 1 33 ? 12.226 -24.578 15.908 1.00 35.98 57 ASN B N 1
ATOM 2683 C CA . ASN B 1 33 ? 13.084 -24.973 14.796 1.00 35.83 57 ASN B CA 1
ATOM 2684 C C . ASN B 1 33 ? 12.637 -26.284 14.156 1.00 35.57 57 ASN B C 1
ATOM 2685 O O . ASN B 1 33 ? 13.303 -26.777 13.251 1.00 35.71 57 ASN B O 1
ATOM 2690 N N . LEU B 1 34 ? 11.500 -26.830 14.606 1.00 35.43 58 LEU B N 1
ATOM 2691 C CA . LEU B 1 34 ? 10.912 -28.020 13.982 1.00 35.05 58 LEU B CA 1
ATOM 2692 C C . LEU B 1 34 ? 10.039 -27.569 12.809 1.00 33.20 58 LEU B C 1
ATOM 2693 O O . LEU B 1 34 ? 9.213 -26.653 12.940 1.00 30.98 58 LEU B O 1
ATOM 2698 N N . SER B 1 35 ? 10.264 -28.156 11.643 1.00 32.76 59 SER B N 1
ATOM 2699 C CA . SER B 1 35 ? 9.476 -27.812 10.455 1.00 31.91 59 SER B CA 1
ATOM 2700 C C . SER B 1 35 ? 9.691 -28.876 9.399 1.00 30.70 59 SER B C 1
ATOM 2701 O O . SER B 1 35 ? 10.720 -29.551 9.391 1.00 30.75 59 SER B O 1
ATOM 2704 N N . ASP B 1 36 ? 8.709 -29.035 8.523 1.00 29.26 60 ASP B N 1
ATOM 2705 C CA . ASP B 1 36 ? 8.838 -29.943 7.377 1.00 29.18 60 ASP B CA 1
ATOM 2706 C C . ASP B 1 36 ? 8.122 -29.260 6.226 1.00 29.08 60 ASP B C 1
ATOM 2707 O O . ASP B 1 36 ? 6.929 -29.514 5.966 1.00 29.30 60 ASP B O 1
ATOM 2712 N N . LYS B 1 37 ? 8.853 -28.346 5.587 1.00 30.55 61 LYS B N 1
ATOM 2713 C CA . LYS B 1 37 ? 8.312 -27.502 4.524 1.00 30.43 61 LYS B CA 1
ATOM 2714 C C . LYS B 1 37 ? 7.857 -28.359 3.353 1.00 30.55 61 LYS B C 1
ATOM 2715 O O . LYS B 1 37 ? 6.853 -28.058 2.710 1.00 28.07 61 LYS B O 1
ATOM 2721 N N . LEU B 1 38 ? 8.616 -29.417 3.073 1.00 30.08 62 LEU B N 1
ATOM 2722 C CA . LEU B 1 38 ? 8.313 -30.307 1.958 1.00 30.99 62 LEU B CA 1
ATOM 2723 C C . LEU B 1 38 ? 6.999 -31.008 2.203 1.00 29.12 62 LEU B C 1
ATOM 2724 O O . LEU B 1 38 ? 6.148 -31.045 1.311 1.00 27.47 62 LEU B O 1
ATOM 2729 N N . HIS B 1 39 ? 6.843 -31.561 3.409 1.00 27.33 63 HIS B N 1
ATOM 2730 C CA . HIS B 1 39 ? 5.608 -32.256 3.752 1.00 26.36 63 HIS B CA 1
ATOM 2731 C C . HIS B 1 39 ? 4.421 -31.314 3.646 1.00 25.13 63 HIS B C 1
ATOM 2732 O O . HIS B 1 39 ? 3.403 -31.687 3.087 1.00 25.99 63 HIS B O 1
ATOM 2739 N N . LEU B 1 40 ? 4.561 -30.088 4.146 1.00 24.00 64 LEU B N 1
ATOM 2740 C CA . LEU B 1 40 ? 3.467 -29.139 4.074 1.00 23.89 64 LEU B CA 1
ATOM 2741 C C . LEU B 1 40 ? 3.070 -28.916 2.614 1.00 23.97 64 LEU B C 1
ATOM 2742 O O . LEU B 1 40 ? 1.892 -28.959 2.290 1.00 22.04 64 LEU B O 1
ATOM 2747 N N . ARG B 1 41 ? 4.058 -28.731 1.734 1.00 23.69 65 ARG B N 1
ATOM 2748 C CA . ARG B 1 41 ? 3.806 -28.546 0.301 1.00 25.44 65 ARG B CA 1
ATOM 2749 C C . ARG B 1 41 ? 3.193 -29.790 -0.370 1.00 23.27 65 ARG B C 1
ATOM 2750 O O . ARG B 1 41 ? 2.279 -29.657 -1.193 1.00 23.20 65 ARG B O 1
ATOM 2758 N N . GLU B 1 42 ? 3.633 -30.987 0.011 1.00 23.39 66 GLU B N 1
ATOM 2759 C CA . GLU B 1 42 ? 3.023 -32.222 -0.515 1.00 23.28 66 GLU B CA 1
ATOM 2760 C C . GLU B 1 42 ? 1.563 -32.405 -0.089 1.00 23.51 66 GLU B C 1
ATOM 2761 O O . GLU B 1 42 ? 0.713 -32.816 -0.886 1.00 21.70 66 GLU B O 1
ATOM 2767 N N . ALA B 1 43 ? 1.283 -32.105 1.172 1.00 21.23 67 ALA B N 1
ATOM 2768 C CA . ALA B 1 43 ? -0.067 -32.242 1.691 1.00 20.58 67 ALA B CA 1
ATOM 2769 C C . ALA B 1 43 ? -0.975 -31.259 0.954 1.00 19.34 67 ALA B C 1
ATOM 2770 O O . ALA B 1 43 ? -2.127 -31.603 0.578 1.00 19.57 67 ALA B O 1
ATOM 2772 N N . ILE B 1 44 ? -0.477 -30.048 0.735 1.00 20.38 68 ILE B N 1
ATOM 2773 C CA . ILE B 1 44 ? -1.230 -29.047 -0.002 1.00 20.18 68 ILE B CA 1
ATOM 2774 C C . ILE B 1 44 ? -1.504 -29.569 -1.423 1.00 21.83 68 ILE B C 1
ATOM 2775 O O . ILE B 1 44 ? -2.627 -29.513 -1.905 1.00 19.50 68 ILE B O 1
ATOM 2780 N N . ASP B 1 45 ? -0.460 -30.054 -2.079 1.00 21.72 69 ASP B N 1
ATOM 2781 C CA . ASP B 1 45 ? -0.585 -30.591 -3.438 1.00 23.04 69 ASP B CA 1
ATOM 2782 C C . ASP B 1 45 ? -1.669 -31.667 -3.539 1.00 23.40 69 ASP B C 1
ATOM 2783 O O . ASP B 1 45 ? -2.501 -31.652 -4.463 1.00 24.25 69 ASP B O 1
ATOM 2788 N N . LYS B 1 46 ? -1.672 -32.567 -2.556 1.00 22.31 70 LYS B N 1
ATOM 2789 C CA A LYS B 1 46 ? -2.578 -33.694 -2.501 0.50 22.97 70 LYS B CA 1
ATOM 2790 C CA B LYS B 1 46 ? -2.593 -33.693 -2.554 0.50 22.78 70 LYS B CA 1
ATOM 2791 C C . LYS B 1 46 ? -4.033 -33.269 -2.317 1.00 22.87 70 LYS B C 1
ATOM 2792 O O . LYS B 1 46 ? -4.939 -33.823 -2.936 1.00 23.47 70 LYS B O 1
ATOM 2803 N N . ILE B 1 47 ? -4.238 -32.295 -1.430 1.00 20.58 71 ILE B N 1
ATOM 2804 C CA . ILE B 1 47 ? -5.586 -31.845 -1.080 1.00 19.69 71 ILE B CA 1
ATOM 2805 C C . ILE B 1 47 ? -6.156 -30.822 -2.049 1.00 19.14 71 ILE B C 1
ATOM 2806 O O . ILE B 1 47 ? -7.388 -30.747 -2.202 1.00 17.53 71 ILE B O 1
ATOM 2811 N N . LEU B 1 48 ? -5.276 -30.107 -2.758 1.00 18.53 72 LEU B N 1
ATOM 2812 C CA . LEU B 1 48 ? -5.678 -29.007 -3.610 1.00 19.00 72 LEU B CA 1
ATOM 2813 C C . LEU B 1 48 ? -6.200 -29.529 -4.951 1.00 18.73 72 LEU B C 1
ATOM 2814 O O . LEU B 1 48 ? -5.572 -29.365 -6.006 1.00 19.23 72 LEU B O 1
ATOM 2819 N N . ILE B 1 49 ? -7.369 -30.137 -4.887 1.00 16.78 73 ILE B N 1
ATOM 2820 C CA . ILE B 1 49 ? -8.076 -30.650 -6.047 1.00 16.06 73 ILE B CA 1
ATOM 2821 C C . ILE B 1 49 ? -9.544 -30.362 -5.796 1.00 15.79 73 ILE B C 1
ATOM 2822 O O . ILE B 1 49 ? -9.957 -30.187 -4.620 1.00 15.41 73 ILE B O 1
ATOM 2827 N N . PRO B 1 50 ? -10.357 -30.286 -6.859 1.00 16.06 74 PRO B N 1
ATOM 2828 C CA . PRO B 1 50 ? -11.796 -30.079 -6.639 1.00 17.19 74 PRO B CA 1
ATOM 2829 C C . PRO B 1 50 ? -12.350 -31.241 -5.857 1.00 16.34 74 PRO B C 1
ATOM 2830 O O . PRO B 1 50 ? -12.081 -32.372 -6.213 1.00 16.77 74 PRO B O 1
ATOM 2834 N N . ARG B 1 51 ? -13.088 -30.965 -4.787 1.00 16.21 75 ARG B N 1
ATOM 2835 C CA . ARG B 1 51 ? -13.468 -31.995 -3.808 1.00 15.23 75 ARG B CA 1
ATOM 2836 C C . ARG B 1 51 ? -14.840 -31.681 -3.241 1.00 15.97 75 ARG B C 1
ATOM 2837 O O . ARG B 1 51 ? -15.039 -31.529 -2.027 1.00 15.39 75 ARG B O 1
ATOM 2845 N N . VAL B 1 52 ? -15.789 -31.530 -4.162 1.00 16.18 76 VAL B N 1
ATOM 2846 C CA . VAL B 1 52 ? -17.177 -31.278 -3.814 1.00 15.68 76 VAL B CA 1
ATOM 2847 C C . VAL B 1 52 ? -17.786 -32.531 -3.192 1.00 15.25 76 VAL B C 1
ATOM 2848 O O . VAL B 1 52 ? -17.513 -33.653 -3.633 1.00 15.75 76 VAL B O 1
ATOM 2852 N N . VAL B 1 53 ? -18.608 -32.356 -2.155 1.00 16.46 77 VAL B N 1
ATOM 2853 C CA . VAL B 1 53 ? -19.204 -33.510 -1.437 1.00 16.34 77 VAL B CA 1
ATOM 2854 C C . VAL B 1 53 ? -19.834 -34.492 -2.446 1.00 17.98 77 VAL B C 1
ATOM 2855 O O . VAL B 1 53 ? -20.511 -34.070 -3.379 1.00 18.17 77 VAL B O 1
ATOM 2859 N N . GLY B 1 54 ? -19.536 -35.774 -2.288 1.00 18.50 78 GLY B N 1
ATOM 2860 C CA . GLY B 1 54 ? -20.143 -36.817 -3.122 1.00 21.19 78 GLY B CA 1
ATOM 2861 C C . GLY B 1 54 ? -19.390 -37.195 -4.383 1.00 22.15 78 GLY B C 1
ATOM 2862 O O . GLY B 1 54 ? -19.817 -38.097 -5.109 1.00 23.98 78 GLY B O 1
ATOM 2863 N N . THR B 1 55 ? -18.261 -36.544 -4.637 1.00 20.02 79 THR B N 1
ATOM 2864 C CA . THR B 1 55 ? -17.411 -36.855 -5.788 1.00 18.85 79 THR B CA 1
ATOM 2865 C C . THR B 1 55 ? -16.270 -37.800 -5.424 1.00 17.87 79 THR B C 1
ATOM 2866 O O . THR B 1 55 ? -15.923 -37.984 -4.249 1.00 16.84 79 THR B O 1
ATOM 2870 N N . THR B 1 56 ? -15.676 -38.402 -6.446 1.00 16.00 80 THR B N 1
ATOM 2871 C CA . THR B 1 56 ? -14.560 -39.272 -6.235 1.00 17.03 80 THR B CA 1
ATOM 2872 C C . THR B 1 56 ? -13.446 -38.548 -5.482 1.00 15.67 80 THR B C 1
ATOM 2873 O O . THR B 1 56 ? -12.900 -39.108 -4.523 1.00 16.45 80 THR B O 1
ATOM 2877 N N . ASN B 1 57 ? -13.144 -37.308 -5.868 1.00 15.63 81 ASN B N 1
ATOM 2878 C CA . ASN B 1 57 ? -12.023 -36.593 -5.277 1.00 14.64 81 ASN B CA 1
ATOM 2879 C C . ASN B 1 57 ? -12.252 -36.308 -3.786 1.00 13.84 81 ASN B C 1
ATOM 2880 O O . ASN B 1 57 ? -11.306 -36.260 -3.001 1.00 13.58 81 ASN B O 1
ATOM 2885 N N . HIS B 1 58 ? -13.503 -36.050 -3.460 1.00 13.05 82 HIS B N 1
ATOM 2886 C CA . HIS B 1 58 ? -13.915 -35.819 -2.066 1.00 14.28 82 HIS B CA 1
ATOM 2887 C C . HIS B 1 58 ? -13.529 -37.043 -1.203 1.00 14.58 82 HIS B C 1
ATOM 2888 O O . HIS B 1 58 ? -12.955 -36.867 -0.119 1.00 14.43 82 HIS B O 1
ATOM 2895 N N . SER B 1 59 ? -13.818 -38.254 -1.713 1.00 15.67 83 SER B N 1
ATOM 2896 C CA A SER B 1 59 ? -13.436 -39.491 -1.024 0.50 15.79 83 SER B CA 1
ATOM 2897 C CA B SER B 1 59 ? -13.439 -39.494 -1.029 0.50 15.57 83 SER B CA 1
ATOM 2898 C C . SER B 1 59 ? -11.911 -39.667 -0.994 1.00 16.08 83 SER B C 1
ATOM 2899 O O . SER B 1 59 ? -11.343 -40.118 0.005 1.00 16.47 83 SER B O 1
ATOM 2904 N N . ILE B 1 60 ? -11.222 -39.308 -2.084 1.00 15.47 84 ILE B N 1
ATOM 2905 C CA . ILE B 1 60 ? -9.742 -39.341 -2.105 1.00 16.41 84 ILE B CA 1
ATOM 2906 C C . ILE B 1 60 ? -9.116 -38.464 -1.011 1.00 15.81 84 ILE B C 1
ATOM 2907 O O . ILE B 1 60 ? -8.191 -38.886 -0.304 1.00 16.41 84 ILE B O 1
ATOM 2912 N N . VAL B 1 61 ? -9.621 -37.236 -0.865 1.00 15.02 85 VAL B N 1
ATOM 2913 C CA . VAL B 1 61 ? -9.080 -36.323 0.133 1.00 14.31 85 VAL B CA 1
ATOM 2914 C C . VAL B 1 61 ? -9.345 -36.855 1.553 1.00 13.97 85 VAL B C 1
ATOM 2915 O O . VAL B 1 61 ? -8.462 -36.829 2.415 1.00 13.59 85 VAL B O 1
ATOM 2919 N N . ARG B 1 62 ? -10.557 -37.333 1.804 1.00 14.36 86 ARG B N 1
ATOM 2920 C CA . ARG B 1 62 ? -10.844 -37.961 3.093 1.00 15.55 86 ARG B CA 1
ATOM 2921 C C . ARG B 1 62 ? -9.877 -39.119 3.390 1.00 16.58 86 ARG B C 1
ATOM 2922 O O . ARG B 1 62 ? -9.280 -39.203 4.461 1.00 15.32 86 ARG B O 1
ATOM 2930 N N . GLU B 1 63 ? -9.727 -39.997 2.417 1.00 17.68 87 GLU B N 1
ATOM 2931 C CA . GLU B 1 63 ? -8.880 -41.183 2.586 1.00 19.60 87 GLU B CA 1
ATOM 2932 C C . GLU B 1 63 ? -7.418 -40.782 2.868 1.00 18.98 87 GLU B C 1
ATOM 2933 O O . GLU B 1 63 ? -6.761 -41.408 3.719 1.00 20.74 87 GLU B O 1
ATOM 2939 N N . TYR B 1 64 ? -6.944 -39.706 2.241 1.00 17.37 88 TYR B N 1
ATOM 2940 C CA . TYR B 1 64 ? -5.594 -39.165 2.483 1.00 18.17 88 TYR B CA 1
ATOM 2941 C C . TYR B 1 64 ? -5.409 -38.660 3.921 1.00 18.15 88 TYR B C 1
ATOM 2942 O O . TYR B 1 64 ? -4.422 -38.989 4.610 1.00 18.66 88 TYR B O 1
ATOM 2951 N N . ILE B 1 65 ? -6.342 -37.823 4.348 1.00 16.99 89 ILE B N 1
ATOM 2952 C CA . ILE B 1 65 ? -6.363 -37.291 5.704 1.00 16.44 89 ILE B CA 1
ATOM 2953 C C . ILE B 1 65 ? -6.432 -38.461 6.701 1.00 15.99 89 ILE B C 1
ATOM 2954 O O . ILE B 1 65 ? -5.587 -38.530 7.606 1.00 17.12 89 ILE B O 1
ATOM 2959 N N . VAL B 1 66 ? -7.424 -39.340 6.545 1.00 16.56 90 VAL B N 1
ATOM 2960 C CA . VAL B 1 66 ? -7.632 -40.520 7.451 1.00 17.33 90 VAL B CA 1
ATOM 2961 C C . VAL B 1 66 ? -6.360 -41.390 7.500 1.00 19.88 90 VAL B C 1
ATOM 2962 O O . VAL B 1 66 ? -5.832 -41.697 8.578 1.00 18.42 90 VAL B O 1
ATOM 2966 N N . GLN B 1 67 ? -5.831 -41.720 6.339 1.00 21.32 91 GLN B N 1
ATOM 2967 C CA . GLN B 1 67 ? -4.625 -42.566 6.305 1.00 23.15 91 GLN B CA 1
ATOM 2968 C C . GLN B 1 67 ? -3.399 -41.886 6.854 1.00 23.17 91 GLN B C 1
ATOM 2969 O O . GLN B 1 67 ? -2.578 -42.544 7.524 1.00 24.27 91 GLN B O 1
ATOM 2975 N N . SER B 1 68 ? -3.259 -40.583 6.606 1.00 21.30 92 SER B N 1
ATOM 2976 C CA . SER B 1 68 ? -2.086 -39.856 7.062 1.00 22.02 92 SER B CA 1
ATOM 2977 C C . SER B 1 68 ? -1.995 -39.924 8.577 1.00 21.48 92 SER B C 1
ATOM 2978 O O . SER B 1 68 ? -0.918 -40.196 9.140 1.00 21.80 92 SER B O 1
ATOM 2981 N N . LEU B 1 69 ? -3.135 -39.713 9.233 1.00 20.93 93 LEU B N 1
ATOM 2982 C CA . LEU B 1 69 ? -3.174 -39.712 10.682 1.00 20.41 93 LEU B CA 1
ATOM 2983 C C . LEU B 1 69 ? -3.107 -41.114 11.291 1.00 21.80 93 LEU B C 1
ATOM 2984 O O . LEU B 1 69 ? -2.398 -41.314 12.288 1.00 23.41 93 LEU B O 1
ATOM 2989 N N . ARG B 1 70 ? -3.815 -42.085 10.718 1.00 21.63 94 ARG B N 1
ATOM 2990 C CA . ARG B 1 70 ? -3.674 -43.469 11.191 1.00 23.06 94 ARG B CA 1
ATOM 2991 C C . ARG B 1 70 ? -2.212 -43.957 11.107 1.00 24.30 94 ARG B C 1
ATOM 2992 O O . ARG B 1 70 ? -1.747 -44.634 12.032 1.00 24.74 94 ARG B O 1
ATOM 3000 N N . ASP B 1 71 ? -1.482 -43.582 10.060 1.00 24.83 95 ASP B N 1
ATOM 3001 C CA . ASP B 1 71 ? -0.036 -43.925 9.956 1.00 26.65 95 ASP B CA 1
ATOM 3002 C C . ASP B 1 71 ? 0.859 -43.197 10.977 1.00 28.62 95 ASP B C 1
ATOM 3003 O O . ASP B 1 71 ? 2.026 -43.605 11.199 1.00 27.96 95 ASP B O 1
ATOM 3008 N N . LEU B 1 72 ? 0.356 -42.114 11.569 1.00 25.08 96 LEU B N 1
ATOM 3009 C CA . LEU B 1 72 ? 1.035 -41.454 12.685 1.00 25.96 96 LEU B CA 1
ATOM 3010 C C . LEU B 1 72 ? 0.502 -41.940 14.059 1.00 24.38 96 LEU B C 1
ATOM 3011 O O . LEU B 1 72 ? 0.728 -41.302 15.095 1.00 25.26 96 LEU B O 1
ATOM 3016 N N . ASP B 1 73 ? -0.215 -43.054 14.055 1.00 25.12 97 ASP B N 1
ATOM 3017 C CA . ASP B 1 73 ? -0.785 -43.666 15.260 1.00 26.54 97 ASP B CA 1
ATOM 3018 C C . ASP B 1 73 ? -1.868 -42.834 15.972 1.00 25.69 97 ASP B C 1
ATOM 3019 O O . ASP B 1 73 ? -2.015 -42.884 17.200 1.00 25.65 97 ASP B O 1
ATOM 3024 N N . TRP B 1 74 ? -2.654 -42.101 15.189 1.00 22.90 98 TRP B N 1
ATOM 3025 C CA . TRP B 1 74 ? -3.838 -41.447 15.719 1.00 21.19 98 TRP B CA 1
ATOM 3026 C C . TRP B 1 74 ? -5.001 -42.407 15.581 1.00 20.42 98 TRP B C 1
ATOM 3027 O O . TRP B 1 74 ? -5.012 -43.264 14.686 1.00 21.67 98 TRP B O 1
ATOM 3038 N N . ASP B 1 75 ? -5.977 -42.258 16.470 1.00 20.78 99 ASP B N 1
ATOM 3039 C CA . ASP B 1 75 ? -7.281 -42.891 16.325 1.00 20.82 99 ASP B CA 1
ATOM 3040 C C . ASP B 1 75 ? -8.169 -42.023 15.430 1.00 21.47 99 ASP B C 1
ATOM 3041 O O . ASP B 1 75 ? -8.366 -40.852 15.717 1.00 20.85 99 ASP B O 1
ATOM 3046 N N . VAL B 1 76 ? -8.698 -42.582 14.353 1.00 21.00 100 VAL B N 1
ATOM 3047 C CA . VAL B 1 76 ? -9.528 -41.777 13.442 1.00 20.29 100 VAL B CA 1
ATOM 3048 C C . VAL B 1 76 ? -10.916 -42.387 13.277 1.00 20.55 100 VAL B C 1
ATOM 3049 O O . VAL B 1 76 ? -11.063 -43.561 12.891 1.00 22.42 100 VAL B O 1
ATOM 3053 N N . GLU B 1 77 ? -11.945 -41.600 13.576 1.00 21.45 101 GLU B N 1
ATOM 3054 C CA . GLU B 1 77 ? -13.323 -41.999 13.352 1.00 21.77 101 GLU B CA 1
ATOM 3055 C C . GLU B 1 77 ? -13.891 -41.128 12.225 1.00 21.75 101 GLU B C 1
ATOM 3056 O O . GLU B 1 77 ? -13.699 -39.902 12.218 1.00 21.11 101 GLU B O 1
ATOM 3062 N N . VAL B 1 78 ? -14.570 -41.769 11.283 1.00 19.50 102 VAL B N 1
ATOM 3063 C CA . VAL B 1 78 ? -15.370 -41.059 10.293 1.00 18.58 102 VAL B CA 1
ATOM 3064 C C . VAL B 1 78 ? -16.839 -41.077 10.711 1.00 18.96 102 VAL B C 1
ATOM 3065 O O . VAL B 1 78 ? -17.421 -42.140 10.879 1.00 21.24 102 VAL B O 1
ATOM 3069 N N . ASN B 1 79 ? -17.416 -39.887 10.873 1.00 18.87 103 ASN B N 1
ATOM 3070 C CA . ASN B 1 79 ? -18.805 -39.698 11.237 1.00 18.87 103 ASN B CA 1
ATOM 3071 C C . ASN B 1 79 ? -19.558 -39.464 9.940 1.00 19.40 103 ASN B C 1
ATOM 3072 O O . ASN B 1 79 ? -19.547 -38.367 9.396 1.00 19.30 103 ASN B O 1
ATOM 3077 N N . SER B 1 80 ? -20.198 -40.520 9.444 1.00 19.77 104 SER B N 1
ATOM 3078 C CA . SER B 1 80 ? -20.899 -40.488 8.162 1.00 20.47 104 SER B CA 1
ATOM 3079 C C . SER B 1 80 ? -22.396 -40.351 8.357 1.00 20.65 104 SER B C 1
ATOM 3080 O O . SER B 1 80 ? -22.959 -41.027 9.222 1.00 23.11 104 SER B O 1
ATOM 3083 N N . PHE B 1 81 ? -23.037 -39.492 7.565 1.00 19.85 105 PHE B N 1
ATOM 3084 C CA . PHE B 1 81 ? -24.487 -39.275 7.656 1.00 20.70 105 PHE B CA 1
ATOM 3085 C C . PHE B 1 81 ? -25.052 -38.758 6.337 1.00 22.14 105 PHE B C 1
ATOM 3086 O O . PHE B 1 81 ? -24.330 -38.172 5.523 1.00 20.63 105 PHE B O 1
ATOM 3094 N N . HIS B 1 82 ? -26.356 -38.944 6.135 1.00 23.56 106 HIS B N 1
ATOM 3095 C CA . HIS B 1 82 ? -27.017 -38.385 4.958 1.00 24.19 106 HIS B CA 1
ATOM 3096 C C . HIS B 1 82 ? -27.809 -37.122 5.305 1.00 23.38 106 HIS B C 1
ATOM 3097 O O . HIS B 1 82 ? -28.393 -36.993 6.386 1.00 23.79 106 HIS B O 1
ATOM 3104 N N . ASP B 1 83 ? -27.828 -36.174 4.376 1.00 23.16 107 ASP B N 1
ATOM 3105 C CA . ASP B 1 83 ? -28.597 -34.964 4.525 1.00 23.55 107 ASP B CA 1
ATOM 3106 C C . ASP B 1 83 ? -28.942 -34.467 3.130 1.00 24.85 107 ASP B C 1
ATOM 3107 O O . ASP B 1 83 ? -28.314 -34.885 2.144 1.00 25.38 107 ASP B O 1
ATOM 3112 N N . HIS B 1 84 ? -29.942 -33.589 3.049 1.00 25.89 108 HIS B N 1
ATOM 3113 C CA . HIS B 1 84 ? -30.441 -33.086 1.769 1.00 28.66 108 HIS B CA 1
ATOM 3114 C C . HIS B 1 84 ? -29.981 -31.678 1.507 1.00 27.48 108 HIS B C 1
ATOM 3115 O O . HIS B 1 84 ? -30.171 -30.792 2.337 1.00 28.81 108 HIS B O 1
ATOM 3122 N N . ALA B 1 85 ? -29.352 -31.482 0.350 1.00 25.93 109 ALA B N 1
ATOM 3123 C CA . ALA B 1 85 ? -28.893 -30.177 -0.061 1.00 26.10 109 ALA B CA 1
ATOM 3124 C C . ALA B 1 85 ? -29.709 -29.696 -1.252 1.00 27.87 109 ALA B C 1
ATOM 3125 O O . ALA B 1 85 ? -30.156 -30.504 -2.070 1.00 26.30 109 ALA B O 1
ATOM 3127 N N . PRO B 1 86 ? -29.868 -28.374 -1.369 1.00 29.47 110 PRO B N 1
ATOM 3128 C CA . PRO B 1 86 ? -30.461 -27.854 -2.608 1.00 31.42 110 PRO B CA 1
ATOM 3129 C C . PRO B 1 86 ? -29.622 -28.265 -3.807 1.00 33.10 110 PRO B C 1
ATOM 3130 O O . PRO B 1 86 ? -28.403 -28.460 -3.669 1.00 33.09 110 PRO B O 1
ATOM 3134 N N . ILE B 1 87 ? -30.282 -28.442 -4.954 1.00 33.49 111 ILE B N 1
ATOM 3135 C CA . ILE B 1 87 ? -29.620 -28.792 -6.225 1.00 33.89 111 ILE B CA 1
ATOM 3136 C C . ILE B 1 87 ? -29.121 -30.240 -6.284 1.00 34.64 111 ILE B C 1
ATOM 3137 O O . ILE B 1 87 ? -29.443 -30.972 -7.222 1.00 35.50 111 ILE B O 1
ATOM 3142 N N . LYS B 1 88 ? -28.345 -30.656 -5.292 1.00 32.99 112 LYS B N 1
ATOM 3143 C CA . LYS B 1 88 ? -27.712 -31.970 -5.306 1.00 32.55 112 LYS B CA 1
ATOM 3144 C C . LYS B 1 88 ? -28.564 -33.051 -4.676 1.00 29.89 112 LYS B C 1
ATOM 3145 O O . LYS B 1 88 ? -2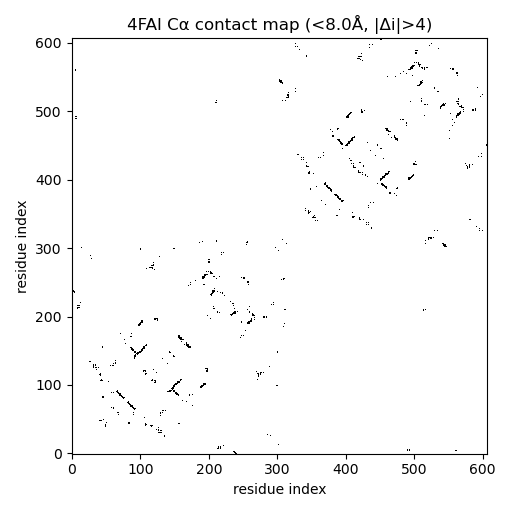8.312 -34.223 -4.901 1.00 30.58 112 LYS B O 1
ATOM 3151 N N . GLY B 1 89 ? -29.557 -32.670 -3.879 1.00 29.79 113 GLY B N 1
ATOM 3152 C CA . GLY B 1 89 ? -30.400 -33.644 -3.194 1.00 29.01 113 GLY B CA 1
ATOM 3153 C C . GLY B 1 89 ? -29.693 -34.360 -2.052 1.00 29.83 113 GLY B C 1
ATOM 3154 O O . GLY B 1 89 ? -28.913 -33.754 -1.304 1.00 29.59 113 GLY B O 1
ATOM 3155 N N . LYS B 1 90 ? -29.971 -35.651 -1.921 1.00 28.39 114 LYS B N 1
ATOM 3156 C CA . LYS B 1 90 ? -29.414 -36.455 -0.857 1.00 27.87 114 LYS B CA 1
ATOM 3157 C C . LYS B 1 90 ? -27.918 -36.630 -1.087 1.00 27.19 114 LYS B C 1
ATOM 3158 O O . LYS B 1 90 ? -27.491 -37.089 -2.143 1.00 25.70 114 LYS B O 1
ATOM 3164 N N . LEU B 1 91 ? -27.130 -36.226 -0.095 1.00 24.68 115 LEU B N 1
ATOM 3165 C CA . LEU B 1 91 ? -25.689 -36.405 -0.119 1.00 22.88 115 LEU B CA 1
ATOM 3166 C C . LEU B 1 91 ? -25.231 -37.131 1.127 1.00 21.53 115 LEU B C 1
ATOM 3167 O O . LEU B 1 91 ? -25.859 -37.006 2.185 1.00 21.32 115 LEU B O 1
ATOM 3172 N N . HIS B 1 92 ? -24.118 -37.862 0.978 1.00 20.75 116 HIS B N 1
ATOM 3173 C CA . HIS B 1 92 ? -23.458 -38.589 2.039 1.00 21.74 116 HIS B CA 1
ATOM 3174 C C . HIS B 1 92 ? -22.260 -37.738 2.508 1.00 19.59 116 HIS B C 1
ATOM 3175 O O . HIS B 1 92 ? -21.267 -37.583 1.773 1.00 19.13 116 HIS B O 1
ATOM 3182 N N . PHE B 1 93 ? -22.371 -37.191 3.713 1.00 17.26 117 PHE B N 1
ATOM 3183 C CA . PHE B 1 93 ? -21.330 -36.351 4.335 1.00 16.49 117 PHE B CA 1
ATOM 3184 C C . PHE B 1 93 ? -20.500 -37.219 5.300 1.00 14.85 117 PHE B C 1
ATOM 3185 O O . PHE B 1 93 ? -20.976 -38.202 5.844 1.00 15.45 117 PHE B O 1
ATOM 3193 N N . HIS B 1 94 ? -19.244 -36.837 5.527 1.00 14.97 118 HIS B N 1
ATOM 3194 C CA . HIS B 1 94 ? -18.332 -37.627 6.281 1.00 15.37 118 HIS B CA 1
ATOM 3195 C C . HIS B 1 94 ? -17.382 -36.697 7.072 1.00 14.51 118 HIS B C 1
ATOM 3196 O O . HIS B 1 94 ? -16.385 -36.270 6.553 1.00 13.69 118 HIS B O 1
ATOM 3203 N N . ASN B 1 95 ? -17.705 -36.402 8.330 1.00 13.62 119 ASN B N 1
ATOM 3204 C CA . ASN B 1 95 ? -16.816 -35.673 9.216 1.00 14.13 119 ASN B CA 1
ATOM 3205 C C . ASN B 1 95 ? -15.687 -36.590 9.643 1.00 14.39 119 ASN B C 1
ATOM 3206 O O . ASN B 1 95 ? -15.894 -37.806 9.805 1.00 15.32 119 ASN B O 1
ATOM 3211 N N . ILE B 1 96 ? -14.483 -36.050 9.771 1.00 14.06 120 ILE B N 1
ATOM 3212 C CA . ILE B 1 96 ? -13.314 -36.831 10.183 1.00 14.28 120 ILE B CA 1
ATOM 3213 C C . ILE B 1 96 ? -12.847 -36.398 11.569 1.00 14.25 120 ILE B C 1
ATOM 3214 O O . ILE B 1 96 ? -12.494 -35.228 11.754 1.00 14.57 120 ILE B O 1
ATOM 3219 N N . ILE B 1 97 ? -12.835 -37.335 12.521 1.00 14.69 121 ILE B N 1
ATOM 3220 C CA . ILE B 1 97 ? -12.465 -37.024 13.917 1.00 14.83 121 ILE B CA 1
ATOM 3221 C C . ILE B 1 97 ? -11.212 -37.788 14.327 1.00 14.82 121 ILE B C 1
ATOM 3222 O O . ILE B 1 97 ? -11.268 -38.980 14.505 1.00 15.62 121 ILE B O 1
ATOM 3227 N N . ALA B 1 98 ? -10.103 -37.094 14.462 1.00 14.61 122 ALA B N 1
ATOM 3228 C CA . ALA B 1 98 ? -8.821 -37.731 14.816 1.00 15.45 122 ALA B CA 1
ATOM 3229 C C . ALA B 1 98 ? -8.377 -37.332 16.220 1.00 16.56 122 ALA B C 1
ATOM 3230 O O . ALA B 1 98 ? -8.305 -36.151 16.534 1.00 15.41 122 ALA B O 1
ATOM 3232 N N . THR B 1 99 ? -8.052 -38.324 17.053 1.00 17.73 123 THR B N 1
ATOM 3233 C CA . THR B 1 99 ? -7.599 -38.073 18.432 1.00 18.23 123 THR B CA 1
ATOM 3234 C C . THR B 1 99 ? -6.288 -38.820 18.733 1.00 20.04 123 THR B C 1
ATOM 3235 O O . THR B 1 99 ? -6.063 -39.908 18.199 1.00 20.49 123 THR B O 1
ATOM 3239 N N . LEU B 1 100 ? -5.417 -38.230 19.550 1.00 21.71 124 LEU B N 1
ATOM 3240 C CA . LEU B 1 100 ? -4.187 -38.943 19.942 1.00 22.51 124 LEU B CA 1
ATOM 3241 C C . LEU B 1 100 ? -4.563 -39.927 21.033 1.00 24.09 124 LEU B C 1
ATOM 3242 O O . LEU B 1 100 ? -4.115 -41.064 21.017 1.00 26.65 124 LEU B O 1
ATOM 3247 N N . ASN B 1 101 ? -5.405 -39.491 21.965 1.00 23.69 125 ASN B N 1
ATOM 3248 C CA . ASN B 1 101 ? -5.968 -40.366 22.980 1.00 25.61 125 ASN B CA 1
ATOM 3249 C C . ASN B 1 101 ? -7.486 -40.354 22.826 1.00 25.53 125 ASN B C 1
ATOM 3250 O O . ASN B 1 101 ? -8.137 -39.365 23.178 1.00 25.10 125 ASN B O 1
ATOM 3255 N N . PRO B 1 102 ? -8.061 -41.446 22.303 1.00 25.14 126 PRO B N 1
ATOM 3256 C CA . PRO B 1 102 ? -9.508 -41.506 22.142 1.00 25.47 126 PRO B CA 1
ATOM 3257 C C . PRO B 1 102 ? -10.282 -41.621 23.455 1.00 27.17 126 PRO B C 1
ATOM 3258 O O . PRO B 1 102 ? -11.503 -41.491 23.453 1.00 26.85 126 PRO B O 1
ATOM 3262 N N . ASN B 1 103 ? -9.582 -41.849 24.562 1.00 29.00 127 ASN B N 1
ATOM 3263 C CA . ASN B 1 103 ? -10.234 -41.944 25.869 1.00 29.88 127 ASN B CA 1
ATOM 3264 C C . ASN B 1 103 ? -9.902 -40.770 26.785 1.00 29.12 127 ASN B C 1
ATOM 3265 O O . ASN B 1 103 ? -9.976 -40.897 28.021 1.00 29.88 127 ASN B O 1
ATOM 3270 N N . ALA B 1 104 ? -9.517 -39.633 26.201 1.00 26.70 128 ALA B N 1
ATOM 3271 C CA . ALA B 1 104 ? -9.200 -38.448 27.004 1.00 25.41 128 ALA B CA 1
ATOM 3272 C C . ALA B 1 104 ? -10.453 -37.860 27.665 1.00 24.49 128 ALA B C 1
ATOM 3273 O O . ALA B 1 104 ? -11.589 -37.983 27.159 1.00 23.31 128 ALA B O 1
ATOM 3275 N N . GLU B 1 105 ? -10.237 -37.245 28.820 1.00 24.65 129 GLU B N 1
ATOM 3276 C CA . GLU B 1 105 ? -11.269 -36.494 29.513 1.00 24.79 129 GLU B CA 1
ATOM 3277 C C . GLU B 1 105 ? -11.497 -35.142 28.829 1.00 22.91 129 GLU B C 1
ATOM 3278 O O . GLU B 1 105 ? -12.606 -34.642 28.848 1.00 23.44 129 GLU B O 1
ATOM 3284 N N . ARG B 1 106 ? -10.429 -34.522 28.320 1.00 21.38 130 ARG B N 1
ATOM 3285 C CA . ARG B 1 106 ? -10.517 -33.173 27.726 1.00 21.87 130 ARG B CA 1
ATOM 3286 C C . ARG B 1 106 ? -9.707 -33.073 26.444 1.00 20.63 130 ARG B C 1
ATOM 3287 O O . ARG B 1 106 ? -8.694 -33.761 26.295 1.00 18.42 130 ARG B O 1
ATOM 3295 N N . TYR B 1 107 ? -10.161 -32.211 25.535 1.00 17.35 131 TYR B N 1
ATOM 3296 C CA . TYR B 1 107 ? -9.459 -31.982 24.270 1.00 17.22 131 TYR B CA 1
ATOM 3297 C C . TYR B 1 107 ? -9.257 -30.524 23.954 1.00 16.05 131 TYR B C 1
ATOM 3298 O O . TYR B 1 107 ? -10.153 -29.704 24.156 1.00 15.58 131 TYR B O 1
ATOM 3307 N N . LEU B 1 108 ? -8.069 -30.222 23.438 1.00 15.51 132 LEU B N 1
ATOM 3308 C CA . LEU B 1 108 ? -7.891 -29.070 22.577 1.00 14.42 132 LEU B CA 1
ATOM 3309 C C . LEU B 1 108 ? -8.218 -29.595 21.174 1.00 13.99 132 LEU B C 1
ATOM 3310 O O . LEU B 1 108 ? -7.691 -30.659 20.759 1.00 13.20 132 LEU B O 1
ATOM 3315 N N . VAL B 1 109 ? -9.123 -28.903 20.477 1.00 12.71 133 VAL B N 1
ATOM 3316 C CA . VAL B 1 109 ? -9.570 -29.319 19.154 1.00 12.81 133 VAL B CA 1
ATOM 3317 C C . VAL B 1 109 ? -9.129 -28.283 18.116 1.00 12.60 133 VAL B C 1
ATOM 3318 O O . VAL B 1 109 ? -9.449 -27.095 18.243 1.00 12.38 133 VAL B O 1
ATOM 3322 N N . LEU B 1 110 ? -8.375 -28.728 17.115 1.00 12.65 134 LEU B N 1
ATOM 3323 C CA . LEU B 1 110 ? -8.015 -27.865 16.006 1.00 13.13 134 LEU B CA 1
ATOM 3324 C C . LEU B 1 110 ? -8.805 -28.382 14.816 1.00 12.25 134 LEU B C 1
ATOM 3325 O O . LEU B 1 110 ? -8.925 -29.604 14.612 1.00 12.49 134 LEU B O 1
ATOM 3330 N N . SER B 1 111 ? -9.387 -27.465 14.056 1.00 11.94 135 SER B N 1
ATOM 3331 C CA . SER B 1 111 ? -10.356 -27.855 13.048 1.00 12.21 135 SER B CA 1
ATOM 3332 C C . SER B 1 111 ? -10.317 -26.995 11.786 1.00 11.92 135 SER B C 1
ATOM 3333 O O . SER B 1 111 ? -9.784 -25.880 11.783 1.00 12.16 135 SER B O 1
ATOM 3336 N N . CYS B 1 112 ? -10.885 -27.545 10.721 1.00 11.86 136 CYS B N 1
ATOM 3337 C CA . CYS B 1 112 ? -11.092 -26.834 9.450 1.00 12.75 136 CYS B CA 1
ATOM 3338 C C . CYS B 1 112 ? -12.069 -27.648 8.634 1.00 12.64 136 CYS B C 1
ATOM 3339 O O . CYS B 1 112 ? -12.473 -28.710 9.076 1.00 11.60 136 CYS B O 1
ATOM 3342 N N . HIS B 1 113 ? -12.435 -27.182 7.437 1.00 12.15 137 HIS B N 1
ATOM 3343 C CA . HIS B 1 113 ? -13.293 -27.981 6.547 1.00 13.08 137 HIS B CA 1
ATOM 3344 C C . HIS B 1 113 ? -12.472 -28.514 5.341 1.00 12.28 137 HIS B C 1
ATOM 3345 O O . HIS B 1 113 ? -11.565 -27.829 4.859 1.00 12.88 137 HIS B O 1
ATOM 3352 N N . TYR B 1 114 ? -12.787 -29.717 4.906 1.00 11.51 138 TYR B N 1
ATOM 3353 C CA . TYR B 1 114 ? -12.085 -30.390 3.800 1.00 11.74 138 TYR B CA 1
ATOM 3354 C C . TYR B 1 114 ? -12.854 -30.402 2.476 1.00 12.30 138 TYR B C 1
ATOM 3355 O O . TYR B 1 114 ? -12.264 -30.681 1.450 1.00 12.92 138 TYR B O 1
ATOM 3364 N N . ASP B 1 115 ? -14.153 -30.092 2.491 1.00 12.01 139 ASP B N 1
ATOM 3365 C CA . ASP B 1 115 ? -14.911 -29.978 1.241 1.00 13.27 139 ASP B CA 1
ATOM 3366 C C . ASP B 1 115 ? -14.512 -28.727 0.503 1.00 13.54 139 ASP B C 1
ATOM 3367 O O . ASP B 1 115 ? -14.064 -27.769 1.109 1.00 14.79 139 ASP B O 1
ATOM 3372 N N . SER B 1 116 ? -14.696 -28.716 -0.811 1.00 14.44 140 SER B N 1
ATOM 3373 C CA . SER B 1 116 ? -14.613 -27.458 -1.558 1.00 14.59 140 SER B CA 1
ATOM 3374 C C . SER B 1 116 ? -15.986 -27.066 -2.088 1.00 15.45 140 SER B C 1
ATOM 3375 O O . SER B 1 116 ? -16.834 -27.915 -2.307 1.00 15.24 140 SER B O 1
ATOM 3378 N N . LYS B 1 117 ? -16.159 -25.764 -2.303 1.00 17.06 141 LYS B N 1
ATOM 3379 C CA . LYS B 1 117 ? -17.425 -25.188 -2.723 1.00 17.57 141 LYS B CA 1
ATOM 3380 C C . LYS B 1 117 ? -17.783 -25.589 -4.151 1.00 17.26 141 LYS B C 1
ATOM 3381 O O . LYS B 1 117 ? -16.935 -25.540 -5.032 1.00 17.05 141 LYS B O 1
ATOM 3387 N N . TYR B 1 118 ? -19.046 -25.954 -4.333 1.00 18.49 142 TYR B N 1
ATOM 3388 C CA . TYR B 1 118 ? -19.621 -26.288 -5.629 1.00 19.95 142 TYR B CA 1
ATOM 3389 C C . TYR B 1 118 ? -19.788 -24.976 -6.410 1.00 18.95 142 TYR B C 1
ATOM 3390 O O . TYR B 1 118 ? -20.465 -24.045 -5.955 1.00 19.59 142 TYR B O 1
ATOM 3399 N N . MET B 1 119 ? -19.131 -24.902 -7.561 1.00 19.80 143 MET B N 1
ATOM 3400 C CA . MET B 1 119 ? -19.206 -23.716 -8.434 1.00 21.95 143 MET B CA 1
ATOM 3401 C C . MET B 1 119 ? -19.407 -24.169 -9.874 1.00 22.56 143 MET B C 1
ATOM 3402 O O . MET B 1 119 ? -18.429 -24.527 -10.534 1.00 19.35 143 MET B O 1
ATOM 3407 N N . PRO B 1 120 ? -20.656 -24.149 -10.362 1.00 23.14 144 PRO B N 1
ATOM 3408 C CA . PRO B 1 120 ? -20.922 -24.664 -11.702 1.00 25.00 144 PRO B CA 1
ATOM 3409 C C . PRO B 1 120 ? -19.956 -24.141 -12.771 1.00 22.24 144 PRO B C 1
ATOM 3410 O O . PRO B 1 120 ? -19.680 -22.938 -12.845 1.00 23.12 144 PRO B O 1
ATOM 3414 N N . GLY B 1 121 ? -19.390 -25.054 -13.558 1.00 23.48 145 GLY B N 1
ATOM 3415 C CA . GLY B 1 121 ? -18.537 -24.701 -14.691 1.00 23.17 145 GLY B CA 1
ATOM 3416 C C . GLY B 1 121 ? -17.119 -24.309 -14.344 1.00 22.28 145 GLY B C 1
ATOM 3417 O O . GLY B 1 121 ? -16.309 -23.998 -15.209 1.00 23.14 145 GLY B O 1
ATOM 3418 N N . VAL B 1 122 ? -16.814 -24.297 -13.049 1.00 22.96 146 VAL B N 1
ATOM 3419 C CA . VAL B 1 122 ? -15.551 -23.773 -12.573 1.00 23.97 146 VAL B CA 1
ATOM 3420 C C . VAL B 1 122 ? -14.926 -24.850 -11.685 1.00 23.97 146 VAL B C 1
ATOM 3421 O O . VAL B 1 122 ? -15.625 -25.432 -10.861 1.00 24.44 146 VAL B O 1
ATOM 3425 N N . GLU B 1 123 ? -13.648 -25.146 -11.886 1.00 22.92 147 GLU B N 1
ATOM 3426 C CA . GLU B 1 123 ? -12.936 -26.074 -11.006 1.00 24.44 147 GLU B CA 1
ATOM 3427 C C . GLU B 1 123 ? -12.375 -25.329 -9.810 1.00 23.31 147 GLU B C 1
ATOM 3428 O O . GLU B 1 123 ? -11.188 -25.029 -9.772 1.00 26.96 147 GLU B O 1
ATOM 3434 N N . PHE B 1 124 ? -13.218 -25.060 -8.829 1.00 20.58 148 PHE B N 1
ATOM 3435 C CA . PHE B 1 124 ? -12.828 -24.263 -7.667 1.00 19.92 148 PHE B CA 1
ATOM 3436 C C . PHE B 1 124 ? -12.005 -25.080 -6.687 1.00 18.14 148 PHE B C 1
ATOM 3437 O O . PHE B 1 124 ? -12.505 -26.055 -6.161 1.00 19.71 148 PHE B O 1
ATOM 3445 N N . LEU B 1 125 ? -10.759 -24.675 -6.454 1.00 17.83 149 LEU B N 1
ATOM 3446 C CA . LEU B 1 125 ? -9.834 -25.463 -5.647 1.00 17.51 149 LEU B CA 1
ATOM 3447 C C . LEU B 1 125 ? -9.831 -25.099 -4.173 1.00 16.59 149 LEU B C 1
ATOM 3448 O O . LEU B 1 125 ? -9.384 -25.899 -3.354 1.00 16.33 149 LEU B O 1
ATOM 3453 N N . GLY B 1 126 ? -10.287 -23.897 -3.831 1.00 15.77 150 GLY B N 1
ATOM 3454 C CA . GLY B 1 126 ? -10.311 -23.460 -2.420 1.00 16.06 150 GLY B CA 1
ATOM 3455 C C . GLY B 1 126 ? -8.959 -23.632 -1.748 1.00 15.92 150 GLY B C 1
ATOM 3456 O O . GLY B 1 126 ? -8.827 -24.352 -0.734 1.00 15.37 150 GLY B O 1
ATOM 345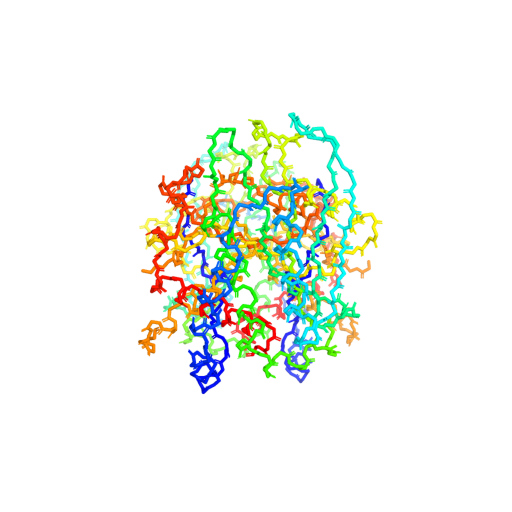7 N N . ALA B 1 127 ? -7.931 -22.973 -2.289 1.00 15.63 151 ALA B N 1
ATOM 3458 C CA . ALA B 1 127 ? -6.604 -23.093 -1.739 1.00 15.91 151 ALA B CA 1
ATOM 3459 C C . ALA B 1 127 ? -6.557 -22.653 -0.268 1.00 16.02 151 ALA B C 1
ATOM 3460 O O . ALA B 1 127 ? -6.049 -23.391 0.586 1.00 17.19 151 ALA B O 1
ATOM 3462 N N . THR B 1 128 ? -7.059 -21.449 -0.010 1.00 17.93 152 THR B N 1
ATOM 3463 C CA . THR B 1 128 ? -7.104 -20.875 1.353 1.00 17.71 152 THR B CA 1
ATOM 3464 C C . THR B 1 128 ? -8.312 -21.426 2.114 1.00 17.33 152 THR B C 1
ATOM 3465 O O . THR B 1 128 ? -8.344 -21.383 3.353 1.00 17.13 152 THR B O 1
ATOM 3469 N N . ASP B 1 129 ? -9.261 -21.988 1.363 1.00 16.14 153 ASP B N 1
ATOM 3470 C CA . ASP B 1 129 ? -10.630 -22.270 1.831 1.00 15.98 153 ASP B CA 1
ATOM 3471 C C . ASP B 1 129 ? -11.041 -23.710 1.475 1.00 15.50 153 ASP B C 1
ATOM 3472 O O . ASP B 1 129 ? -11.884 -23.936 0.586 1.00 16.97 153 ASP B O 1
ATOM 3477 N N . SER B 1 130 ? -10.471 -24.712 2.132 1.00 14.76 154 SER B N 1
ATOM 3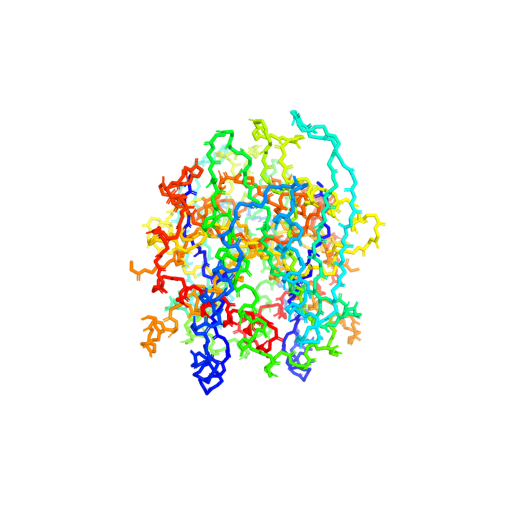478 C CA . SER B 1 130 ? -9.504 -24.605 3.188 1.00 14.87 154 SER B CA 1
ATOM 3479 C C . SER B 1 130 ? -8.440 -25.691 3.013 1.00 14.13 154 SER B C 1
ATOM 3480 O O . SER B 1 130 ? -8.067 -26.388 3.942 1.00 14.25 154 SER B O 1
ATOM 3483 N N . ALA B 1 131 ? -7.944 -25.841 1.788 1.00 13.92 155 ALA B N 1
ATOM 3484 C CA . ALA B 1 131 ? -6.919 -26.833 1.557 1.00 13.83 155 ALA B CA 1
ATOM 3485 C C . ALA B 1 131 ? -5.667 -26.586 2.402 1.00 13.53 155 ALA B C 1
ATOM 3486 O O . ALA B 1 131 ? -5.144 -27.522 2.988 1.00 14.64 155 ALA B O 1
ATOM 3488 N N . VAL B 1 132 ? -5.206 -25.336 2.473 1.00 14.79 156 VAL B N 1
ATOM 3489 C CA . VAL B 1 132 ? -4.027 -24.973 3.242 1.00 15.69 156 VAL B CA 1
ATOM 3490 C C . VAL B 1 132 ? -4.269 -25.278 4.739 1.00 15.59 156 VAL B C 1
ATOM 3491 O O . VAL B 1 132 ? -3.458 -25.979 5.326 1.00 15.12 156 VAL B O 1
ATOM 3495 N N . PRO B 1 133 ? -5.406 -24.824 5.323 1.00 14.28 157 PRO B N 1
ATOM 3496 C CA . PRO B 1 133 ? -5.672 -25.243 6.725 1.00 14.69 157 PRO B CA 1
ATOM 3497 C C . PRO B 1 133 ? -5.620 -26.760 6.960 1.00 14.53 157 PRO B C 1
ATOM 3498 O O . PRO B 1 133 ? -5.033 -27.222 7.951 1.00 14.34 157 PRO B O 1
ATOM 3502 N N . CYS B 1 134 ? -6.214 -27.555 6.070 1.00 14.15 158 CYS B N 1
ATOM 3503 C CA . CYS B 1 134 ? -6.172 -29.002 6.206 1.00 14.72 158 CYS B CA 1
ATOM 3504 C C . CYS B 1 134 ? -4.732 -29.516 6.252 1.00 15.51 158 CYS B C 1
ATOM 3505 O O . CYS B 1 134 ? -4.384 -30.344 7.100 1.00 16.97 158 CYS B O 1
ATOM 3508 N N . ALA B 1 135 ? -3.945 -29.042 5.289 1.00 15.26 159 ALA B N 1
ATOM 3509 C CA . ALA B 1 135 ? -2.529 -29.400 5.197 1.00 16.35 159 ALA B CA 1
ATOM 3510 C C . ALA B 1 135 ? -1.740 -28.944 6.436 1.00 16.12 159 ALA B C 1
ATOM 3511 O O . ALA B 1 135 ? -0.896 -29.685 6.919 1.00 16.56 159 ALA B O 1
ATOM 3513 N N . MET B 1 136 ? -2.001 -27.725 6.926 1.00 15.77 160 MET B N 1
ATOM 3514 C CA . MET B 1 136 ? -1.390 -27.238 8.184 1.00 16.47 160 MET B CA 1
ATOM 3515 C C . MET B 1 136 ? -1.586 -28.220 9.340 1.00 15.54 160 MET B C 1
ATOM 3516 O O . MET B 1 136 ? -0.645 -28.496 10.098 1.00 15.84 160 MET B O 1
ATOM 3521 N N . LEU B 1 137 ? -2.799 -28.777 9.478 1.00 15.11 161 LEU B N 1
ATOM 3522 C CA . LEU B 1 137 ? -3.069 -29.729 10.558 1.00 14.86 161 LEU B CA 1
ATOM 3523 C C . LEU B 1 137 ? -2.388 -31.071 10.356 1.00 15.04 161 LEU B C 1
ATOM 3524 O O . LEU B 1 137 ? -1.864 -31.617 11.304 1.00 16.47 161 LEU B O 1
ATOM 3529 N N . LEU B 1 138 ? -2.406 -31.607 9.136 1.00 15.93 162 LEU B N 1
ATOM 3530 C CA . LEU B 1 138 ? -1.666 -32.824 8.837 1.00 16.52 162 LEU B CA 1
ATOM 3531 C C . LEU B 1 138 ? -0.184 -32.594 9.114 1.00 16.58 162 LEU B C 1
ATOM 3532 O O . LEU B 1 138 ? 0.459 -33.474 9.673 1.00 18.44 162 LEU B O 1
ATOM 3537 N N . ASN B 1 139 ? 0.319 -31.426 8.719 1.00 17.93 163 ASN B N 1
ATOM 3538 C CA . ASN B 1 139 ? 1.738 -31.070 8.900 1.00 18.78 163 ASN B CA 1
ATOM 3539 C C . ASN B 1 139 ? 2.121 -30.952 10.371 1.00 19.79 163 ASN B C 1
ATOM 3540 O O . ASN B 1 139 ? 3.241 -31.331 10.772 1.00 19.87 163 ASN B O 1
ATOM 3545 N N . LEU B 1 140 ? 1.190 -30.435 11.164 1.00 19.18 164 LEU B N 1
ATOM 3546 C CA . LEU B 1 140 ? 1.372 -30.308 12.617 1.00 20.19 164 LEU B CA 1
ATOM 3547 C C . LEU B 1 140 ? 1.609 -31.694 13.216 1.00 21.10 164 LEU B C 1
ATOM 3548 O O . LEU B 1 140 ? 2.574 -31.895 13.973 1.00 23.92 164 LEU B O 1
ATOM 3553 N N . ALA B 1 141 ? 0.752 -32.642 12.853 1.00 20.97 165 ALA B N 1
ATOM 3554 C CA . ALA B 1 141 ? 0.832 -34.021 13.321 1.00 20.67 165 ALA B CA 1
ATOM 3555 C C . ALA B 1 141 ? 2.149 -34.671 12.863 1.00 23.06 165 ALA B C 1
ATOM 3556 O O . ALA B 1 141 ? 2.752 -35.412 13.617 1.00 21.45 165 ALA B O 1
ATOM 3558 N N . GLN B 1 142 ? 2.581 -34.360 11.640 1.00 24.52 166 GLN B N 1
ATOM 3559 C CA . GLN B 1 142 ? 3.873 -34.858 11.110 1.00 25.52 166 GLN B CA 1
ATOM 3560 C C . GLN B 1 142 ? 5.093 -34.214 11.818 1.00 24.69 166 GLN B C 1
ATOM 3561 O O . GLN B 1 142 ? 6.023 -34.906 12.265 1.00 25.14 166 GLN B O 1
ATOM 3567 N N . VAL B 1 143 ? 5.085 -32.891 11.911 1.00 24.38 167 VAL B N 1
ATOM 3568 C CA . VAL B 1 143 ? 6.230 -32.159 12.440 1.00 25.21 167 VAL B CA 1
ATOM 3569 C C . VAL B 1 143 ? 6.440 -32.469 13.939 1.00 26.74 167 VAL B C 1
ATOM 3570 O O . VAL B 1 143 ? 7.584 -32.633 14.394 1.00 25.55 167 VAL B O 1
ATOM 3574 N N . LEU B 1 144 ? 5.350 -32.609 14.685 1.00 26.85 168 LEU B N 1
ATOM 3575 C CA . LEU B 1 144 ? 5.432 -32.737 16.148 1.00 27.92 168 LEU B CA 1
ATOM 3576 C C . LEU B 1 144 ? 5.184 -34.149 16.651 1.00 28.49 168 LEU B C 1
ATOM 3577 O O . LEU B 1 144 ? 4.890 -34.333 17.822 1.00 27.92 168 LEU B O 1
ATOM 3582 N N . GLN B 1 145 ? 5.324 -35.161 15.801 1.00 29.67 169 GLN B N 1
ATOM 3583 C CA . GLN B 1 145 ? 4.932 -36.505 16.212 1.00 30.11 169 GLN B CA 1
ATOM 3584 C C . GLN B 1 145 ? 5.657 -36.962 17.493 1.00 30.64 169 GLN B C 1
ATOM 3585 O O . GLN B 1 145 ? 5.047 -37.577 18.359 1.00 28.90 169 GLN B O 1
ATOM 3591 N N . GLU B 1 146 ? 6.942 -36.628 17.623 1.00 31.22 170 GLU B N 1
ATOM 3592 C CA . GLU B 1 146 ? 7.700 -37.005 18.824 1.00 33.25 170 GLU B CA 1
ATOM 3593 C C . GLU B 1 146 ? 7.184 -36.263 20.047 1.00 31.27 170 GLU B C 1
ATOM 3594 O O . GLU B 1 146 ? 6.904 -36.887 21.054 1.00 33.44 170 GLU B O 1
ATOM 3600 N N . GLN B 1 147 ? 7.015 -34.945 19.925 1.00 30.08 171 GLN B N 1
ATOM 3601 C CA . GLN B 1 147 ? 6.554 -34.092 21.030 1.00 30.42 171 GLN B CA 1
ATOM 3602 C C . GLN B 1 147 ? 5.109 -34.410 21.493 1.00 30.52 171 GLN B C 1
ATOM 3603 O O . GLN B 1 147 ? 4.767 -34.185 22.648 1.00 30.53 171 GLN B O 1
ATOM 3609 N N . LEU B 1 148 ? 4.272 -34.902 20.580 1.00 28.73 172 LEU B N 1
ATOM 3610 C CA . LEU B 1 148 ? 2.867 -35.226 20.861 1.00 29.90 172 LEU B CA 1
ATOM 3611 C C . LEU B 1 148 ? 2.626 -36.613 21.490 1.00 30.23 172 LEU B C 1
ATOM 3612 O O . LEU B 1 148 ? 1.514 -36.916 21.957 1.00 29.02 172 LEU B O 1
ATOM 3617 N N . LYS B 1 149 ? 3.646 -37.467 21.508 1.00 31.22 173 LYS B N 1
ATOM 3618 C CA . LYS B 1 149 ? 3.459 -38.865 21.973 1.00 31.27 173 LYS B CA 1
ATOM 3619 C C . LYS B 1 149 ? 2.838 -39.064 23.383 1.00 30.25 173 LYS B C 1
ATOM 3620 O O . LYS B 1 149 ? 1.982 -39.928 23.554 1.00 30.50 173 LYS B O 1
ATOM 3626 N N . PRO B 1 150 ? 3.293 -38.296 24.389 1.00 30.78 174 PRO B N 1
ATOM 3627 C CA . PRO B 1 150 ? 2.688 -38.344 25.725 1.00 30.96 174 PRO B CA 1
ATOM 3628 C C . PRO B 1 150 ? 1.171 -38.103 25.720 1.00 31.81 174 PRO B C 1
ATOM 3629 O O . PRO B 1 150 ? 0.466 -38.668 26.559 1.00 30.56 174 PRO B O 1
ATOM 3633 N N . LEU B 1 151 ? 0.679 -37.304 24.763 1.00 29.13 175 LEU B N 1
ATOM 3634 C CA . LEU B 1 151 ? -0.762 -37.034 24.649 1.00 27.81 175 LEU B CA 1
ATOM 3635 C C . LEU B 1 151 ? -1.606 -38.236 24.231 1.00 26.24 175 LEU B C 1
ATOM 3636 O O . LEU B 1 151 ? -2.843 -38.164 24.241 1.00 25.41 175 LEU B O 1
ATOM 3641 N N . LYS B 1 152 ? -0.971 -39.348 23.868 1.00 26.53 176 LYS B N 1
ATOM 3642 C CA . LYS B 1 152 ? -1.716 -40.572 23.610 1.00 27.77 176 LYS B CA 1
ATOM 3643 C C . LYS B 1 152 ? -2.301 -41.169 24.894 1.00 28.73 176 LYS B C 1
ATOM 3644 O O . LYS B 1 152 ? -3.265 -41.940 24.849 1.00 26.59 176 LYS B O 1
ATOM 3650 N N . LYS B 1 153 ? -1.738 -40.795 26.045 1.00 29.14 177 LYS B N 1
ATOM 3651 C CA . LYS B 1 153 ? -2.170 -41.383 27.327 1.00 30.79 177 LYS B CA 1
ATOM 3652 C C . LYS B 1 153 ? -2.668 -40.382 28.365 1.00 30.76 177 LYS B C 1
ATOM 3653 O O . LYS B 1 153 ? -3.139 -40.785 29.414 1.00 33.09 177 LYS B O 1
ATOM 3659 N N . SER B 1 154 ? -2.580 -39.090 28.073 1.00 29.66 178 SER B N 1
ATOM 3660 C CA . SER B 1 154 ? -2.902 -38.052 29.047 1.00 27.95 178 SER B CA 1
ATOM 3661 C C . SER B 1 154 ? -4.409 -37.743 29.100 1.00 26.60 178 SER B C 1
ATOM 3662 O O . SER B 1 154 ? -5.138 -38.010 28.157 1.00 25.61 178 SER B O 1
ATOM 3665 N N . LYS B 1 155 ? -4.862 -37.184 30.219 1.00 25.13 179 LYS B N 1
ATOM 3666 C CA . LYS B 1 155 ? -6.269 -36.795 30.391 1.00 23.73 179 LYS B CA 1
ATOM 3667 C C . LYS B 1 155 ? -6.652 -35.622 29.475 1.00 21.57 179 LYS B C 1
ATOM 3668 O O . LYS B 1 155 ? -7.802 -35.516 29.052 1.00 21.19 179 LYS B O 1
ATOM 3674 N N . LEU B 1 156 ? -5.692 -34.747 29.208 1.00 20.59 180 LEU B N 1
ATOM 3675 C CA . LEU B 1 156 ? -5.877 -33.665 28.226 1.00 21.04 180 LEU B CA 1
ATOM 3676 C C . LEU B 1 156 ? -5.110 -34.078 26.976 1.00 20.10 180 LEU B C 1
ATOM 3677 O O . LEU B 1 156 ? -3.908 -34.347 27.022 1.00 20.93 180 LEU B O 1
ATOM 3682 N N . SER B 1 157 ? -5.822 -34.135 25.855 1.00 19.08 181 SER B N 1
ATOM 3683 C CA . SER B 1 157 ? -5.219 -34.566 24.616 1.00 19.15 181 SER B CA 1
ATOM 3684 C C . SER B 1 157 ? -5.626 -33.633 23.478 1.00 17.82 181 SER B C 1
ATOM 3685 O O . SER B 1 157 ? -6.246 -32.606 23.708 1.00 17.43 181 SER B O 1
ATOM 3688 N N . LEU B 1 158 ? -5.236 -34.016 22.267 1.00 17.48 182 LEU B N 1
ATOM 3689 C CA . LEU B 1 158 ? -5.428 -33.227 21.073 1.00 16.14 182 LEU B CA 1
ATOM 3690 C C . LEU B 1 158 ? -6.375 -33.963 20.102 1.00 15.46 182 LEU B C 1
ATOM 3691 O O . LEU B 1 158 ? -6.227 -35.172 19.841 1.00 16.41 182 LEU B O 1
ATOM 3696 N N . MET B 1 159 ? -7.318 -33.203 19.551 1.00 15.02 183 MET B N 1
ATOM 3697 C CA . MET B 1 159 ? -8.183 -33.666 18.471 1.00 14.89 183 MET B CA 1
ATOM 3698 C C . MET B 1 159 ? -7.969 -32.794 17.237 1.00 13.96 183 MET B C 1
ATOM 3699 O O . MET B 1 159 ? -7.927 -31.567 17.341 1.00 13.74 183 MET B O 1
ATOM 3704 N N . LEU B 1 160 ? -7.828 -33.432 16.077 1.00 13.10 184 LEU B N 1
ATOM 3705 C CA . LEU B 1 160 ? -7.947 -32.756 14.787 1.00 13.17 184 LEU B CA 1
ATOM 3706 C C . LEU B 1 160 ? -9.294 -33.127 14.134 1.00 12.60 184 LEU B C 1
ATOM 3707 O O . LEU B 1 160 ? -9.601 -34.320 13.960 1.00 12.83 184 LEU B O 1
ATOM 3712 N N . LEU B 1 161 ? -10.105 -32.127 13.795 1.00 12.03 185 LEU B N 1
ATOM 3713 C CA . LEU B 1 161 ? -11.492 -32.317 13.353 1.00 12.15 185 LEU B CA 1
ATOM 3714 C C . LEU B 1 161 ? -11.637 -31.666 11.973 1.00 11.52 185 LEU B C 1
ATOM 3715 O O . LEU B 1 161 ? -11.482 -30.424 11.821 1.00 12.70 185 LEU B O 1
ATOM 3720 N N . PHE B 1 162 ? -11.871 -32.496 10.965 1.00 11.65 186 PHE B N 1
ATOM 3721 C CA . PHE B 1 162 ? -12.040 -32.062 9.622 1.00 12.10 186 PHE B CA 1
ATOM 3722 C C . PHE B 1 162 ? -13.511 -32.124 9.260 1.00 11.59 186 PHE B C 1
ATOM 3723 O O . PHE B 1 162 ? -14.099 -33.199 9.040 1.00 11.95 186 PHE B O 1
ATOM 3731 N N . PHE B 1 163 ? -14.135 -30.968 9.294 1.00 11.89 187 PHE B N 1
ATOM 3732 C CA . PHE B 1 163 ? -15.563 -30.880 8.998 1.00 11.94 187 PHE B CA 1
ATOM 3733 C C . PHE B 1 163 ? -15.848 -31.093 7.516 1.00 12.29 187 PHE B C 1
ATOM 3734 O O . PHE B 1 163 ? -15.088 -30.645 6.690 1.00 12.91 187 PHE B O 1
ATOM 3742 N N . ASP B 1 164 ? -16.969 -31.754 7.216 1.00 12.17 188 ASP B N 1
ATOM 3743 C CA . ASP B 1 164 ? -17.490 -31.871 5.835 1.00 12.97 188 ASP B CA 1
ATOM 3744 C C . ASP B 1 164 ? -18.666 -30.935 5.623 1.00 13.55 188 ASP B C 1
ATOM 3745 O O . ASP B 1 164 ? -19.312 -30.484 6.590 1.00 12.36 188 ASP B O 1
ATOM 3750 N N . GLY B 1 165 ? -18.945 -30.644 4.353 1.00 13.71 189 GLY B N 1
ATOM 3751 C CA . GLY B 1 165 ? -20.099 -29.850 3.963 1.00 13.85 189 GLY B CA 1
ATOM 3752 C C . GLY B 1 165 ? -20.149 -28.465 4.577 1.00 15.04 189 GLY B C 1
ATOM 3753 O O . GLY B 1 165 ? -21.221 -27.962 4.881 1.00 16.35 189 GLY B O 1
ATOM 3754 N N . GLU B 1 166 ? -19.002 -27.845 4.809 1.00 14.61 190 GLU B N 1
ATOM 3755 C CA . GLU B 1 166 ? -18.985 -26.424 5.230 1.00 15.76 190 GLU B CA 1
ATOM 3756 C C . GLU B 1 166 ? -19.694 -25.492 4.242 1.00 15.61 190 GLU B C 1
ATOM 3757 O O . GLU B 1 166 ? -20.481 -24.625 4.647 1.00 16.10 190 GLU B O 1
ATOM 3763 N N . GLU B 1 167 ? -19.451 -25.697 2.953 1.00 15.57 191 GLU B N 1
ATOM 3764 C CA . GLU B 1 167 ? -19.889 -24.763 1.917 1.00 16.96 191 GLU B CA 1
ATOM 3765 C C . GLU B 1 167 ? -21.367 -24.971 1.517 1.00 17.80 191 GLU B C 1
ATOM 3766 O O . GLU B 1 167 ? -21.856 -26.092 1.473 1.00 18.70 191 GLU B O 1
ATOM 3772 N N . ALA B 1 168 ? -22.071 -23.867 1.262 1.00 19.26 192 ALA B N 1
ATOM 3773 C CA . ALA B 1 168 ? -23.415 -23.913 0.690 1.00 21.09 192 ALA B CA 1
ATOM 3774 C C . ALA B 1 168 ? -23.371 -24.488 -0.721 1.00 21.46 192 ALA B C 1
ATOM 3775 O O . ALA B 1 168 ? -22.343 -24.426 -1.387 1.00 21.50 192 ALA B O 1
ATOM 3777 N N . PHE B 1 169 ? -24.489 -25.053 -1.156 1.00 22.18 193 PHE B N 1
ATOM 3778 C CA . PHE B 1 169 ? -24.619 -25.564 -2.524 1.00 23.84 193 PHE B CA 1
ATOM 3779 C C . PHE B 1 169 ? -25.362 -24.587 -3.425 1.00 26.85 193 PHE B C 1
ATOM 3780 O O . PHE B 1 169 ? -25.141 -24.585 -4.631 1.00 29.44 193 PHE B O 1
ATOM 3788 N N . GLU B 1 170 ? -26.214 -23.746 -2.840 1.00 29.26 194 GLU B N 1
ATOM 3789 C CA . GLU B 1 170 ? -27.008 -22.779 -3.618 1.00 32.93 194 GLU B CA 1
ATOM 3790 C C . GLU B 1 170 ? -26.788 -21.357 -3.118 1.00 33.12 194 GLU B C 1
ATOM 3791 O O . GLU B 1 170 ? -26.326 -20.501 -3.863 1.00 34.53 194 GLU B O 1
ATOM 3797 N N . GLU B 1 171 ? -27.118 -21.124 -1.850 1.00 33.47 195 GLU B N 1
ATOM 3798 C CA . GLU B 1 171 ? -27.010 -19.808 -1.229 1.00 34.64 195 GLU B CA 1
ATOM 3799 C C . GLU B 1 171 ? -26.775 -20.010 0.265 1.00 31.42 195 GLU B C 1
ATOM 3800 O O . GLU B 1 171 ? -27.548 -20.699 0.927 1.00 29.31 195 GLU B O 1
ATOM 3806 N N . TRP B 1 172 ? -25.711 -19.405 0.785 1.00 30.65 196 TRP B N 1
ATOM 3807 C CA . TRP B 1 172 ? -25.322 -19.584 2.185 1.00 30.30 196 TRP B CA 1
ATOM 3808 C C . TRP B 1 172 ? -26.456 -19.142 3.082 1.00 31.71 196 TRP B C 1
ATOM 3809 O O . TRP B 1 172 ? -26.964 -18.017 2.950 1.00 31.93 196 TRP B O 1
ATOM 3820 N N . GLY B 1 173 ? -26.844 -20.031 3.985 1.00 31.49 197 GLY B N 1
ATOM 3821 C CA . GLY B 1 173 ? -27.908 -19.752 4.941 1.00 33.28 197 GLY B CA 1
ATOM 3822 C C . GLY B 1 173 ? -28.046 -20.860 5.979 1.00 33.82 197 GLY B C 1
ATOM 3823 O O . GLY B 1 173 ? -27.409 -21.921 5.862 1.00 29.17 197 GLY B O 1
ATOM 3824 N N . PRO B 1 174 ? -28.902 -20.634 6.993 1.00 35.11 198 PRO B N 1
ATOM 3825 C CA . PRO B 1 174 ? -29.120 -21.580 8.103 1.00 35.79 198 PRO B CA 1
ATOM 3826 C C . PRO B 1 174 ? -29.267 -23.057 7.705 1.00 34.35 198 PRO B C 1
ATOM 3827 O O . PRO B 1 174 ? -28.809 -23.946 8.432 1.00 33.09 198 PRO B O 1
ATOM 3831 N N . LYS B 1 175 ? -29.898 -23.322 6.565 1.00 31.85 199 LYS B N 1
ATOM 3832 C CA . LYS B 1 175 ? -30.167 -24.683 6.162 1.00 29.15 199 LYS B CA 1
ATOM 3833 C C . LYS B 1 175 ? -29.349 -25.156 4.955 1.00 27.38 199 LYS B C 1
ATOM 3834 O O . LYS B 1 175 ? -29.512 -26.309 4.506 1.00 28.22 199 LYS B O 1
ATOM 3840 N N . ASP B 1 176 ? -28.449 -24.301 4.476 1.00 25.27 200 ASP B N 1
ATOM 3841 C CA . ASP B 1 176 ? -27.587 -24.595 3.322 1.00 24.25 200 ASP B CA 1
ATOM 3842 C C . ASP B 1 176 ? -26.203 -24.048 3.606 1.00 22.24 200 ASP B C 1
ATOM 3843 O O . ASP B 1 176 ? -25.748 -23.087 2.994 1.00 22.68 200 ASP B O 1
ATOM 3848 N N . SER B 1 177 ? -25.558 -24.647 4.594 1.00 19.66 201 SER B N 1
ATOM 3849 C CA . SER B 1 177 ? -24.183 -24.326 4.980 1.00 19.27 201 SER B CA 1
ATOM 3850 C C . SER B 1 177 ? -23.868 -25.252 6.153 1.00 18.22 201 SER B C 1
ATOM 3851 O O . SER B 1 177 ? -24.780 -25.811 6.746 1.00 17.17 201 SER B O 1
ATOM 3854 N N . ILE B 1 178 ? -22.580 -25.405 6.463 1.00 17.40 202 ILE B N 1
ATOM 3855 C CA . ILE B 1 178 ? -22.111 -26.101 7.646 1.00 15.88 202 ILE B CA 1
ATOM 3856 C C . ILE B 1 178 ? -22.914 -27.373 8.002 1.00 15.42 202 ILE B C 1
ATOM 3857 O O . ILE B 1 178 ? -23.298 -27.607 9.144 1.00 15.50 202 ILE B O 1
ATOM 3862 N N . TYR B 1 179 ? -23.084 -28.235 7.002 1.00 15.38 203 TYR B N 1
ATOM 3863 C CA . TYR B 1 179 ? -23.816 -29.475 7.142 1.00 15.80 203 TYR B CA 1
ATOM 3864 C C . TYR B 1 179 ? -23.181 -30.410 8.171 1.00 15.05 203 TYR B C 1
ATOM 3865 O O . TYR B 1 179 ? -23.849 -30.943 9.061 1.00 15.59 203 TYR B O 1
ATOM 3874 N N . GLY B 1 180 ? -21.885 -30.645 8.015 1.00 13.81 204 GLY B N 1
ATOM 3875 C CA . GLY B 1 180 ? -21.170 -31.537 8.899 1.00 13.28 204 GLY B CA 1
ATOM 3876 C C . GLY B 1 180 ? -21.104 -31.018 10.324 1.00 12.59 204 GLY B C 1
ATOM 3877 O O . GLY B 1 180 ? -21.235 -31.797 11.251 1.00 13.94 204 GLY B O 1
ATOM 3878 N N . ALA B 1 181 ? -20.852 -29.721 10.502 1.00 13.30 205 ALA B N 1
ATOM 3879 C CA . ALA B 1 181 ? -20.755 -29.121 11.850 1.00 14.18 205 ALA B CA 1
ATOM 3880 C C . ALA B 1 181 ? -22.113 -29.160 12.580 1.00 15.86 205 ALA B C 1
ATOM 3881 O O . ALA B 1 181 ? -22.187 -29.506 13.762 1.00 15.11 205 ALA B O 1
ATOM 3883 N N . ARG B 1 182 ? -23.190 -28.836 11.863 1.00 15.85 206 ARG B N 1
ATOM 3884 C CA . ARG B 1 182 ? -24.534 -28.872 12.463 1.00 17.26 206 ARG B CA 1
ATOM 3885 C C . ARG B 1 182 ? -24.885 -30.285 12.926 1.00 17.29 206 ARG B C 1
ATOM 3886 O O . ARG B 1 182 ? -25.387 -30.471 14.035 1.00 18.15 206 ARG B O 1
ATOM 3894 N N . HIS B 1 183 ? -24.593 -31.286 12.099 1.00 16.15 207 HIS B N 1
ATOM 3895 C CA . HIS B 1 183 ? -24.832 -32.672 12.450 1.00 16.93 207 HIS B CA 1
ATOM 3896 C C . HIS B 1 183 ? -24.015 -33.126 13.649 1.00 15.90 207 HIS B C 1
ATOM 3897 O O . HIS B 1 183 ? -24.564 -33.706 14.574 1.00 15.00 207 HIS B O 1
ATOM 3904 N N . LEU B 1 184 ? -22.710 -32.815 13.644 1.00 15.04 208 LEU B N 1
ATOM 3905 C CA . LEU B 1 184 ? -21.813 -33.312 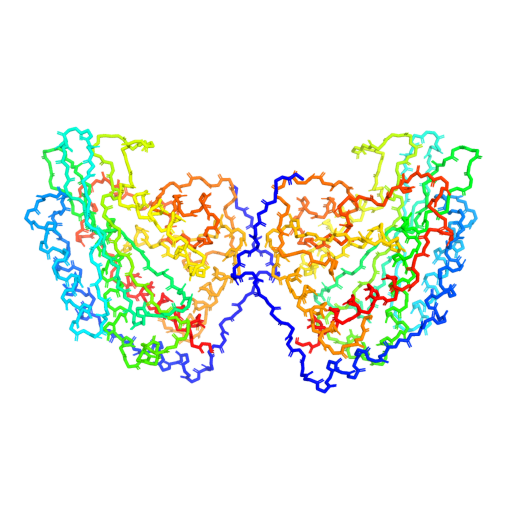14.670 1.00 15.37 208 LEU B CA 1
ATOM 3906 C C . LEU B 1 184 ? -22.046 -32.613 16.023 1.00 14.74 208 LEU B C 1
ATOM 3907 O O . LEU B 1 184 ? -21.986 -33.252 17.058 1.00 14.12 208 LEU B O 1
ATOM 3912 N N . ALA B 1 185 ? -22.336 -31.314 16.004 1.00 14.54 209 ALA B N 1
ATOM 3913 C CA . ALA B 1 185 ? -22.610 -30.598 17.235 1.00 14.57 209 ALA B CA 1
ATOM 3914 C C . ALA B 1 185 ? -23.898 -31.148 17.879 1.00 15.98 209 ALA B C 1
ATOM 3915 O O . ALA B 1 185 ? -23.933 -31.345 19.088 1.00 16.77 209 ALA B O 1
ATOM 3917 N N . LYS B 1 186 ? -24.926 -31.423 17.063 1.00 17.20 210 LYS B N 1
ATOM 3918 C CA . LYS B 1 186 ? -26.168 -32.014 17.561 1.00 19.04 210 LYS B CA 1
ATOM 3919 C C . LYS B 1 186 ? -25.937 -33.437 18.106 1.00 18.71 210 LYS B C 1
ATOM 3920 O O . LYS B 1 186 ? -26.402 -33.782 19.202 1.00 20.82 210 LYS B O 1
ATOM 3926 N N . LYS B 1 187 ? -25.187 -34.241 17.378 1.00 16.97 211 LYS B N 1
ATOM 3927 C CA . LYS B 1 187 ? -24.828 -35.570 17.792 1.00 17.75 211 LYS B CA 1
ATOM 3928 C C . LYS B 1 187 ? -24.046 -35.595 19.120 1.00 17.72 211 LYS B C 1
ATOM 3929 O O . LYS B 1 187 ? -24.339 -36.374 20.046 1.00 17.08 211 LYS B O 1
ATOM 3935 N N . TRP B 1 188 ? -23.037 -34.750 19.211 1.00 16.33 212 TRP B N 1
ATOM 3936 C CA . TRP B 1 188 ? -22.214 -34.754 20.401 1.00 15.87 212 TRP B CA 1
ATOM 3937 C C . TRP B 1 188 ? -22.979 -34.177 21.597 1.00 16.87 212 TRP B C 1
ATOM 3938 O O . TRP B 1 188 ? -22.723 -34.589 22.726 1.00 17.43 212 TRP B O 1
ATOM 3949 N N . HIS B 1 189 ? -23.937 -33.287 21.347 1.00 16.74 213 HIS B N 1
ATOM 3950 C CA . HIS B 1 189 ? -24.795 -32.778 22.415 1.00 19.26 213 HIS B CA 1
ATOM 3951 C C . HIS B 1 189 ? -25.585 -33.918 23.029 1.00 19.07 213 HIS B C 1
ATOM 3952 O O . HIS B 1 189 ? -25.619 -34.075 24.252 1.00 18.28 213 HIS B O 1
ATOM 3959 N N . HIS B 1 190 ? -26.249 -34.691 22.167 1.00 21.26 214 HIS B N 1
ATOM 3960 C CA . HIS B 1 190 ? -26.995 -35.875 22.588 1.00 22.83 214 HIS B CA 1
ATOM 3961 C C . HIS B 1 190 ? -26.148 -36.916 23.310 1.00 22.17 214 HIS B C 1
ATOM 3962 O O . HIS B 1 190 ? -26.610 -37.563 24.259 1.00 21.65 214 HIS B O 1
ATOM 3969 N N . GLU B 1 191 ? -24.905 -37.081 22.875 1.00 19.57 215 GLU B N 1
ATOM 3970 C CA . GLU B 1 191 ? -23.984 -38.054 23.446 1.00 20.30 215 GLU B CA 1
ATOM 3971 C C . GLU B 1 191 ? -23.175 -37.560 24.666 1.00 18.29 215 GLU B C 1
ATOM 3972 O O . GLU B 1 191 ? -22.419 -38.325 25.256 1.00 18.23 215 GLU B O 1
ATOM 3978 N N . GLY B 1 192 ? -23.338 -36.295 25.033 1.00 17.87 216 GLY B N 1
ATOM 3979 C CA . GLY B 1 192 ? -22.645 -35.714 26.181 1.00 17.48 216 GLY B CA 1
ATOM 3980 C C . GLY B 1 192 ? -21.159 -35.593 25.894 1.00 17.47 216 GLY B C 1
ATOM 3981 O O . GLY B 1 192 ? -20.339 -35.876 26.743 1.00 17.16 216 GLY B O 1
ATOM 3982 N N . LYS B 1 193 ? -20.831 -35.191 24.669 1.00 16.69 217 LYS B N 1
ATOM 3983 C CA . LYS B 1 193 ? -19.437 -35.169 24.210 1.00 17.35 217 LYS B CA 1
ATOM 3984 C C . LYS B 1 193 ? -19.005 -33.729 23.837 1.00 16.70 217 LYS B C 1
ATOM 3985 O O . LYS B 1 193 ? -18.003 -33.552 23.177 1.00 17.06 217 LYS B O 1
ATOM 3991 N N . LEU B 1 194 ? -19.752 -32.714 24.263 1.00 15.69 218 LEU B N 1
ATOM 3992 C CA . LEU B 1 194 ? -19.378 -31.309 23.983 1.00 15.24 218 LEU B CA 1
ATOM 3993 C C . LEU B 1 194 ? -18.590 -30.658 25.135 1.00 16.11 218 LEU B C 1
ATOM 3994 O O . LEU B 1 194 ? -17.615 -29.967 24.925 1.00 14.68 218 LEU B O 1
ATOM 3999 N N . ASP B 1 195 ? -18.979 -30.941 26.373 1.00 17.12 219 ASP B N 1
ATOM 4000 C CA . ASP B 1 195 ? -18.295 -30.385 27.543 1.00 17.85 219 ASP B CA 1
ATOM 4001 C C . ASP B 1 195 ? -16.794 -30.664 27.576 1.00 17.15 219 ASP B C 1
ATOM 4002 O O . ASP B 1 195 ? -16.000 -29.831 28.033 1.00 17.83 219 ASP B O 1
ATOM 4007 N N . ARG B 1 196 ? -16.404 -31.833 27.096 1.00 16.80 220 ARG B N 1
ATOM 4008 C CA . ARG B 1 196 ? -14.980 -32.234 27.051 1.00 16.33 220 ARG B CA 1
ATOM 4009 C C . ARG B 1 196 ? -14.090 -31.394 26.110 1.00 15.42 220 ARG B C 1
ATOM 4010 O O . ARG B 1 196 ? -12.850 -31.504 26.158 1.00 15.94 220 ARG B O 1
ATOM 4018 N N . ILE B 1 197 ? -14.710 -30.578 25.270 1.00 14.82 221 ILE B N 1
ATOM 4019 C CA . ILE B 1 197 ? -13.959 -29.667 24.396 1.00 13.82 221 ILE B CA 1
ATOM 4020 C C . ILE B 1 197 ? -13.540 -28.450 25.198 1.00 13.89 221 ILE B C 1
ATOM 4021 O O . ILE B 1 197 ? -14.371 -27.631 25.610 1.00 14.89 221 ILE B O 1
ATOM 4026 N N . ASP B 1 198 ? -12.245 -28.304 25.437 1.00 14.30 222 ASP B N 1
ATOM 4027 C CA . ASP B 1 198 ? -11.743 -27.097 26.103 1.00 14.80 222 ASP B CA 1
ATOM 4028 C C . ASP B 1 198 ? -12.012 -25.864 25.257 1.00 14.80 222 ASP B C 1
ATOM 4029 O O . ASP B 1 198 ? -12.566 -24.848 25.724 1.00 13.69 222 ASP B O 1
ATOM 4034 N N . MET B 1 199 ? -11.633 -25.991 23.993 1.00 14.25 223 MET B N 1
ATOM 4035 C CA . MET B 1 199 ? -11.719 -24.924 23.000 1.00 15.16 223 MET B CA 1
ATOM 4036 C C . MET B 1 199 ? -11.716 -25.586 21.646 1.00 14.30 223 MET B C 1
ATOM 4037 O O . MET B 1 199 ? -11.002 -26.569 21.435 1.00 14.16 223 MET B O 1
ATOM 4042 N N . LEU B 1 200 ? -12.549 -25.059 20.754 1.00 13.43 224 LEU B N 1
ATOM 4043 C CA . LEU B 1 200 ? -12.592 -25.461 19.329 1.00 12.96 224 LEU B CA 1
ATOM 4044 C C . LEU B 1 200 ? -11.901 -24.340 18.594 1.00 13.18 224 LEU B C 1
ATOM 4045 O O . LEU B 1 200 ? -12.418 -23.221 18.547 1.00 12.71 224 LEU B O 1
ATOM 4050 N N . VAL B 1 201 ? -10.723 -24.636 18.068 1.00 13.95 225 VAL B N 1
ATOM 4051 C CA . VAL B 1 201 ? -9.921 -23.660 17.352 1.00 13.36 225 VAL B CA 1
ATOM 4052 C C . VAL B 1 201 ? -10.211 -23.967 15.871 1.00 13.66 225 VAL B C 1
ATOM 4053 O O . VAL B 1 201 ? -9.985 -25.101 15.429 1.00 14.19 225 VAL B O 1
ATOM 4057 N N . LEU B 1 202 ? -10.765 -22.980 15.165 1.00 13.20 226 LEU B N 1
ATOM 4058 C CA . LEU B 1 202 ? -11.178 -23.168 13.770 1.00 12.81 226 LEU B CA 1
ATOM 4059 C C . LEU B 1 202 ? -10.283 -22.336 12.865 1.00 13.28 226 LEU B C 1
ATOM 4060 O O . LEU B 1 202 ? -10.267 -21.106 12.932 1.00 14.24 226 LEU B O 1
ATOM 4065 N N . LEU B 1 203 ? -9.535 -23.032 12.012 1.00 13.83 227 LEU B N 1
ATOM 4066 C CA . LEU B 1 203 ? -8.665 -22.403 10.992 1.00 13.63 227 LEU B CA 1
ATOM 4067 C C . LEU B 1 203 ? -9.452 -22.270 9.689 1.00 14.48 227 LEU B C 1
ATOM 4068 O O . LEU B 1 203 ? -10.023 -23.233 9.212 1.00 14.30 227 LEU B O 1
ATOM 4073 N N . ASP B 1 204 ? -9.491 -21.080 9.100 1.00 15.04 228 ASP B N 1
ATOM 4074 C CA . ASP B 1 204 ? -10.172 -20.912 7.807 1.00 15.72 228 ASP B CA 1
ATOM 4075 C C . ASP B 1 204 ? -9.560 -19.716 7.047 1.00 16.56 228 ASP B C 1
ATOM 4076 O O . ASP B 1 204 ? -9.157 -18.720 7.662 1.00 16.78 228 ASP B O 1
ATOM 4081 N N . LEU B 1 205 ? -9.505 -19.843 5.718 1.00 16.55 229 LEU B N 1
ATOM 4082 C CA . LEU B 1 205 ? -9.065 -18.759 4.810 1.00 16.93 229 LEU B CA 1
ATOM 4083 C C . LEU B 1 205 ? -7.597 -18.370 5.068 1.00 17.60 229 LEU B C 1
ATOM 4084 O O . LEU B 1 205 ? -7.263 -17.180 5.197 1.00 19.20 229 LEU B O 1
ATOM 4089 N N . LEU B 1 206 ? -6.747 -19.381 5.219 1.00 18.10 230 LEU B N 1
ATOM 4090 C CA . LEU B 1 206 ? -5.320 -19.191 5.480 1.00 18.39 230 LEU B CA 1
ATOM 4091 C C . LEU B 1 206 ? -4.445 -19.554 4.286 1.00 19.30 230 LEU B C 1
ATOM 4092 O O . LEU B 1 206 ? -4.715 -20.508 3.569 1.00 19.39 230 LEU B O 1
ATOM 4097 N N . GLY B 1 207 ? -3.336 -18.837 4.130 1.00 20.90 231 GLY B N 1
ATOM 4098 C CA . GLY B 1 207 ? -2.406 -19.118 3.040 1.00 21.32 231 GLY B CA 1
ATOM 4099 C C . GLY B 1 207 ? -2.159 -17.947 2.087 1.00 23.29 231 GLY B C 1
ATOM 4100 O O . GLY B 1 207 ? -1.179 -17.970 1.346 1.00 29.07 231 GLY B O 1
ATOM 4101 N N . ALA B 1 208 ? -3.044 -16.954 2.089 1.00 24.49 232 ALA B N 1
ATOM 4102 C CA . ALA B 1 208 ? -2.870 -15.721 1.296 1.00 24.33 232 ALA B CA 1
ATOM 4103 C C . ALA B 1 208 ? -2.018 -14.716 2.056 1.00 25.89 232 ALA B C 1
ATOM 4104 O O . ALA B 1 208 ? -1.798 -14.861 3.260 1.00 24.62 232 ALA B O 1
ATOM 4106 N N . PRO B 1 209 ? -1.503 -13.683 1.348 1.00 27.77 233 PRO B N 1
ATOM 4107 C CA . PRO B 1 209 ? -0.635 -12.730 2.041 1.00 28.43 233 PRO B CA 1
ATOM 4108 C C . PRO B 1 209 ? -1.427 -11.771 2.933 1.00 27.37 233 PRO B C 1
ATOM 4109 O O . PRO B 1 209 ? -2.634 -11.632 2.763 1.00 26.72 233 PRO B O 1
ATOM 4113 N N . ASP B 1 210 ? -0.744 -11.147 3.891 1.00 28.65 234 ASP B N 1
ATOM 4114 C CA . ASP B 1 210 ? -1.287 -10.013 4.663 1.00 28.76 234 ASP B CA 1
ATOM 4115 C C . ASP B 1 210 ? -2.542 -10.296 5.502 1.00 26.17 234 ASP B C 1
ATOM 4116 O O . ASP B 1 210 ? -3.441 -9.433 5.587 1.00 27.80 234 ASP B O 1
ATOM 4121 N N . PRO B 1 211 ? -2.641 -11.495 6.104 1.00 25.71 235 PRO B N 1
ATOM 4122 C CA . PRO B 1 211 ? -3.815 -11.738 6.941 1.00 23.81 235 PRO B CA 1
ATOM 4123 C C . PRO B 1 211 ? -3.753 -10.900 8.218 1.00 22.98 235 PRO B C 1
ATOM 4124 O O . PRO B 1 211 ? -2.674 -10.719 8.768 1.00 22.13 235 PRO B O 1
ATOM 4128 N N . ALA B 1 212 ? -4.896 -10.357 8.630 1.00 22.51 236 ALA B N 1
ATOM 4129 C CA . ALA B 1 212 ? -4.994 -9.692 9.934 1.00 22.84 236 ALA B CA 1
ATOM 4130 C C . ALA B 1 212 ? -5.956 -10.511 10.800 1.00 21.07 236 ALA B C 1
ATOM 4131 O O . ALA B 1 212 ? -7.092 -10.723 10.392 1.00 21.02 236 ALA B O 1
ATOM 4133 N N . PHE B 1 213 ? -5.533 -10.871 12.015 1.00 20.76 237 PHE B N 1
ATOM 4134 C CA . PHE B 1 213 ? -6.400 -11.585 12.966 1.00 21.10 237 PHE B CA 1
ATOM 4135 C C . PHE B 1 213 ? -6.827 -10.702 14.143 1.00 21.23 237 PHE B C 1
ATOM 4136 O O . PHE B 1 213 ? -6.092 -9.798 14.546 1.00 21.88 237 PHE B O 1
ATOM 4144 N N . TYR B 1 214 ? -8.010 -10.995 14.674 1.00 20.37 238 TYR B N 1
ATOM 4145 C CA . TYR B 1 214 ? -8.599 -10.309 15.826 1.00 20.61 238 TYR B CA 1
ATOM 4146 C C . TYR B 1 214 ? -9.230 -11.353 16.755 1.00 20.73 238 TYR B C 1
ATOM 4147 O O . TYR B 1 214 ? -9.579 -12.452 16.319 1.00 20.40 238 TYR B O 1
ATOM 4156 N N . SER B 1 215 ? -9.383 -11.011 18.030 1.00 19.02 239 SER B N 1
ATOM 4157 C CA . SER B 1 215 ? -10.149 -11.867 18.940 1.00 17.81 239 SER B CA 1
ATOM 4158 C C . SER B 1 215 ? -11.619 -11.625 18.764 1.00 18.46 239 SER B C 1
ATOM 4159 O O . SER B 1 215 ? -12.104 -10.476 18.850 1.00 18.89 239 SER B O 1
ATOM 4162 N N . PHE B 1 216 ? -12.368 -12.705 18.544 1.00 16.96 240 PHE B N 1
ATOM 4163 C CA . PHE B 1 216 ? -13.804 -12.596 18.353 1.00 19.28 240 PHE B CA 1
ATOM 4164 C C . PHE B 1 216 ? -14.650 -12.869 19.607 1.00 18.74 240 PHE B C 1
ATOM 4165 O O . PHE B 1 216 ? -15.778 -12.416 19.683 1.00 19.07 240 PHE B O 1
ATOM 4173 N N . PHE B 1 217 ? -14.095 -13.599 20.571 1.00 18.93 241 PHE B N 1
ATOM 4174 C CA . PHE B 1 217 ? -14.881 -14.068 21.723 1.00 19.94 241 PHE B CA 1
ATOM 4175 C C . PHE B 1 217 ? -14.121 -13.836 23.025 1.00 19.50 241 PHE B C 1
ATOM 4176 O O . PHE B 1 217 ? -12.978 -14.256 23.180 1.00 19.06 241 PHE B O 1
ATOM 4184 N N . GLU B 1 218 ? -14.776 -13.161 23.969 1.00 20.11 242 GLU B N 1
ATOM 4185 C CA . GLU B 1 218 ? -14.138 -12.791 25.216 1.00 21.41 242 GLU B CA 1
ATOM 4186 C C . GLU B 1 218 ? -13.673 -13.989 26.066 1.00 19.48 242 GLU B C 1
ATOM 4187 O O . GLU B 1 218 ? -12.633 -13.923 26.721 1.00 19.14 242 GLU B O 1
ATOM 4193 N N . ASN B 1 219 ? -14.390 -15.111 26.008 1.00 17.38 243 ASN B N 1
ATOM 4194 C CA . ASN B 1 219 ? -13.987 -16.261 26.838 1.00 17.77 243 ASN B CA 1
ATOM 4195 C C . ASN B 1 219 ? -12.765 -16.995 26.338 1.00 18.41 243 ASN B C 1
ATOM 4196 O O . ASN B 1 219 ? -12.189 -17.792 27.067 1.00 19.84 243 ASN B O 1
ATOM 4201 N N . THR B 1 220 ? -12.330 -16.699 25.108 1.00 17.10 244 THR B N 1
ATOM 4202 C CA . THR B 1 220 ? -11.093 -17.241 24.587 1.00 16.60 244 THR B CA 1
ATOM 4203 C C . THR B 1 220 ? -10.063 -16.160 24.274 1.00 17.22 244 THR B C 1
ATOM 4204 O O . THR B 1 220 ? -9.025 -16.452 23.720 1.00 17.97 244 THR B O 1
ATOM 4208 N N . GLU B 1 221 ? -10.352 -14.935 24.672 1.00 17.88 245 GLU B N 1
ATOM 4209 C CA . GLU B 1 221 ? -9.480 -13.784 24.370 1.00 18.98 245 GLU B CA 1
ATOM 4210 C C . GLU B 1 221 ? -8.114 -14.003 25.001 1.00 19.34 245 GLU B C 1
ATOM 4211 O O . GLU B 1 221 ? -7.103 -13.660 24.412 1.00 19.53 245 GLU B O 1
ATOM 4217 N N . SER B 1 222 ? -8.072 -14.606 26.192 1.00 21.02 246 SER B N 1
ATOM 4218 C CA . SER B 1 222 ? -6.806 -14.940 26.838 1.00 20.92 246 SER B CA 1
ATOM 4219 C C . SER B 1 222 ? -5.946 -15.943 26.056 1.00 20.10 246 SER B C 1
ATOM 4220 O O . SER B 1 222 ? -4.713 -15.824 25.990 1.00 18.51 246 SER B O 1
ATOM 4223 N N . TRP B 1 223 ? -6.585 -16.929 25.436 1.00 18.86 247 TRP B N 1
ATOM 4224 C CA . TRP B 1 223 ? -5.854 -17.882 24.626 1.00 18.31 247 TRP B CA 1
ATOM 4225 C C . TRP B 1 223 ? -5.492 -17.282 23.252 1.00 17.48 247 TRP B C 1
ATOM 4226 O O . TRP B 1 223 ? -4.451 -17.617 22.707 1.00 18.00 247 TRP B O 1
ATOM 4237 N N . TYR B 1 224 ? -6.317 -16.365 22.745 1.00 17.70 248 TYR B N 1
ATOM 4238 C CA . TYR B 1 224 ? -5.947 -15.537 21.575 1.00 17.27 248 TYR B CA 1
ATOM 4239 C C . TYR B 1 224 ? -4.663 -14.784 21.870 1.00 18.34 248 TYR B C 1
ATOM 4240 O O . TYR B 1 224 ? -3.714 -14.788 21.060 1.00 17.45 248 TYR B O 1
ATOM 4249 N N . MET B 1 225 ? -4.585 -14.184 23.064 1.00 18.15 249 MET B N 1
ATOM 4250 C CA . MET B 1 225 ? -3.389 -13.450 23.415 1.00 19.23 249 MET B CA 1
ATOM 4251 C C . MET B 1 225 ? -2.170 -14.341 23.592 1.00 19.50 249 MET B C 1
ATOM 4252 O O . MET B 1 225 ? -1.069 -13.850 23.450 1.00 23.37 249 MET B O 1
ATOM 4257 N N . ARG B 1 226 ? -2.352 -15.639 23.860 1.00 20.40 250 ARG B N 1
ATOM 4258 C CA . ARG B 1 226 ? -1.225 -16.571 23.916 1.00 20.48 250 ARG B CA 1
ATOM 4259 C C . ARG B 1 226 ? -0.621 -16.752 22.515 1.00 22.77 250 ARG B C 1
ATOM 4260 O O . ARG B 1 226 ? 0.600 -16.790 22.369 1.00 23.16 250 ARG B O 1
ATOM 4268 N N . ILE B 1 227 ? -1.477 -16.841 21.501 1.00 22.40 251 ILE B N 1
ATOM 4269 C CA . ILE B 1 227 ? -0.998 -16.900 20.105 1.00 22.55 251 ILE B CA 1
ATOM 4270 C C . ILE B 1 227 ? -0.322 -15.579 19.729 1.00 22.05 251 ILE B C 1
ATOM 4271 O O . ILE B 1 227 ? 0.760 -15.592 19.124 1.00 23.72 251 ILE B O 1
ATOM 4276 N N . GLN B 1 228 ? -0.954 -14.449 20.064 1.00 22.43 252 GLN B N 1
ATOM 4277 C CA . GLN B 1 228 ? -0.329 -13.132 19.846 1.00 22.29 252 GLN B CA 1
ATOM 4278 C C . GLN B 1 228 ? 1.064 -13.131 20.447 1.00 22.88 252 GLN B C 1
ATOM 4279 O O . GLN B 1 228 ? 2.013 -12.630 19.820 1.00 23.20 252 GLN B O 1
ATOM 4285 N N . SER B 1 229 ? 1.204 -13.720 21.639 1.00 21.34 253 SER B N 1
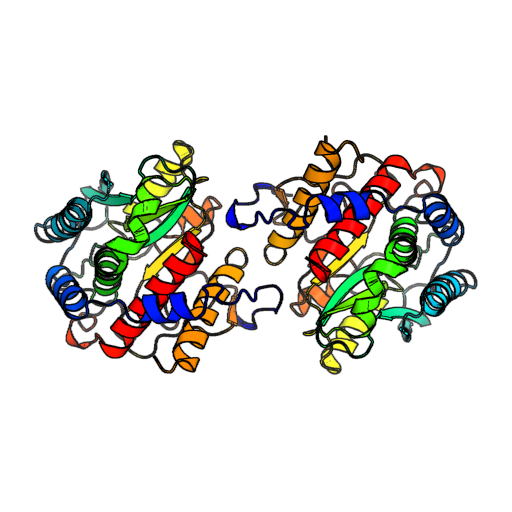ATOM 4286 C CA . SER B 1 229 ? 2.471 -13.730 22.360 1.00 22.11 253 SER B CA 1
ATOM 4287 C C . SER B 1 229 ? 3.476 -14.669 21.686 1.00 23.11 253 SER B C 1
ATOM 4288 O O . SER B 1 229 ? 4.677 -14.360 21.594 1.00 24.30 253 SER B O 1
ATOM 4291 N N . VAL B 1 230 ? 2.990 -15.793 21.180 1.00 22.93 254 VAL B N 1
ATOM 4292 C CA . VAL B 1 230 ? 3.843 -16.712 20.410 1.00 24.70 254 VAL B CA 1
ATOM 4293 C C . VAL B 1 230 ? 4.394 -15.997 19.159 1.00 23.51 254 VAL B C 1
ATOM 4294 O O . VAL B 1 230 ? 5.596 -16.093 18.889 1.00 24.89 254 VAL B O 1
ATOM 4298 N N . GLU B 1 231 ? 3.544 -15.223 18.459 1.00 23.52 255 GLU B N 1
ATOM 4299 C CA . GLU B 1 231 ? 3.942 -14.517 17.227 1.00 23.19 255 GLU B CA 1
ATOM 4300 C C . GLU B 1 231 ? 5.022 -13.471 17.538 1.00 24.77 255 GLU B C 1
ATOM 4301 O O . GLU B 1 231 ? 6.053 -13.404 16.845 1.00 26.26 255 GLU B O 1
ATOM 4307 N N . THR B 1 232 ? 4.784 -12.685 18.593 1.00 25.75 256 THR B N 1
ATOM 4308 C CA . THR B 1 232 ? 5.757 -11.704 19.086 1.00 27.71 256 THR B CA 1
ATOM 4309 C C . THR B 1 232 ? 7.103 -12.331 19.378 1.00 27.05 256 THR B C 1
ATOM 4310 O O . THR B 1 232 ? 8.133 -11.802 18.963 1.00 27.22 256 THR B O 1
ATOM 4314 N N . ARG B 1 233 ? 7.085 -13.455 20.085 1.00 26.26 257 ARG B N 1
ATOM 4315 C CA . ARG B 1 233 ? 8.286 -14.156 20.503 1.00 29.23 257 ARG B CA 1
ATOM 4316 C C . ARG B 1 233 ? 9.097 -14.665 19.325 1.00 29.87 257 ARG B C 1
ATOM 4317 O O . ARG B 1 233 ? 10.303 -14.443 19.264 1.00 31.11 257 ARG B O 1
ATOM 4325 N N . LEU B 1 234 ? 8.438 -15.345 18.394 1.00 29.07 258 LEU B N 1
ATOM 4326 C CA . LEU B 1 234 ? 9.090 -15.811 17.168 1.00 30.41 258 LEU B CA 1
ATOM 4327 C C . LEU B 1 234 ? 9.717 -14.646 16.391 1.00 33.10 258 LEU B C 1
ATOM 4328 O O . LEU B 1 234 ? 10.835 -14.754 15.878 1.00 34.12 258 LEU B O 1
ATOM 4333 N N . ALA B 1 235 ? 8.988 -13.534 16.305 1.00 34.27 259 ALA B N 1
ATOM 4334 C CA . ALA B 1 235 ? 9.487 -12.352 15.615 1.00 36.28 259 ALA B CA 1
ATOM 4335 C C . ALA B 1 235 ? 10.774 -11.842 16.284 1.00 38.57 259 ALA B C 1
ATOM 4336 O O . ALA B 1 235 ? 11.785 -11.591 15.606 1.00 37.34 259 ALA B O 1
ATOM 4338 N N . LYS B 1 236 ? 10.744 -11.715 17.611 1.00 41.29 260 LYS B N 1
ATOM 4339 C CA . LYS B 1 236 ? 11.947 -11.337 18.363 1.00 43.66 260 LYS B CA 1
ATOM 4340 C C . LYS B 1 236 ? 13.125 -12.286 18.078 1.00 44.71 260 LYS B C 1
ATOM 4341 O O . LYS B 1 236 ? 14.255 -11.828 17.947 1.00 44.06 260 LYS B O 1
ATOM 4347 N N . LEU B 1 237 ? 12.868 -13.588 17.941 1.00 45.59 261 LEU B N 1
ATOM 4348 C CA . LEU B 1 237 ? 13.962 -14.559 17.748 1.00 46.01 261 LEU B CA 1
ATOM 4349 C C . LEU B 1 237 ? 14.388 -14.783 16.286 1.00 46.51 261 LEU B C 1
ATOM 4350 O O . LEU B 1 237 ? 15.190 -15.685 16.011 1.00 45.73 261 LEU B O 1
ATOM 4355 N N . GLN B 1 238 ? 13.865 -13.958 15.371 1.00 47.08 262 GLN B N 1
ATOM 4356 C CA . GLN B 1 238 ? 14.202 -14.007 13.933 1.00 49.47 262 GLN B CA 1
ATOM 4357 C C . GLN B 1 238 ? 13.807 -15.331 13.266 1.00 48.55 262 GLN B C 1
ATOM 4358 O O . GLN B 1 238 ? 14.556 -15.861 12.442 1.00 45.22 262 GLN B O 1
ATOM 4364 N N . LEU B 1 239 ? 12.624 -15.849 13.604 1.00 44.41 263 LEU B N 1
ATOM 4365 C CA . LEU B 1 239 ? 12.183 -17.148 13.083 1.00 44.65 263 LEU B CA 1
ATOM 4366 C C . LEU B 1 239 ? 10.954 -17.085 12.162 1.00 42.77 263 LEU B C 1
ATOM 4367 O O . LEU B 1 239 ? 10.444 -18.128 11.764 1.00 42.50 263 LEU B O 1
ATOM 4372 N N . LEU B 1 240 ? 10.498 -15.880 11.813 1.00 41.14 264 LEU B N 1
ATOM 4373 C CA . LEU B 1 240 ? 9.384 -15.709 10.864 1.00 42.39 264 LEU B CA 1
ATOM 4374 C C . LEU B 1 240 ? 9.893 -15.231 9.492 1.00 43.34 264 LEU B C 1
ATOM 4375 O O . LEU B 1 240 ? 10.836 -14.433 9.411 1.00 44.48 264 LEU B O 1
ATOM 4380 N N . THR B 1 254 ? 2.703 -5.407 9.772 1.00 39.54 278 THR B N 1
ATOM 4381 C CA . THR B 1 254 ? 3.813 -5.600 10.697 1.00 39.17 278 THR B CA 1
ATOM 4382 C C . THR B 1 254 ? 3.759 -6.995 11.309 1.00 40.08 278 THR B C 1
ATOM 4383 O O . THR B 1 254 ? 4.780 -7.676 11.423 1.00 38.88 278 THR B O 1
ATOM 4387 N N . ARG B 1 255 ? 2.554 -7.393 11.716 1.00 35.99 279 ARG B N 1
ATOM 4388 C CA . ARG B 1 255 ? 2.302 -8.703 12.308 1.00 34.23 279 ARG B CA 1
ATOM 4389 C C . ARG B 1 255 ? 0.884 -9.131 11.939 1.00 29.71 279 ARG B C 1
ATOM 4390 O O . ARG B 1 255 ? 0.073 -8.311 11.503 1.00 31.46 279 ARG B O 1
ATOM 4398 N N . TYR B 1 256 ? 0.567 -10.408 12.142 1.00 27.90 280 TYR B N 1
ATOM 4399 C CA . TYR B 1 256 ? -0.737 -10.942 11.766 1.00 25.81 280 TYR B CA 1
ATOM 4400 C C . TYR B 1 256 ? -1.772 -10.747 12.865 1.00 23.79 280 TYR B C 1
ATOM 4401 O O . TYR B 1 256 ? -2.891 -10.284 12.616 1.00 24.93 280 TYR B O 1
ATOM 4410 N N . PHE B 1 257 ? -1.400 -11.136 14.077 1.00 23.75 281 PHE B N 1
ATOM 4411 C C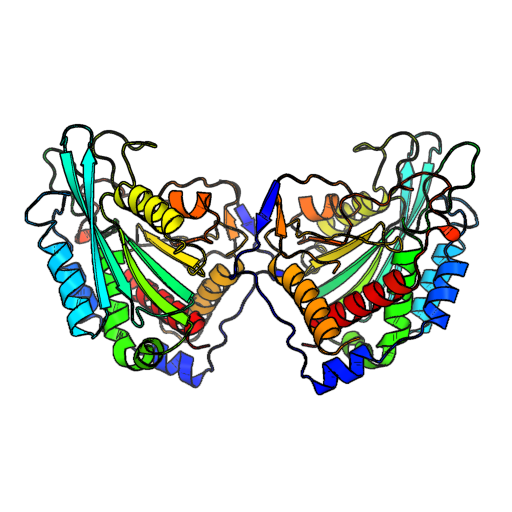A . PHE B 1 257 ? -2.339 -11.089 15.206 1.00 23.87 281 PHE B CA 1
ATOM 4412 C C . PHE B 1 257 ? -2.408 -9.701 15.834 1.00 22.51 281 PHE B C 1
ATOM 4413 O O . PHE B 1 257 ? -1.473 -9.244 16.428 1.00 23.37 281 PHE B O 1
ATOM 4421 N N . GLN B 1 258 ? -3.522 -9.017 15.620 1.00 23.80 282 GLN B N 1
ATOM 4422 C CA . GLN B 1 258 ? -3.723 -7.690 16.189 1.00 24.92 282 GLN B CA 1
ATOM 4423 C C . GLN B 1 258 ? -4.131 -7.850 17.668 1.00 25.11 282 GLN B C 1
ATOM 4424 O O . GLN B 1 258 ? -4.807 -8.824 18.028 1.00 26.36 282 GLN B O 1
ATOM 4430 N N . SER B 1 259 ? -3.751 -6.885 18.509 1.00 25.11 283 SER B N 1
ATOM 4431 C CA . SER B 1 259 ? -4.139 -6.902 19.930 1.00 25.31 283 SER B CA 1
ATOM 4432 C C . SER B 1 259 ? -5.465 -6.181 20.115 1.00 24.92 283 SER B C 1
ATOM 4433 O O . SER B 1 259 ? -5.631 -5.323 21.013 1.00 23.79 283 SER B O 1
ATOM 4436 N N . GLN B 1 260 ? -6.419 -6.534 19.271 1.00 23.42 284 GLN B N 1
ATOM 4437 C CA . GLN B 1 260 ? -7.736 -5.945 19.317 1.00 24.09 284 GLN B CA 1
ATOM 4438 C C . GLN B 1 260 ? -8.788 -7.012 19.194 1.00 23.79 284 GLN B C 1
ATOM 4439 O O . GLN B 1 260 ? -8.551 -8.058 18.596 1.00 24.89 284 GLN B O 1
ATOM 4445 N N . ALA B 1 261 ? -9.974 -6.688 19.685 1.00 25.81 285 ALA B N 1
ATOM 4446 C CA . ALA B 1 261 ? -11.112 -7.559 19.587 1.00 25.91 285 ALA B CA 1
ATOM 4447 C C . ALA B 1 261 ? -12.153 -6.912 18.688 1.00 28.47 285 ALA B C 1
ATOM 4448 O O . ALA B 1 261 ? -12.312 -5.670 18.662 1.00 27.26 285 ALA B O 1
ATOM 4450 N N . MET B 1 262 ? -12.825 -7.767 17.931 1.00 28.68 286 MET B N 1
ATOM 4451 C CA . MET B 1 262 ? -13.914 -7.403 17.064 1.00 34.07 286 MET B CA 1
ATOM 4452 C C . MET B 1 262 ? -15.132 -7.831 17.853 1.00 39.17 286 MET B C 1
ATOM 4453 O O . MET B 1 262 ? -15.287 -9.008 18.180 1.00 38.64 286 MET B O 1
ATOM 4458 N N . ARG B 1 263 ? -15.980 -6.865 18.186 1.00 45.54 287 ARG B N 1
ATOM 4459 C CA . ARG B 1 263 ? -17.005 -7.066 19.200 1.00 51.33 287 ARG B CA 1
ATOM 4460 C C . ARG B 1 263 ? -18.411 -7.132 18.603 1.00 53.65 287 ARG B C 1
ATOM 4461 O O . ARG B 1 263 ? -19.401 -7.017 19.327 1.00 57.98 287 ARG B O 1
ATOM 4469 N N . SER B 1 264 ? -18.501 -7.354 17.294 1.00 53.73 288 SER B N 1
ATOM 4470 C CA . SER B 1 264 ? -19.796 -7.357 16.613 1.00 55.41 288 SER B CA 1
ATOM 4471 C C . SER B 1 264 ? -19.719 -7.999 15.223 1.00 53.44 288 SER B C 1
ATOM 4472 O O . SER B 1 264 ? -20.354 -7.529 14.272 1.00 53.57 288 SER B O 1
ATOM 4475 N N . SER B 1 265 ? -18.973 -9.100 15.133 1.00 51.19 289 SER B N 1
ATOM 4476 C CA . SER B 1 265 ? -18.610 -9.716 13.852 1.00 48.88 289 SER B CA 1
ATOM 4477 C C . SER B 1 265 ? -19.697 -10.588 13.250 1.00 45.72 289 SER B C 1
ATOM 4478 O O . SER B 1 265 ? -20.049 -10.434 12.081 1.00 45.02 289 SER B O 1
ATOM 4481 N N . PHE B 1 266 ? -20.189 -11.535 14.041 1.00 42.11 290 PHE B N 1
ATOM 4482 C CA . PHE B 1 266 ? -21.202 -12.491 13.581 1.00 39.52 290 PHE B CA 1
ATOM 4483 C C . PHE B 1 266 ? -20.816 -13.250 12.285 1.00 36.66 290 PHE B C 1
ATOM 4484 O O . PHE B 1 266 ? -21.708 -13.623 11.498 1.00 33.91 290 PHE B O 1
ATOM 4492 N N . ILE B 1 267 ? -19.516 -13.500 12.082 1.00 30.46 291 ILE B N 1
ATOM 4493 C CA . ILE B 1 267 ? -19.061 -14.316 10.931 1.00 31.07 291 ILE B CA 1
ATOM 4494 C C . ILE B 1 267 ? -19.528 -15.768 11.118 1.00 29.85 291 ILE B C 1
ATOM 4495 O O . ILE B 1 267 ? -19.273 -16.385 12.166 1.00 31.42 291 ILE B O 1
ATOM 4500 N N . GLU B 1 268 ? -20.220 -16.305 10.116 1.00 28.02 292 GLU B N 1
ATOM 4501 C CA . GLU B 1 268 ? -20.767 -17.660 10.176 1.00 25.88 292 GLU B CA 1
ATOM 4502 C C . GLU B 1 268 ? -19.758 -18.687 9.621 1.00 23.55 292 GLU B C 1
ATOM 4503 O O . GLU B 1 268 ? -19.054 -18.427 8.636 1.00 23.24 292 GLU B O 1
ATOM 4509 N N . ASP B 1 269 ? -19.641 -19.816 10.307 1.00 20.41 293 ASP B N 1
ATOM 4510 C CA . ASP B 1 269 ? -18.660 -20.845 9.946 1.00 18.93 293 ASP B CA 1
ATOM 4511 C C . ASP B 1 269 ? -18.967 -22.114 10.763 1.00 18.12 293 ASP B C 1
ATOM 4512 O O . ASP B 1 269 ? -19.960 -22.163 11.496 1.00 18.42 293 ASP B O 1
ATOM 4517 N N . ASP B 1 270 ? -18.158 -23.163 10.581 1.00 16.98 294 ASP B N 1
ATOM 4518 C CA . ASP B 1 270 ? -18.346 -24.442 11.271 1.00 16.83 294 ASP B CA 1
ATOM 4519 C C . ASP B 1 270 ? -18.492 -24.320 12.793 1.00 16.91 294 ASP B C 1
ATOM 4520 O O . ASP B 1 270 ? -19.016 -25.231 13.405 1.00 17.00 294 ASP B O 1
ATOM 4525 N N . HIS B 1 271 ? -17.973 -23.242 13.388 1.00 18.04 295 HIS B N 1
ATOM 4526 C CA . HIS B 1 271 ? -18.043 -23.063 14.863 1.00 16.85 295 HIS B CA 1
ATOM 4527 C C . HIS B 1 271 ? -19.459 -22.763 15.374 1.00 18.42 295 HIS B C 1
ATOM 4528 O O . HIS B 1 271 ? -19.752 -23.017 16.546 1.00 17.27 295 HIS B O 1
ATOM 4535 N N . ILE B 1 272 ? -20.307 -22.182 14.535 1.00 18.36 296 ILE B N 1
ATOM 4536 C CA . ILE B 1 272 ? -21.590 -21.666 15.009 1.00 19.42 296 ILE B CA 1
ATOM 4537 C C . ILE B 1 272 ? -22.423 -22.655 15.866 1.00 19.92 296 ILE B C 1
ATOM 4538 O O . ILE B 1 272 ? -22.832 -22.296 16.973 1.00 20.15 296 ILE B O 1
ATOM 4543 N N . PRO B 1 273 ? -22.663 -23.899 15.387 1.00 18.12 297 PRO B N 1
ATOM 4544 C CA . PRO B 1 273 ? -23.462 -24.867 16.176 1.00 18.82 297 PRO B CA 1
ATOM 4545 C C . PRO B 1 273 ? -22.832 -25.260 17.507 1.00 17.25 297 PRO B C 1
ATOM 4546 O O . PRO B 1 273 ? -23.532 -25.686 18.441 1.00 18.55 297 PRO B O 1
ATOM 4550 N N . PHE B 1 274 ? -21.522 -25.120 17.593 1.00 16.45 298 PHE B N 1
ATOM 4551 C CA . PHE B 1 274 ? -20.791 -25.371 18.821 1.00 15.73 298 PHE B CA 1
ATOM 4552 C C . PHE B 1 274 ? -20.917 -24.165 19.737 1.00 16.15 298 PHE B C 1
ATOM 4553 O O . PHE B 1 274 ? -21.183 -24.315 20.946 1.00 15.30 298 PHE B O 1
ATOM 4561 N N . LEU B 1 275 ? -20.651 -22.983 19.181 1.00 17.55 299 LEU B N 1
ATOM 4562 C CA . LEU B 1 275 ? -20.795 -21.721 19.925 1.00 18.25 299 LEU B CA 1
ATOM 4563 C C . LEU B 1 275 ? -22.160 -21.637 20.610 1.00 19.08 299 LEU B C 1
ATOM 4564 O O . LEU B 1 275 ? -22.238 -21.280 21.809 1.00 19.72 299 LEU B O 1
ATOM 4569 N N . ARG B 1 276 ? -23.219 -21.988 19.868 1.00 20.82 300 ARG B N 1
ATOM 4570 C CA . ARG B 1 276 ? -24.621 -21.943 20.340 1.00 20.82 300 ARG B CA 1
ATOM 4571 C C . ARG B 1 276 ? -24.880 -22.878 21.537 1.00 19.86 300 ARG B C 1
ATOM 4572 O O . ARG B 1 276 ? -25.801 -22.625 22.321 1.00 21.39 300 ARG B O 1
ATOM 4580 N N . ARG B 1 277 ? -24.023 -23.882 21.728 1.00 19.26 301 ARG B N 1
ATOM 4581 C CA . ARG B 1 277 ? -24.137 -24.845 22.812 1.00 19.50 301 ARG B CA 1
ATOM 4582 C C . ARG B 1 277 ? -22.999 -24.645 23.830 1.00 19.59 301 ARG B C 1
ATOM 4583 O O . ARG B 1 277 ? -22.604 -25.573 24.555 1.00 20.90 301 ARG B O 1
ATOM 4591 N N . ASN B 1 278 ? -22.464 -23.419 23.824 1.00 19.21 302 ASN B N 1
ATOM 4592 C CA . ASN B 1 278 ? -21.562 -22.891 24.830 1.00 20.05 302 ASN B CA 1
ATOM 4593 C C . ASN B 1 278 ? -20.178 -23.539 24.802 1.00 17.77 302 ASN B C 1
ATOM 4594 O O . ASN B 1 278 ? -19.455 -23.565 25.804 1.00 18.42 302 ASN B O 1
ATOM 4599 N N . VAL B 1 279 ? -19.775 -24.011 23.624 1.00 14.80 303 VAL B N 1
ATOM 4600 C CA . VAL B 1 279 ? -18.415 -24.505 23.453 1.00 14.36 303 VAL B CA 1
ATOM 4601 C C . VAL B 1 279 ? -17.535 -23.286 23.155 1.00 13.96 303 VAL B C 1
ATOM 4602 O O . VAL B 1 279 ? -17.876 -22.504 22.262 1.00 14.64 303 VAL B O 1
ATOM 4606 N N . PRO B 1 280 ? -16.416 -23.091 23.906 1.00 13.19 304 PRO B N 1
ATOM 4607 C CA . PRO B 1 280 ? -15.564 -21.919 23.613 1.00 14.31 304 PRO B CA 1
ATOM 4608 C C . PRO B 1 280 ? -14.878 -22.029 22.241 1.00 14.55 304 PRO B C 1
ATOM 4609 O O . PRO B 1 280 ? -14.390 -23.102 21.864 1.00 14.09 304 PRO B O 1
ATOM 4613 N N . ILE B 1 281 ? -14.889 -20.933 21.505 1.00 13.49 305 ILE B N 1
ATOM 4614 C CA . ILE B 1 281 ? -14.351 -20.930 20.147 1.00 13.65 305 ILE B CA 1
ATOM 4615 C C . ILE B 1 281 ? -13.171 -19.960 20.040 1.00 14.45 305 ILE B C 1
ATOM 4616 O O . ILE B 1 281 ? -13.215 -18.840 20.585 1.00 14.88 305 ILE B O 1
ATOM 4621 N N . LEU B 1 282 ? -12.119 -20.388 19.348 1.00 15.32 306 LEU B N 1
ATOM 4622 C CA . LEU B 1 282 ? -11.089 -19.462 18.876 1.00 16.02 306 LEU B CA 1
ATOM 4623 C C . LEU B 1 282 ? -11.075 -19.527 17.346 1.00 16.54 306 LEU B C 1
ATOM 4624 O O . LEU B 1 282 ? -10.693 -20.553 16.781 1.00 16.12 306 LEU B O 1
ATOM 4629 N N . HIS B 1 283 ? -11.521 -18.452 16.693 1.00 15.47 307 HIS B N 1
ATOM 4630 C CA . HIS B 1 283 ? -11.753 -18.473 15.235 1.00 15.51 307 HIS B CA 1
ATOM 4631 C C . HIS B 1 283 ? -10.577 -17.804 14.530 1.00 14.94 307 HIS B C 1
ATOM 4632 O O . HIS B 1 283 ? -10.500 -16.560 14.493 1.00 16.07 307 HIS B O 1
ATOM 4639 N N . LEU B 1 284 ? -9.685 -18.624 13.961 1.00 15.07 308 LEU B N 1
ATOM 4640 C CA . LEU B 1 284 ? -8.487 -18.110 13.266 1.00 16.54 308 LEU B CA 1
ATOM 4641 C C . LEU B 1 284 ? -8.812 -17.936 11.777 1.00 16.12 308 LEU B C 1
ATOM 4642 O O . LEU B 1 284 ? -8.500 -18.785 10.935 1.00 17.55 308 LEU B O 1
ATOM 4647 N N . ILE B 1 285 ? -9.485 -16.820 11.497 1.00 17.07 309 ILE B N 1
ATOM 4648 C CA . ILE B 1 285 ? -9.900 -16.393 10.171 1.00 17.60 309 ILE B CA 1
ATOM 4649 C C . ILE B 1 285 ? -9.543 -14.896 10.010 1.00 19.76 309 ILE B C 1
ATOM 4650 O O . ILE B 1 285 ? -9.842 -14.094 10.912 1.00 19.21 309 ILE B O 1
ATOM 4655 N N . PRO B 1 286 ? -8.870 -14.533 8.894 1.00 19.97 310 PRO B N 1
ATOM 4656 C CA . PRO B 1 286 ? -8.483 -13.115 8.701 1.00 20.52 310 PRO B CA 1
ATOM 4657 C C . PRO B 1 286 ? -9.665 -12.195 8.387 1.00 20.75 310 PRO B C 1
ATOM 4658 O O . PRO B 1 286 ? -10.658 -12.631 7.822 1.00 21.54 310 PRO B O 1
ATOM 4662 N N . VAL B 1 287 ? -9.566 -10.921 8.788 1.00 21.01 311 VAL B N 1
ATOM 4663 C CA . VAL B 1 287 ? -10.539 -9.906 8.432 1.00 23.51 311 VAL B CA 1
ATOM 4664 C C . VAL B 1 287 ? -9.704 -8.717 7.975 1.00 24.27 311 VAL B C 1
ATOM 4665 O O . VAL B 1 287 ? -8.853 -8.239 8.713 1.00 24.25 311 VAL B O 1
ATOM 4669 N N . PRO B 1 288 ? -9.866 -8.303 6.709 1.00 24.41 312 PRO B N 1
ATOM 4670 C CA . PRO B 1 288 ? -10.763 -8.829 5.692 1.00 24.31 312 PRO B CA 1
ATOM 4671 C C . PRO B 1 288 ? -10.359 -10.210 5.179 1.00 22.90 312 PRO B C 1
ATOM 4672 O O . PRO B 1 288 ? -9.199 -10.612 5.285 1.00 24.59 312 PRO B O 1
ATOM 4676 N N . PHE B 1 289 ? -11.329 -10.905 4.614 1.00 24.93 313 PHE B N 1
ATOM 4677 C CA . PHE B 1 289 ? -11.089 -12.172 3.913 1.00 24.63 313 PHE B CA 1
ATOM 4678 C C . PHE B 1 289 ? -10.184 -11.896 2.738 1.00 24.91 313 PHE B C 1
ATOM 4679 O O . PHE B 1 289 ? -10.223 -10.800 2.177 1.00 22.21 313 PHE B O 1
ATOM 4687 N N . PRO B 1 290 ? -9.386 -12.889 2.331 1.00 25.22 314 PRO B N 1
ATOM 4688 C CA . PRO B 1 290 ? -8.546 -12.729 1.133 1.00 26.06 314 PRO B CA 1
ATOM 4689 C C . PRO B 1 290 ? -9.382 -12.251 -0.072 1.00 26.02 314 PRO B C 1
ATOM 4690 O O . PRO B 1 290 ? -10.558 -12.615 -0.203 1.00 24.54 314 PRO B O 1
ATOM 4694 N N . SER B 1 291 ? -8.813 -11.385 -0.908 1.00 26.58 315 SER B N 1
ATOM 4695 C CA . SER B 1 291 ? -9.577 -10.799 -2.022 1.00 27.26 315 SER B CA 1
ATOM 4696 C C . SER B 1 291 ? -10.010 -11.849 -3.046 1.00 26.94 315 SER B C 1
ATOM 4697 O O . SER B 1 291 ? -10.970 -11.647 -3.772 1.00 27.68 315 SER B O 1
ATOM 4700 N N . VAL B 1 292 ? -9.337 -12.988 -3.079 1.00 27.13 316 VAL B N 1
ATOM 4701 C CA . VAL B 1 292 ? -9.763 -14.082 -3.969 1.00 28.42 316 VAL B CA 1
ATOM 4702 C C . VAL B 1 292 ? -10.933 -14.931 -3.449 1.00 28.21 316 VAL B C 1
ATOM 4703 O O . VAL B 1 292 ? -11.376 -15.865 -4.142 1.00 27.16 316 VAL B O 1
ATOM 4707 N N . TRP B 1 293 ? -11.440 -14.618 -2.249 1.00 26.23 317 TRP B N 1
ATOM 4708 C CA . TRP B 1 293 ? -12.494 -15.419 -1.614 1.00 25.12 317 TRP B CA 1
ATOM 4709 C C . TRP B 1 293 ? -13.640 -15.775 -2.561 1.00 25.69 317 TRP B C 1
ATOM 4710 O O . TRP B 1 293 ? -14.327 -14.902 -3.122 1.00 21.16 317 TRP B O 1
ATOM 4721 N N . HIS B 1 294 ? -13.845 -17.082 -2.719 1.00 23.80 318 HIS B N 1
ATOM 4722 C CA . HIS B 1 294 ? -14.930 -17.610 -3.516 1.00 23.38 318 HIS B CA 1
ATOM 4723 C C . HIS B 1 294 ? -14.835 -17.195 -4.987 1.00 24.22 318 HIS B C 1
ATOM 4724 O O . HIS B 1 294 ? -15.838 -16.941 -5.628 1.00 26.32 318 HIS B O 1
ATOM 4731 N N . THR B 1 295 ? -13.612 -17.164 -5.489 1.00 25.40 319 THR B N 1
ATOM 4732 C CA . THR B 1 295 ? -13.340 -16.953 -6.906 1.00 26.95 319 THR B CA 1
ATOM 4733 C C . THR B 1 295 ? -12.366 -18.038 -7.357 1.00 27.54 319 THR B C 1
ATOM 4734 O O . THR B 1 295 ? -11.624 -18.584 -6.533 1.00 28.39 319 THR B O 1
ATOM 4738 N N . PRO B 1 296 ? -12.326 -18.334 -8.674 1.00 28.45 320 PRO B N 1
ATOM 4739 C CA . PRO B 1 296 ? -11.363 -19.305 -9.180 1.00 28.80 320 PRO B CA 1
ATOM 4740 C C . PRO B 1 296 ? -9.915 -18.918 -8.896 1.00 28.37 320 PRO B C 1
ATOM 4741 O O . PRO B 1 296 ? -9.042 -19.776 -8.952 1.00 31.40 320 PRO B O 1
ATOM 4745 N N . ASP B 1 297 ? -9.660 -17.650 -8.564 1.00 27.76 321 ASP B N 1
ATOM 4746 C CA . ASP B 1 297 ? -8.309 -17.213 -8.184 1.00 29.13 321 ASP B CA 1
ATOM 4747 C C . ASP B 1 297 ? -7.836 -17.700 -6.796 1.00 27.34 321 ASP B C 1
ATOM 4748 O O . ASP B 1 297 ? -6.655 -17.512 -6.435 1.00 28.04 321 ASP B O 1
ATOM 4753 N N . ASP B 1 298 ? -8.725 -18.329 -6.024 1.00 26.71 322 ASP B N 1
ATOM 4754 C CA . ASP B 1 298 ? -8.306 -18.995 -4.779 1.00 24.73 322 ASP B CA 1
ATOM 4755 C C . ASP B 1 298 ? -7.690 -20.356 -5.133 1.00 24.16 322 ASP B C 1
ATOM 4756 O O . ASP B 1 298 ? -8.298 -21.404 -4.909 1.00 21.47 322 ASP B O 1
ATOM 4761 N N . ASN B 1 299 ? -6.465 -20.311 -5.661 1.00 25.10 323 ASN B N 1
ATOM 4762 C CA . ASN B 1 299 ? -5.816 -21.479 -6.277 1.00 24.81 323 ASN B CA 1
ATOM 4763 C C . ASN B 1 299 ? -4.355 -21.549 -5.858 1.00 26.14 323 ASN B C 1
ATOM 4764 O O . ASN B 1 299 ? -3.909 -20.775 -5.009 1.00 25.30 323 ASN B O 1
ATOM 4769 N N . ALA B 1 300 ? -3.598 -22.460 -6.458 1.00 26.58 324 ALA B N 1
ATOM 4770 C CA . ALA B 1 300 ? -2.209 -22.647 -6.093 1.00 28.12 324 ALA B CA 1
ATOM 4771 C C . ALA B 1 300 ? -1.392 -21.347 -6.191 1.00 29.57 324 ALA B C 1
ATOM 4772 O O . ALA B 1 300 ? -0.462 -21.147 -5.410 1.00 29.59 324 ALA B O 1
ATOM 4774 N N . SER B 1 301 ? -1.770 -20.469 -7.119 1.00 29.77 325 SER B N 1
ATOM 4775 C CA . SER B 1 301 ? -1.045 -19.214 -7.340 1.00 30.76 325 SER B CA 1
ATOM 4776 C C . SER B 1 301 ? -1.326 -18.090 -6.319 1.00 31.37 325 SER B C 1
ATOM 4777 O O . SER B 1 301 ? -0.597 -17.095 -6.291 1.00 31.47 325 SER B O 1
ATOM 4780 N N . VAL B 1 302 ? -2.363 -18.220 -5.488 1.00 29.42 326 VAL B N 1
ATOM 4781 C CA . VAL B 1 302 ? -2.605 -17.226 -4.426 1.00 29.00 326 VAL B CA 1
ATOM 4782 C C . VAL B 1 302 ? -1.778 -17.497 -3.173 1.00 28.72 326 VAL B C 1
ATOM 4783 O O . VAL B 1 302 ? -1.592 -16.609 -2.317 1.00 27.06 326 VAL B O 1
ATOM 4787 N N . ILE B 1 303 ? -1.270 -18.717 -3.053 1.00 28.94 327 ILE B N 1
ATOM 4788 C CA . ILE B 1 303 ? -0.642 -19.140 -1.822 1.00 28.25 327 ILE B CA 1
ATOM 4789 C C . ILE B 1 303 ? 0.691 -18.453 -1.639 1.00 30.30 327 ILE B C 1
ATOM 4790 O O . ILE B 1 303 ? 1.561 -18.519 -2.511 1.00 29.73 327 ILE B O 1
ATOM 4795 N N . ASP B 1 304 ? 0.835 -17.778 -0.509 1.00 29.48 328 ASP B N 1
ATOM 4796 C CA . ASP B 1 304 ? 2.102 -17.197 -0.129 1.00 30.19 328 ASP B CA 1
ATOM 4797 C C . ASP B 1 304 ? 2.726 -18.158 0.835 1.00 29.85 328 ASP B C 1
ATOM 4798 O O . ASP B 1 304 ? 2.219 -18.309 1.957 1.00 28.52 328 ASP B O 1
ATOM 4803 N N . TYR B 1 305 ? 3.811 -18.811 0.419 1.00 29.34 329 TYR B N 1
ATOM 4804 C CA . TYR B 1 305 ? 4.392 -19.876 1.213 1.00 31.03 329 TYR B CA 1
ATOM 4805 C C . TYR B 1 305 ? 5.196 -19.379 2.418 1.00 31.54 329 TYR B C 1
ATOM 4806 O O . TYR B 1 305 ? 5.405 -20.140 3.358 1.00 33.11 329 TYR B O 1
ATOM 4815 N N . ALA B 1 306 ? 5.634 -18.117 2.389 1.00 30.48 330 ALA B N 1
ATOM 4816 C CA . ALA B 1 306 ? 6.242 -17.492 3.555 1.00 31.23 330 ALA B CA 1
ATOM 4817 C C . ALA B 1 306 ? 5.165 -17.278 4.630 1.00 28.76 330 ALA B C 1
ATOM 4818 O O . ALA B 1 306 ? 5.344 -17.685 5.776 1.00 30.72 330 ALA B O 1
ATOM 4820 N N . THR B 1 307 ? 4.046 -16.662 4.252 1.00 28.15 331 THR B N 1
ATOM 4821 C CA . THR B 1 307 ? 2.939 -16.481 5.194 1.00 27.17 331 THR B CA 1
ATOM 4822 C C . THR B 1 307 ? 2.473 -17.851 5.718 1.00 26.90 331 THR B C 1
ATOM 4823 O O . THR B 1 307 ? 2.219 -18.008 6.925 1.00 23.52 331 THR B O 1
ATOM 4827 N N . THR B 1 308 ? 2.401 -18.847 4.827 1.00 24.28 332 THR B N 1
ATOM 4828 C CA . THR B 1 308 ? 1.845 -20.180 5.190 1.00 23.41 332 THR B CA 1
ATOM 4829 C C . THR B 1 308 ? 2.761 -20.877 6.168 1.00 23.28 332 THR B C 1
ATOM 4830 O O . THR B 1 308 ? 2.321 -21.393 7.192 1.00 22.72 332 THR B O 1
ATOM 4834 N N . ASP B 1 309 ? 4.060 -20.853 5.881 1.00 23.55 333 ASP B N 1
ATOM 4835 C CA . ASP B 1 309 ? 5.042 -21.429 6.769 1.00 24.58 333 ASP B CA 1
ATOM 4836 C C . ASP B 1 309 ? 5.028 -20.749 8.143 1.00 23.32 333 ASP B C 1
ATOM 4837 O O . ASP B 1 309 ? 5.156 -21.431 9.145 1.00 24.56 333 ASP B O 1
ATOM 4842 N N . ASN B 1 310 ? 4.909 -19.418 8.163 1.00 22.70 334 ASN B N 1
ATOM 4843 C CA . ASN B 1 310 ? 4.879 -18.634 9.419 1.00 23.55 334 ASN B CA 1
ATOM 4844 C C . ASN B 1 310 ? 3.653 -18.977 10.264 1.00 22.76 334 ASN B C 1
ATOM 4845 O O . ASN B 1 310 ? 3.777 -19.259 11.454 1.00 23.63 334 ASN B O 1
ATOM 4850 N N . LEU B 1 311 ? 2.482 -18.969 9.632 1.00 22.06 335 LEU B N 1
ATOM 4851 C CA . LEU B 1 311 ? 1.236 -19.308 10.337 1.00 23.23 335 LEU B CA 1
ATOM 4852 C C . LEU B 1 311 ? 1.262 -20.715 10.871 1.00 22.06 335 LEU B C 1
ATOM 4853 O O . LEU B 1 311 ? 0.818 -20.961 11.990 1.00 22.30 335 LEU B O 1
ATOM 4858 N N . ALA B 1 312 ? 1.761 -21.646 10.072 1.00 22.43 336 ALA B N 1
ATOM 4859 C CA . ALA B 1 312 ? 1.846 -23.027 10.517 1.00 20.93 336 ALA B CA 1
ATOM 4860 C C . ALA B 1 312 ? 2.744 -23.144 11.740 1.00 22.00 336 ALA B C 1
ATOM 4861 O O . ALA B 1 312 ? 2.442 -23.898 12.675 1.00 20.89 336 ALA B O 1
ATOM 4863 N N . LEU B 1 313 ? 3.844 -22.384 11.748 1.00 21.43 337 LEU B N 1
ATOM 4864 C CA . LEU B 1 313 ? 4.736 -22.415 12.892 1.00 22.28 337 LEU B CA 1
ATOM 4865 C C . LEU B 1 313 ? 4.055 -21.820 14.118 1.00 20.05 337 LEU B C 1
ATOM 4866 O O . LEU B 1 313 ? 4.136 -22.379 15.194 1.00 20.77 337 LEU B O 1
ATOM 4871 N N . ILE B 1 314 ? 3.406 -20.676 13.944 1.00 20.81 338 ILE B N 1
ATOM 4872 C CA . ILE B 1 314 ? 2.736 -20.022 15.055 1.00 20.62 338 ILE B CA 1
ATOM 4873 C C . ILE B 1 314 ? 1.695 -20.980 15.660 1.00 20.44 338 ILE B C 1
ATOM 4874 O O . ILE B 1 314 ? 1.615 -21.123 16.877 1.00 20.89 338 ILE B O 1
ATOM 4879 N N . ILE B 1 315 ? 0.932 -21.669 14.811 1.00 19.14 339 ILE B N 1
ATOM 4880 C CA . ILE B 1 315 ? -0.127 -22.589 15.300 1.00 19.65 339 ILE B CA 1
ATOM 4881 C C . ILE B 1 315 ? 0.414 -23.849 15.991 1.00 18.99 339 ILE B C 1
ATOM 4882 O O . ILE B 1 315 ? -0.142 -24.282 17.002 1.00 20.29 339 ILE B O 1
ATOM 4887 N N . ARG B 1 316 ? 1.526 -24.396 15.486 1.00 19.85 340 ARG B N 1
ATOM 4888 C CA . ARG B 1 316 ? 2.207 -25.523 16.102 1.00 21.21 340 ARG B CA 1
ATOM 4889 C C . ARG B 1 316 ? 2.716 -25.153 17.515 1.00 20.62 340 ARG B C 1
ATOM 4890 O O . ARG B 1 316 ? 2.558 -25.916 18.455 1.00 20.18 340 ARG B O 1
ATOM 4898 N N . LEU B 1 317 ? 3.328 -23.989 17.631 1.00 22.12 341 LEU B N 1
ATOM 4899 C CA . LEU B 1 317 ? 3.815 -23.522 18.941 1.00 23.20 341 LEU B CA 1
ATOM 4900 C C . LEU B 1 317 ? 2.657 -23.230 19.921 1.00 21.80 341 LEU B C 1
ATOM 4901 O O . LEU B 1 317 ? 2.755 -23.507 21.116 1.00 22.07 341 LEU B O 1
ATOM 4906 N N . PHE B 1 318 ? 1.564 -22.675 19.430 1.00 22.14 342 PHE B N 1
ATOM 4907 C CA . PHE B 1 318 ? 0.371 -22.502 20.275 1.00 21.01 342 PHE B CA 1
ATOM 4908 C C . PHE B 1 318 ? -0.119 -23.843 20.839 1.00 21.46 342 PHE B C 1
ATOM 4909 O O . PHE B 1 318 ? -0.446 -23.935 22.025 1.00 19.45 342 PHE B O 1
ATOM 4917 N N . ALA B 1 319 ? -0.190 -24.871 19.989 1.00 19.67 343 ALA B N 1
ATOM 4918 C CA . ALA B 1 319 ? -0.688 -26.178 20.415 1.00 21.47 343 ALA B CA 1
ATOM 4919 C C . ALA B 1 319 ? 0.214 -26.743 21.490 1.00 23.13 343 ALA B C 1
ATOM 4920 O O . ALA B 1 319 ? -0.256 -27.350 22.459 1.00 20.82 343 ALA B O 1
ATOM 4922 N N . LEU B 1 320 ? 1.519 -26.563 21.301 1.00 21.83 344 LEU B N 1
ATOM 4923 C CA . LEU B 1 320 ? 2.481 -26.996 22.297 1.00 23.81 344 LEU B CA 1
ATOM 4924 C C . LEU B 1 320 ? 2.353 -26.169 23.577 1.00 22.15 344 LEU B C 1
ATOM 4925 O O . LEU B 1 320 ? 2.414 -26.719 24.666 1.00 23.81 344 LEU B O 1
ATOM 4930 N N . GLU B 1 321 ? 2.182 -24.858 23.453 1.00 23.65 345 GLU B N 1
ATOM 4931 C CA . GLU B 1 321 ? 2.014 -23.994 24.634 1.00 22.91 345 GLU B CA 1
ATOM 4932 C C . GLU B 1 321 ? 0.813 -24.463 25.458 1.00 23.65 345 GLU B C 1
ATOM 4933 O O . GLU B 1 321 ? 0.882 -24.579 26.697 1.00 23.37 345 GLU B O 1
ATOM 4939 N N . TYR B 1 322 ? -0.295 -24.707 24.771 1.00 21.44 346 TYR B N 1
ATOM 4940 C CA . TYR B 1 322 ? -1.515 -25.138 25.452 1.00 21.42 346 TYR B CA 1
ATOM 4941 C C . TYR B 1 322 ? -1.421 -26.522 26.086 1.00 20.49 346 TYR B C 1
ATOM 4942 O O . TYR B 1 322 ? -1.823 -26.725 27.243 1.00 20.14 346 TYR B O 1
ATOM 4951 N N . LEU B 1 323 ? -0.935 -27.493 25.324 1.00 22.35 347 LEU B N 1
ATOM 4952 C CA . LEU B 1 323 ? -0.954 -28.888 25.733 1.00 23.58 347 LEU B CA 1
ATOM 4953 C C . LEU B 1 323 ? 0.189 -29.291 26.655 1.00 27.03 347 LEU B C 1
ATOM 4954 O O . LEU B 1 323 ? 0.005 -30.188 27.475 1.00 28.22 347 LEU B O 1
ATOM 4959 N N . LEU B 1 324 ? 1.351 -28.652 26.503 1.00 30.92 348 LEU B N 1
ATOM 4960 C CA . LEU B 1 324 ? 2.574 -29.065 27.236 1.00 33.98 348 LEU B CA 1
ATOM 4961 C C . LEU B 1 324 ? 3.140 -28.045 28.225 1.00 36.85 348 LEU B C 1
ATOM 4962 O O . LEU B 1 324 ? 3.870 -28.425 29.152 1.00 43.08 348 LEU B O 1
ATOM 4967 N N . ALA B 1 325 ? 2.846 -26.762 28.024 1.00 39.12 349 ALA B N 1
ATOM 4968 C CA . ALA B 1 325 ? 3.269 -25.707 28.948 1.00 38.45 349 ALA B CA 1
ATOM 4969 C C . ALA B 1 325 ? 2.253 -25.606 30.076 1.00 40.15 349 ALA B C 1
ATOM 4970 O O . ALA B 1 325 ? 1.117 -26.070 29.932 1.00 44.33 349 ALA B O 1
#

Nearest PDB structures (foldseek):
  4fai-assembly1_A  TM=1.003E+00  e=1.856E-65  Drosophila melanogaster
  4fbe-assembly1_A  TM=1.002E+00  e=9.065E-62  Drosophila melanogaster
  4f9u-assembly1_A  TM=9.786E-01  e=1.391E-36  Drosophila melanogaster
  9fxg-assembly1_A  TM=9.603E-01  e=5.045E-36  Homo sapiens
  4f9v-assembly1_A  TM=9.671E-01  e=4.487E-36  Drosophila melanogaster

B-factor: mean 22.33, std 8.54, range [9.66, 67.86]

Foldseek 3Di:
DKDFADPVLAAAFDDDVVVLVVLLPFFDLPLLVVQLVLLQFAQAFPDPSVVSNVCVLQVLLVVLVWDKDWDWDWDQAPPVGITIWTKIKTWLAPPAQAEAEEEEARHDADDPPDGARQSQQPSLSSSLVSRLCVRCSVVQNVLSPYNYTYMYIHFYFQAFHPDDDPRGGLPRLLVVLVVCVVVVNLVRYQEYEYRGQDFAPDFADAFADPVCSSLLSHLVNSCVVCVVVPVPHYDSIYDYPDDDDTSCVSSVVVPHHYGYRAGPPHPPCPPHSVSHPVRGDSVRSSSVSSSVSSSVCSVPPD/DDKDFFDPVLAAAQDDDPVVLVVLLPFFDLPLLVVLLVLLQFAQAFPDPSVVSNVVCLQVLQVVLVWDKDWDWDWDQAPPVGITIFIKIKTWLAPPAQAEAEEEEASHDADDPPAGARQSQQPSSSSSLVSRLCVRCSVVQNVLNPYNYTYMYIHFYFQYFHPDDDPRGGLPRLLVVLVVCVVVVNLVRYQEYEYRGLFFAPDFADAFEDPVCSSLLSHLVNLQVVCVVVVSAPGRYDSMYDDDDPDDTSCVSSVVVVHHYGYRAGPPRPPCPPHSVSHPVRGDSSRSRRVSSSVSSSVCSVPPD